Protein 9MDC (pdb70)

GO terms:
  GO:0002221 pattern recognition receptor signaling pathway (P, IDA)
  GO:0002753 cytoplasmic pattern recognition receptor signaling pathway (P, IDA)
  GO:0005737 cytoplasm (C, IDA)
  GO:0005829 cytosol (C, IDA)
  GO:0140896 cGAS/STING signaling pathway (P, IDA)
  GO:0140693 molecular condensate scaffold activity (F, IDA)
  GO:0061501 2',3'-cyclic GMP-AMP synthase activity (F, TAS)
  GO:0005829 cytosol (C, TAS)
  GO:0003690 double-stranded DNA binding (F, TAS)
  GO:0140896 cGAS/STING signaling pathway (P, TAS)
  GO:0002218 activation of innate immune response (P, IDA)
  GO:0002230 positive regulation of defense response to virus by host (P, IDA)
  GO:0061501 2',3'-cyclic GMP-AMP synthase activity (F, IDA)
  GO:0035861 site of double-strand break (C, IDA)
  GO:0005546 phosphatidylinositol-4,5-bisphosphate binding (F, IDA)
  GO:0005634 nucleus (C, IDA)
  GO:0038001 paracrine signaling (P, IDA)
  GO:0005886 plasma membrane (C, IDA)
  GO:0003677 DNA binding (F, IDA)
  GO:0003682 chromatin binding (F, IDA)

Radius of gyration: 20.71 Å; Cα contacts (8 Å, |Δi|>4): 571; chains: 1; bounding box: 46×44×56 Å

Nearest PDB structures (foldseek):
  9mdc-assembly1_A  TM=1.003E+00  e=1.964E-67  Homo sapiens
  9mdd-assembly1_A  TM=1.002E+00  e=2.687E-65  Homo sapiens
  7fui-assembly1_A  TM=9.974E-01  e=4.911E-62  Homo sapiens
  5vdq-assembly1_A  TM=9.707E-01  e=5.400E-56  Homo sapiens
  5vdt-assembly1_A  TM=9.705E-01  e=2.252E-55  Homo sapiens

Solvent-accessible surface area: 18114 Å² total; per-residue (Å²): 114,77,24,66,63,6,8,105,91,5,130,38,51,211,108,65,57,78,80,4,39,48,53,5,135,45,9,4,52,67,1,22,114,81,1,83,68,32,60,2,0,136,56,4,21,65,24,43,7,14,20,34,47,2,120,3,31,4,59,33,6,66,56,1,31,3,8,0,54,12,91,5,86,190,29,115,48,83,58,32,82,114,40,63,2,20,11,30,0,30,81,137,18,83,83,4,54,84,69,108,23,0,2,0,33,78,0,25,56,57,0,24,118,17,0,108,87,18,13,120,90,26,188,132,45,106,13,101,30,78,222,141,179,76,52,44,26,16,0,25,0,35,0,43,145,153,10,13,0,32,0,19,0,0,0,12,2,139,66,103,17,16,88,14,1,112,93,1,1,138,0,78,115,5,18,44,65,144,49,37,146,86,4,56,141,76,32,3,6,0,11,2,52,36,1,118,94,72,172,38,113,24,73,35,0,0,43,12,22,9,23,19,0,8,49,70,2,3,64,90,19,8,86,37,186,60,14,42,132,47,161,151,53,75,19,1,2,36,27,0,5,44,0,7,29,18,1,6,75,41,4,61,100,154,58,128,145,50,127,30,4,94,125,3,46,58,72,17,2,23,1,3,7,2,36,4,0,40,112,33,23,82,32,92,78,4,52,119,186,61,10,40,112,9,1,36,69,5,0,46,58,2,22,100,7,3,189,62,36,129,3,82,13,8,3,5,27,116,26,33,10,0,22,82,120,56,5,87,115,147,15,2,103,35,0,22,140,25,2,79,132,12,97,114,72,131,19,47,6,2,68,134,218

InterPro domains:
  IPR024810 MAB21L/Cyclic GMP-AMP synthase-like receptor [SM01265] (213-513)
  IPR046903 Mab-21-like, nucleotidyltransferase domain [PF03281] (214-389)
  IPR046906 Mab-21-like, HhH/H2TH-like domain [PF20266] (405-509)

Structure (mmCIF, N/CA/C/O backbone):
data_9MDC
#
_entry.id   9MDC
#
_cell.length_a   129.030
_cell.length_b   51.120
_cell.length_c   60.190
_cell.angle_alpha   90.000
_cell.angle_beta   90.000
_cell.angle_gamma   90.000
#
_symmetry.space_group_name_H-M   'P 21 21 2'
#
loop_
_entity.id
_entity.type
_entity.pdbx_description
1 polymer 'Cyclic GMP-AMP synthase'
2 non-polymer 'ZINC ION'
3 non-polymer [(1S)-6,7-dichloro-1-methyl-1,3,4,5-tetrahydro-2H-pyrido[4,3-b]indol-2-yl][5-(2-hydroxyethoxy)pyrimidin-2-yl]methanone
4 non-polymer 'PHOSPHOAMINOPHOSPHONIC ACID-ADENYLATE ESTER'
5 non-polymer 'MANGANESE (II) ION'
6 water water
#
loop_
_atom_site.group_PDB
_atom_site.id
_atom_site.type_symbol
_atom_site.label_atom_id
_atom_site.label_alt_id
_atom_site.label_comp_id
_atom_site.label_asym_id
_atom_site.label_entity_id
_atom_site.label_seq_id
_atom_site.pdbx_PDB_ins_code
_atom_site.Cartn_x
_atom_site.Cartn_y
_atom_site.Cartn_z
_atom_site.occupancy
_atom_site.B_iso_or_equiv
_atom_site.auth_seq_id
_atom_site.auth_comp_id
_atom_site.auth_asym_id
_atom_site.auth_atom_id
_atom_site.pdbx_PDB_model_num
ATOM 1 N N . SER A 1 7 ? -8.96676 1.09658 11.35415 1.000 37.95741 163 SER A N 1
ATOM 2 C CA . SER A 1 7 ? -10.38681 1.42246 11.41993 1.000 33.99295 163 SER A CA 1
ATOM 3 C C . SER A 1 7 ? -11.16635 0.70998 10.31910 1.000 28.52102 163 SER A C 1
ATOM 4 O O . SER A 1 7 ? -10.58717 0.18183 9.36319 1.000 26.41799 163 SER A O 1
ATOM 7 N N . LYS A 1 8 ? -12.49302 0.70072 10.45697 1.000 26.43410 164 LYS A N 1
ATOM 8 C CA . LYS A 1 8 ? -13.33435 0.10397 9.42653 1.000 24.54931 164 LYS A CA 1
ATOM 9 C C . LYS A 1 8 ? -13.16271 0.81850 8.08889 1.000 21.41778 164 LYS A C 1
ATOM 10 O O . LYS A 1 8 ? -13.04266 0.17250 7.04108 1.000 21.76079 164 LYS A O 1
ATOM 16 N N . LEU A 1 9 ? -13.13721 2.15240 8.10021 1.000 20.31590 165 LEU A N 1
ATOM 17 C CA . LEU A 1 9 ? -12.98356 2.87505 6.84079 1.000 18.92640 165 LEU A CA 1
ATOM 18 C C . LEU A 1 9 ? -11.63612 2.59182 6.20010 1.000 18.95705 165 LEU A C 1
ATOM 19 O O . LEU A 1 9 ? -11.54257 2.47635 4.97204 1.000 17.85013 165 LEU A O 1
ATOM 24 N N . ARG A 1 10 ? -10.57434 2.49871 7.00661 1.000 20.55983 166 ARG A N 1
ATOM 25 C CA . ARG A 1 10 ? -9.27171 2.17886 6.43312 1.000 21.96710 166 ARG A CA 1
ATOM 26 C C . ARG A 1 10 ? -9.27092 0.77474 5.84197 1.000 19.60292 166 ARG A C 1
ATOM 27 O O . ARG A 1 10 ? -8.66233 0.53424 4.79243 1.000 19.67442 166 ARG A O 1
ATOM 35 N N . ALA A 1 11 ? -9.97122 -0.16259 6.48544 1.000 20.52586 167 ALA A N 1
ATOM 36 C CA . ALA A 1 11 ? -10.06115 -1.51236 5.93735 1.000 20.40781 167 ALA A CA 1
ATOM 37 C C . ALA A 1 11 ? -10.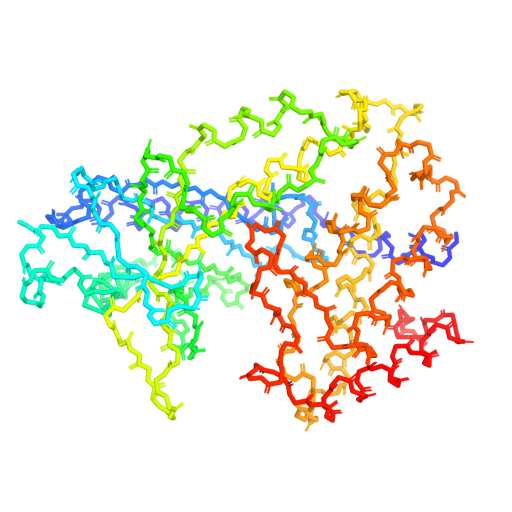82627 -1.52895 4.61585 1.000 19.13583 167 ALA A C 1
ATOM 38 O O . ALA A 1 11 ? -10.46144 -2.26163 3.68608 1.000 20.80085 167 ALA A O 1
ATOM 40 N N . VAL A 1 12 ? -11.89490 -0.73686 4.51407 1.000 18.36658 168 VAL A N 1
ATOM 41 C CA . VAL A 1 12 ? -12.60448 -0.61872 3.24363 1.000 18.05924 168 VAL A CA 1
ATOM 42 C C . VAL A 1 12 ? -11.67752 -0.05803 2.16986 1.000 17.57546 168 VAL A C 1
ATOM 43 O O . VAL A 1 12 ? -11.60714 -0.57611 1.04844 1.000 18.01901 168 VAL A O 1
ATOM 47 N N . LEU A 1 13 ? -10.95410 1.01861 2.49589 1.000 15.63958 169 LEU A N 1
ATOM 48 C CA . LEU A 1 13 ? -10.04558 1.61017 1.52080 1.000 16.14932 169 LEU A CA 1
ATOM 49 C C . LEU A 1 13 ? -9.02111 0.59914 1.04083 1.000 16.67419 169 LEU A C 1
ATOM 50 O O . LEU A 1 13 ? -8.66600 0.57910 -0.14478 1.000 17.64329 169 LEU A O 1
ATOM 55 N N A GLU A 1 14 ? -8.51546 -0.23753 1.94720 0.599 17.23693 170 GLU A N 1
ATOM 56 N N B GLU A 1 14 ? -8.54239 -0.26540 1.93796 0.401 17.52898 170 GLU A N 1
ATOM 57 C CA A GLU A 1 14 ? -7.55438 -1.25444 1.53770 0.599 19.64965 170 GLU A CA 1
ATOM 58 C CA B GLU A 1 14 ? -7.54293 -1.24992 1.53436 0.401 19.60124 170 GLU A CA 1
ATOM 59 C C A GLU A 1 14 ? -8.15248 -2.16921 0.47917 0.599 19.73104 170 GLU A C 1
ATOM 60 C C B GLU A 1 14 ? -8.11797 -2.24724 0.53453 0.401 19.96246 170 GLU A C 1
ATOM 61 O O A GLU A 1 14 ? -7.50761 -2.46851 -0.53381 0.599 21.10025 170 GLU A O 1
ATOM 62 O O B GLU A 1 14 ? -7.41141 -2.69943 -0.37541 0.401 21.40795 170 GLU A O 1
ATOM 73 N N . LYS A 1 15 ? -9.39505 -2.60648 0.68200 1.000 19.90202 171 LYS A N 1
ATOM 74 C CA . LYS A 1 15 ? -10.00293 -3.51275 -0.27855 1.000 21.74150 171 LYS A CA 1
ATOM 75 C C . LYS A 1 15 ? -10.34812 -2.81655 -1.58667 1.000 20.28740 171 LYS A C 1
ATOM 76 O O . LYS A 1 15 ? -10.46285 -3.48830 -2.61429 1.000 23.33247 171 LYS A O 1
ATOM 82 N N . LEU A 1 16 ? -10.46822 -1.48673 -1.58061 1.000 18.59610 172 LEU A N 1
ATOM 83 C CA . LEU A 1 16 ? -10.74820 -0.74261 -2.80456 1.000 18.32268 172 LEU A CA 1
ATOM 84 C C . LEU A 1 16 ? -9.50332 -0.44425 -3.63216 1.000 17.25033 172 LEU A C 1
ATOM 85 O O . LEU A 1 16 ? -9.64039 0.00843 -4.77261 1.000 18.22198 172 LEU A O 1
ATOM 90 N N . LYS A 1 17 ? -8.30536 -0.67009 -3.10306 1.000 17.95538 173 LYS A N 1
ATOM 91 C CA . LYS A 1 17 ? -7.10295 -0.35953 -3.86114 1.000 17.90218 173 LYS A CA 1
ATOM 92 C C . LYS A 1 17 ? -7.02583 -1.21157 -5.12219 1.000 18.18342 173 LYS A C 1
ATOM 93 O O . LYS A 1 17 ? -7.42353 -2.37864 -5.14166 1.000 19.29020 173 LYS A O 1
ATOM 99 N N . LEU A 1 18 ? -6.48216 -0.61978 -6.17772 1.000 17.17697 174 LEU A N 1
ATOM 100 C CA . LEU A 1 18 ? -6.25724 -1.34445 -7.41892 1.000 16.87391 174 LEU A CA 1
ATOM 101 C C . LEU A 1 18 ? -4.95233 -2.12100 -7.35991 1.000 16.41585 174 LEU A C 1
ATOM 102 O O . LEU A 1 18 ? -3.93284 -1.62172 -6.87861 1.000 17.59898 174 LEU A O 1
ATOM 107 N N . SER A 1 19 ? -4.98430 -3.33172 -7.89926 1.000 16.40700 175 SER A N 1
ATOM 108 C CA . SER A 1 19 ? -3.78273 -4.14887 -8.01627 1.000 18.87442 175 SER A CA 1
ATOM 109 C C . SER A 1 19 ? -2.84797 -3.58278 -9.08305 1.000 18.30208 175 SER A C 1
ATOM 110 O O . SER A 1 19 ? -3.28692 -3.20933 -10.16960 1.000 16.80487 175 SER A O 1
ATOM 113 N N . ARG A 1 20 ? -1.54240 -3.53607 -8.77534 1.000 17.11258 176 ARG A N 1
ATOM 114 C CA . ARG A 1 20 ? -0.56560 -3.05042 -9.74981 1.000 16.07476 176 ARG A CA 1
ATOM 115 C C . ARG A 1 20 ? -0.53807 -3.92975 -10.99390 1.000 15.56891 176 ARG A C 1
ATOM 116 O O . ARG A 1 20 ? -0.35505 -3.43277 -12.11372 1.000 16.37777 176 ARG A O 1
ATOM 124 N N . ASP A 1 21 ? -0.68734 -5.24020 -10.81501 1.000 16.84619 177 ASP A N 1
ATOM 125 C CA . ASP A 1 21 ? -0.72899 -6.16129 -11.94480 1.000 17.62603 177 ASP A CA 1
ATOM 126 C C . ASP A 1 21 ? -1.92452 -5.86680 -12.84233 1.000 17.70659 177 ASP A C 1
ATOM 127 O O . ASP A 1 21 ? -1.79358 -5.78473 -14.07056 1.000 17.48569 177 ASP A O 1
ATOM 132 N N . ASP A 1 22 ? -3.10102 -5.67658 -12.24108 1.000 17.22054 178 ASP A N 1
ATOM 133 C CA . ASP A 1 22 ? -4.29187 -5.33688 -13.02112 1.000 17.31719 178 ASP A CA 1
ATOM 134 C C . ASP A 1 22 ? -4.11079 -4.02701 -13.77492 1.000 15.73985 178 ASP A C 1
ATOM 135 O O . ASP A 1 22 ? -4.50769 -3.91692 -14.94253 1.000 16.19212 178 ASP A O 1
ATOM 140 N N . ILE A 1 23 ? -3.55342 -3.00935 -13.10822 1.000 15.73415 179 ILE A N 1
ATOM 141 C CA . ILE A 1 23 ? -3.28996 -1.72638 -13.75859 1.000 15.11467 179 ILE A CA 1
ATOM 142 C C . ILE A 1 23 ? -2.37393 -1.91087 -14.95727 1.000 15.87370 179 ILE A C 1
ATOM 143 O O . ILE A 1 23 ? -2.64397 -1.39926 -16.04447 1.000 15.15183 179 ILE A O 1
ATOM 148 N N . SER A 1 24 ? -1.25872 -2.62429 -14.77153 1.000 14.49085 180 SER A N 1
ATOM 149 C CA . SER A 1 24 ? -0.32045 -2.81176 -15.86871 1.000 15.20417 180 SER A CA 1
ATOM 150 C C . SER A 1 24 ? -1.00443 -3.44948 -17.07117 1.000 15.16953 180 SER A C 1
ATOM 151 O O . SER A 1 24 ? -0.85492 -2.98420 -18.21187 1.000 16.03724 180 SER A O 1
ATOM 154 N N . THR A 1 25 ? -1.74094 -4.53774 -16.83995 1.000 15.08888 181 THR A N 1
ATOM 155 C CA . THR A 1 25 ? -2.38351 -5.24211 -17.93977 1.000 16.58186 181 THR A CA 1
ATOM 156 C C . THR A 1 25 ? -3.45071 -4.37061 -18.59410 1.000 15.70447 181 THR A C 1
ATOM 157 O O . THR A 1 25 ? -3.52391 -4.27976 -19.82362 1.000 16.41830 181 THR A O 1
ATOM 161 N N . ALA A 1 26 ? -4.28065 -3.70800 -17.78840 1.000 14.62804 182 ALA A N 1
ATOM 162 C CA . ALA A 1 26 ? -5.37169 -2.92273 -18.35710 1.000 15.77884 182 ALA A CA 1
ATOM 163 C C . ALA A 1 26 ? -4.84771 -1.71000 -19.11330 1.000 16.73149 182 ALA A C 1
ATOM 164 O O . ALA A 1 26 ? -5.36479 -1.36978 -20.18876 1.000 15.85135 182 ALA A O 1
ATOM 166 N N . ALA A 1 27 ? -3.82286 -1.04444 -18.57134 1.000 16.12707 183 ALA A N 1
ATOM 167 C CA . ALA A 1 27 ? -3.27176 0.12060 -19.24726 1.000 16.77850 183 ALA A CA 1
ATOM 168 C C . ALA A 1 27 ? -2.75610 -0.24617 -20.62806 1.000 16.67667 183 ALA A C 1
ATOM 169 O O . ALA A 1 27 ? -2.99287 0.48054 -21.60190 1.000 17.56085 183 ALA A O 1
ATOM 171 N N . GLY A 1 28 ? -2.05556 -1.37718 -20.73504 1.000 17.62705 184 GLY A N 1
ATOM 172 C CA . GLY A 1 28 ? -1.56631 -1.80545 -22.03499 1.000 19.56679 184 GLY A CA 1
ATOM 173 C C . GLY A 1 28 ? -2.68734 -2.10445 -23.01084 1.000 18.97535 184 GLY A C 1
ATOM 174 O O . GLY A 1 28 ? -2.62274 -1.71922 -24.18018 1.000 21.17692 184 GLY A O 1
ATOM 175 N N A MET A 1 29 ? -3.71833 -2.81678 -22.54760 0.608 18.81681 185 MET A N 1
ATOM 176 N N B MET A 1 29 ? -3.73627 -2.78613 -22.54538 0.392 18.68079 185 MET A N 1
ATOM 177 C CA A MET A 1 29 ? -4.85021 -3.14330 -23.41019 0.608 19.74075 185 MET A CA 1
ATOM 178 C CA B MET A 1 29 ? -4.83415 -3.14072 -23.44122 0.392 19.00799 185 MET A CA 1
ATOM 179 C C A MET A 1 29 ? -5.53244 -1.87858 -23.91695 0.608 18.68144 185 MET A C 1
ATOM 180 C C B MET A 1 29 ? -5.59965 -1.90802 -23.90814 0.392 17.85357 185 MET A C 1
ATOM 181 O O A MET A 1 29 ? -5.77950 -1.72787 -25.11923 0.608 20.04448 185 MET A O 1
ATOM 182 O O B MET A 1 29 ? -5.98156 -1.81661 -25.08040 0.392 18.35578 185 MET A O 1
ATOM 191 N N . VAL A 1 30 ? -5.84665 -0.95611 -23.00871 1.000 17.31678 186 VAL A N 1
ATOM 192 C CA . VAL A 1 30 ? -6.60078 0.22780 -23.39737 1.000 18.58274 186 VAL A CA 1
ATOM 193 C C . VAL A 1 30 ? -5.78868 1.10059 -24.34194 1.000 19.29430 186 VAL A C 1
ATOM 194 O O . VAL A 1 30 ? -6.30398 1.59147 -25.35225 1.000 19.50126 186 VAL A O 1
ATOM 198 N N . LYS A 1 31 ? -4.51226 1.32541 -24.03134 1.000 18.96668 187 LYS A N 1
ATOM 199 C CA . LYS A 1 31 ? -3.71463 2.18569 -24.89622 1.000 22.51008 187 LYS A CA 1
ATOM 200 C C . LYS A 1 31 ? -3.60527 1.60220 -26.29756 1.000 23.42864 187 LYS A C 1
ATOM 201 O O . LYS A 1 31 ? -3.66517 2.33628 -27.28732 1.000 24.22858 187 LYS A O 1
ATOM 207 N N . GLY A 1 32 ? -3.46301 0.28101 -26.40114 1.000 23.62817 188 GLY A N 1
ATOM 208 C CA . GLY A 1 32 ? -3.37163 -0.34066 -27.71355 1.000 24.89131 188 GLY A CA 1
ATOM 209 C C . GLY A 1 32 ? -4.61828 -0.11157 -28.54756 1.000 23.84498 188 GLY A C 1
ATOM 210 O O . GLY A 1 32 ? -4.53877 0.26380 -29.72029 1.000 25.99568 188 GLY A O 1
ATOM 211 N N . VAL A 1 33 ? -5.79289 -0.31509 -27.94483 1.000 22.28358 189 VAL A N 1
ATOM 212 C CA . VAL A 1 33 ? -7.04687 -0.15987 -28.67719 1.000 21.54163 189 VAL A CA 1
ATOM 213 C C . VAL A 1 33 ? -7.29922 1.30467 -29.00700 1.000 20.75507 189 VAL A C 1
ATOM 214 O O . VAL A 1 33 ? -7.65363 1.64962 -30.14204 1.000 22.21558 189 VAL A O 1
ATOM 218 N N . VAL A 1 34 ? -7.11215 2.18657 -28.02642 1.000 20.74846 190 VAL A N 1
ATOM 219 C CA . VAL A 1 34 ? -7.40760 3.59872 -28.23714 1.000 21.81204 190 VAL A CA 1
ATOM 220 C C . VAL A 1 34 ? -6.46814 4.20088 -29.26886 1.000 24.28685 190 VAL A C 1
ATOM 221 O O . VAL A 1 34 ? -6.89517 4.94320 -30.15946 1.000 23.35138 190 VAL A O 1
ATOM 225 N N . ASP A 1 35 ? -5.16997 3.91758 -29.14764 1.000 27.11244 191 ASP A N 1
ATOM 226 C CA . ASP A 1 35 ? -4.22636 4.44563 -30.12499 1.000 29.55830 191 ASP A CA 1
ATOM 227 C C . ASP A 1 35 ? -4.57721 3.97652 -31.53056 1.000 28.27532 191 ASP A C 1
ATOM 228 O O . ASP A 1 35 ? -4.45837 4.74086 -32.49633 1.000 29.50751 191 ASP A O 1
ATOM 233 N N . HIS A 1 36 ? -5.02094 2.72443 -31.67006 1.000 29.11835 192 HIS A N 1
ATOM 234 C CA . HIS A 1 36 ? -5.41643 2.24239 -32.99057 1.000 31.20712 192 HIS A CA 1
ATOM 235 C C . HIS A 1 36 ? -6.60272 3.03609 -33.52042 1.000 29.58839 192 HIS A C 1
ATOM 236 O O . HIS A 1 36 ? -6.58348 3.51898 -34.65805 1.000 30.14859 192 HIS A O 1
ATOM 243 N N . LEU A 1 37 ? -7.64355 3.19160 -32.69870 1.000 24.95821 193 LEU A N 1
ATOM 244 C CA . LEU A 1 37 ? -8.82947 3.91634 -33.13634 1.000 24.10085 193 LEU A CA 1
ATOM 245 C C . LEU A 1 37 ? -8.49882 5.35651 -33.49144 1.000 24.02499 193 LEU A C 1
ATOM 246 O O . LEU A 1 37 ? -9.01540 5.89246 -34.47765 1.000 25.10750 193 LEU A O 1
ATOM 251 N N . LEU A 1 38 ? -7.63931 5.99999 -32.70326 1.000 25.78547 194 LEU A N 1
ATOM 252 C CA . LEU A 1 38 ? -7.18389 7.34172 -33.04521 1.000 28.16734 194 LEU A CA 1
ATOM 253 C C . LEU A 1 38 ? -6.56603 7.36738 -34.43286 1.000 30.26225 194 LEU A C 1
ATOM 254 O O . LEU A 1 38 ? -6.92593 8.20051 -35.27101 1.000 31.44246 194 LEU A O 1
ATOM 259 N N . LEU A 1 39 ? -5.63029 6.45511 -34.69425 1.000 31.47919 195 LEU A N 1
ATOM 260 C CA . LEU A 1 39 ? -4.95472 6.43451 -35.98740 1.000 34.39290 195 LEU A CA 1
ATOM 261 C C . LEU A 1 39 ? -5.95426 6.24836 -37.12342 1.000 33.38650 195 LEU A C 1
ATOM 262 O O . LEU A 1 39 ? -5.86795 6.92027 -38.15886 1.000 33.58595 195 LEU A O 1
ATOM 267 N N . ARG A 1 40 ? -6.93058 5.35968 -36.93473 1.000 31.34699 196 ARG A N 1
ATOM 268 C CA . ARG A 1 40 ? -7.89570 5.07873 -37.99364 1.000 30.99928 196 ARG A CA 1
ATOM 269 C C . ARG A 1 40 ? -8.85819 6.24355 -38.20235 1.000 30.45076 196 ARG A C 1
ATOM 270 O O . ARG A 1 40 ? -9.21375 6.56516 -39.34401 1.000 30.06954 196 ARG A O 1
ATOM 278 N N . LEU A 1 41 ? -9.29180 6.88508 -37.11422 1.000 30.16777 197 LEU A N 1
ATOM 279 C CA . LEU A 1 41 ? -10.17784 8.03885 -37.23703 1.000 30.12952 197 LEU A CA 1
ATOM 280 C C . LEU A 1 41 ? -9.50280 9.17853 -37.98365 1.000 33.25673 197 LEU A C 1
ATOM 281 O O . LEU A 1 41 ? -10.14698 9.88169 -38.77139 1.000 32.14027 197 LEU A O 1
ATOM 286 N N . LYS A 1 42 ? -8.20553 9.38121 -37.74411 1.000 35.40535 198 LYS A N 1
ATOM 287 C CA . LYS A 1 42 ? -7.46749 10.43075 -38.43040 1.000 38.83214 198 LYS A CA 1
ATOM 288 C C . LYS A 1 42 ? -7.39836 10.20796 -39.93513 1.000 39.83802 198 LYS A C 1
ATOM 289 O O . LYS A 1 42 ? -7.09061 11.15392 -40.66712 1.000 41.47387 198 LYS A O 1
ATOM 295 N N . CYS A 1 43 ? -7.68975 8.99526 -40.41484 1.000 37.99903 199 CYS A N 1
ATOM 296 C CA . CYS A 1 43 ? -7.75908 8.75172 -41.85073 1.000 38.01921 199 CYS A CA 1
ATOM 297 C C . CYS A 1 43 ? -9.01874 9.32537 -42.48099 1.000 33.19784 199 CYS A C 1
ATOM 298 O O . CYS A 1 43 ? -9.04737 9.51819 -43.70260 1.000 32.91119 199 CYS A O 1
ATOM 301 N N . ASP A 1 44 ? -10.05805 9.58485 -41.69006 1.000 30.18891 200 ASP A N 1
ATOM 302 C CA . ASP A 1 44 ? -11.27508 10.17660 -42.22197 1.000 27.56886 200 ASP A CA 1
ATOM 303 C C . ASP A 1 44 ? -11.10382 11.68369 -42.35311 1.000 25.54200 200 ASP A C 1
ATOM 304 O O . ASP A 1 44 ? -10.55676 12.34404 -41.46346 1.000 25.87095 200 ASP A O 1
ATOM 309 N N . SER A 1 45 ? -11.58368 12.22470 -43.47308 1.000 24.47570 201 SER A N 1
ATOM 310 C CA . SER A 1 45 ? -11.43838 13.65118 -43.74519 1.000 23.66732 201 SER A CA 1
ATOM 311 C C . SER A 1 45 ? -12.02225 14.51200 -42.63435 1.000 26.60928 201 SER A C 1
ATOM 312 O O . SER A 1 45 ? -11.52196 15.61363 -42.38092 1.000 27.86114 201 SER A O 1
ATOM 315 N N . ALA A 1 46 ? -13.08246 14.04254 -41.97157 1.000 26.49493 202 ALA A N 1
ATOM 316 C CA . ALA A 1 46 ? -13.76342 14.85806 -40.97233 1.000 29.29700 202 ALA A CA 1
ATOM 317 C C . ALA A 1 46 ? -13.05365 14.85915 -39.62944 1.000 28.77804 202 ALA A C 1
ATOM 318 O O . ALA A 1 46 ? -13.22412 15.80420 -38.85508 1.000 28.81564 202 ALA A O 1
ATOM 320 N N . PHE A 1 47 ? -12.25761 13.83370 -39.33631 1.000 27.71121 203 PHE A N 1
ATOM 321 C CA . PHE A 1 47 ? -11.66675 13.68296 -38.01139 1.000 28.42025 203 PHE A CA 1
ATOM 322 C C . PHE A 1 47 ? -10.13981 13.75013 -38.04167 1.000 31.19475 203 PHE A C 1
ATOM 323 O O . PHE A 1 47 ? -9.47995 13.29594 -37.09778 1.000 32.31003 203 PHE A O 1
ATOM 331 N N . ARG A 1 48 ? -9.57827 14.35577 -39.09673 1.000 33.71320 204 ARG A N 1
ATOM 332 C CA . ARG A 1 48 ? -8.12958 14.41841 -39.29181 1.000 35.67865 204 ARG A CA 1
ATOM 333 C C . ARG A 1 48 ? -7.39710 14.94242 -38.06627 1.000 37.14795 204 ARG A C 1
ATOM 334 O O . ARG A 1 48 ? -6.34173 14.41926 -37.68910 1.000 40.01487 204 ARG A O 1
ATOM 342 N N . GLY A 1 49 ? -7.91187 16.00866 -37.46150 1.000 35.39771 205 GLY A N 1
ATOM 343 C CA . GLY A 1 49 ? -7.17771 16.67281 -36.40157 1.000 34.33967 205 GLY A CA 1
ATOM 344 C C . GLY A 1 49 ? -7.47547 16.18256 -34.99886 1.000 32.76398 205 GLY A C 1
ATOM 345 O O . GLY A 1 49 ? -7.20945 16.89392 -34.02717 1.000 34.72936 205 GLY A O 1
ATOM 346 N N . VAL A 1 50 ? -8.01114 14.96837 -34.86910 1.000 29.41577 206 VAL A N 1
ATOM 347 C CA . VAL A 1 50 ? -8.43226 14.48207 -33.56015 1.000 27.24094 206 VAL A CA 1
ATOM 348 C C . VAL A 1 50 ? -7.22345 14.22586 -32.66871 1.000 25.33093 206 VAL A C 1
ATOM 349 O O . VAL A 1 50 ? -6.17239 13.75454 -33.12484 1.000 26.07018 206 VAL A O 1
ATOM 353 N N . GLY A 1 51 ? -7.37708 14.53823 -31.37801 1.000 23.45616 207 GLY A N 1
ATOM 354 C CA . GLY A 1 51 ? -6.36812 14.24002 -30.38798 1.000 23.74156 207 GLY A CA 1
ATOM 355 C C . GLY A 1 51 ? -7.02064 13.61746 -29.16557 1.000 22.71190 207 GLY A C 1
ATOM 356 O O . GLY A 1 51 ? -8.24103 13.56974 -29.05776 1.000 25.07974 207 GLY A O 1
ATOM 357 N N . LEU A 1 52 ? -6.18708 13.15516 -28.24259 1.000 21.65053 208 LEU A N 1
ATOM 358 C CA . LEU A 1 52 ? -6.61753 12.38713 -27.07887 1.000 21.87421 208 LEU A CA 1
ATOM 359 C C . LEU A 1 52 ? -6.52830 13.22323 -25.80761 1.000 19.70594 208 LEU A C 1
ATOM 360 O O . LEU A 1 52 ? -5.55162 13.95374 -25.60200 1.000 20.96283 208 LEU A O 1
ATOM 365 N N . LEU A 1 53 ? -7.53208 13.08420 -24.93613 1.000 17.41880 209 LEU A N 1
ATOM 366 C CA . LEU A 1 53 ? -7.49316 13.67358 -23.60095 1.000 18.47746 209 LEU A CA 1
ATOM 367 C C . LEU A 1 53 ? -8.05915 12.64839 -22.63110 1.000 17.55623 209 LEU A C 1
ATOM 368 O O . LEU A 1 53 ? -9.23049 12.27914 -22.73684 1.000 19.64156 209 LEU A O 1
ATOM 373 N N . ASN A 1 54 ? -7.24089 12.18329 -21.69246 1.000 16.11295 210 ASN A N 1
ATOM 374 C CA . ASN A 1 54 ? -7.67062 11.15038 -20.75822 1.000 16.69449 210 ASN A CA 1
ATOM 375 C C . ASN A 1 54 ? -8.40229 11.80629 -19.59528 1.000 16.60998 210 ASN A C 1
ATOM 376 O O . ASN A 1 54 ? -7.93871 12.81633 -19.05486 1.000 19.77947 210 ASN A O 1
ATOM 381 N N . THR A 1 55 ? -9.54969 11.24163 -19.20957 1.000 15.62695 211 THR A N 1
ATOM 382 C CA . THR A 1 55 ? -10.40534 11.87352 -18.21052 1.000 16.87439 211 THR A CA 1
ATOM 383 C C . THR A 1 55 ? -10.95343 10.81165 -17.27470 1.000 15.00206 211 THR A C 1
ATOM 384 O O . THR A 1 55 ? -10.73080 9.61324 -17.46178 1.000 14.18390 211 THR A O 1
ATOM 388 N N . GLY A 1 56 ? -11.71656 11.26029 -16.26429 1.000 14.70716 212 GLY A N 1
ATOM 389 C CA . GLY A 1 56 ? -12.40919 10.33810 -15.39240 1.000 13.91097 212 GLY A CA 1
ATOM 390 C C . GLY A 1 56 ? -11.51522 9.68619 -14.34984 1.000 13.20235 212 GLY A C 1
ATOM 391 O O . GLY A 1 56 ? -10.31939 9.98871 -14.20097 1.000 14.09557 212 GLY A O 1
ATOM 392 N N . SER A 1 57 ? -12.12069 8.74337 -13.61534 1.000 13.18378 213 SER A N 1
ATOM 393 C CA . SER A 1 57 ? -11.54978 8.35062 -12.33176 1.000 12.79930 213 SER A CA 1
ATOM 394 C C . SER A 1 57 ? -10.20900 7.63682 -12.45421 1.000 13.35029 213 SER A C 1
ATOM 395 O O . SER A 1 57 ? -9.39446 7.73621 -11.53861 1.000 14.36454 213 SER A O 1
ATOM 398 N N . TYR A 1 58 ? -9.97086 6.87586 -13.52869 1.000 13.61823 214 TYR A N 1
ATOM 399 C CA . TYR A 1 58 ? -8.69181 6.18343 -13.63165 1.000 13.78246 214 TYR A CA 1
ATOM 400 C C . TYR A 1 58 ? -7.55661 7.18860 -13.67036 1.000 14.21669 214 TYR A C 1
ATOM 401 O O . TYR A 1 58 ? -6.54207 7.03032 -12.97884 1.000 15.04667 214 TYR A O 1
ATOM 410 N N . TYR A 1 59 ? -7.73684 8.26007 -14.43859 1.000 13.66577 215 TYR A N 1
ATOM 411 C CA . TYR A 1 59 ? -6.69701 9.25849 -14.61581 1.000 13.79530 215 TYR A CA 1
ATOM 412 C C . TYR A 1 59 ? -6.65339 10.26453 -13.48163 1.00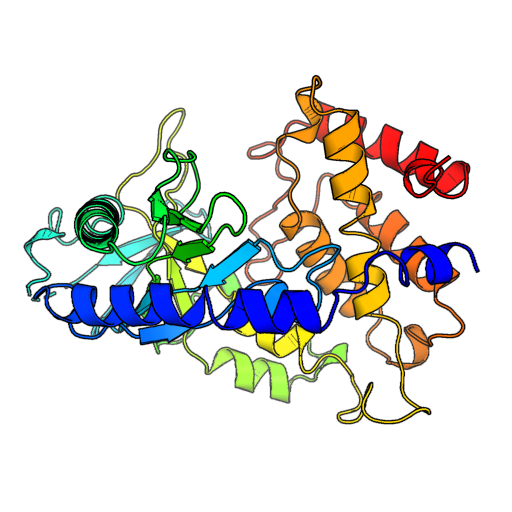0 14.11068 215 TYR A C 1
ATOM 413 O O . TYR A 1 59 ? -5.66258 10.99688 -13.36367 1.000 15.70302 215 TYR A O 1
ATOM 422 N N . GLU A 1 60 ? -7.69009 10.29412 -12.64854 1.000 13.55287 216 GLU A N 1
ATOM 423 C CA . GLU A 1 60 ? -7.73205 11.07252 -11.42278 1.000 15.10576 216 GLU A CA 1
ATOM 424 C C . GLU A 1 60 ? -7.29475 10.25591 -10.21151 1.000 14.03137 216 GLU A C 1
ATOM 425 O O . GLU A 1 60 ? -7.29504 10.78500 -9.09440 1.000 15.34123 216 GLU A O 1
ATOM 431 N N . HIS A 1 61 ? -6.92938 8.98441 -10.40098 1.000 13.80166 217 HIS A N 1
ATOM 432 C CA . HIS A 1 61 ? -6.44170 8.14330 -9.30620 1.000 15.15220 217 HIS A CA 1
ATOM 433 C C . HIS A 1 61 ? -7.50826 7.91785 -8.24190 1.000 14.99569 217 HIS A C 1
ATOM 434 O O . HIS A 1 61 ? -7.20527 7.74441 -7.05760 1.000 16.53427 217 HIS A O 1
ATOM 441 N N . VAL A 1 62 ? -8.77436 7.89783 -8.65395 1.000 13.93716 218 VAL A N 1
ATOM 442 C CA . VAL A 1 62 ? -9.85885 7.58664 -7.72474 1.000 14.33124 218 VAL A CA 1
ATOM 443 C C . VAL A 1 62 ? -10.73097 6.44973 -8.25521 1.000 13.95880 218 VAL A C 1
ATOM 444 O O . VAL A 1 62 ? -11.84936 6.23286 -7.77004 1.000 16.11350 218 VAL A O 1
ATOM 448 N N . LYS A 1 63 ? -10.23303 5.70391 -9.24356 1.000 13.54023 219 LYS A N 1
ATOM 449 C CA . LYS A 1 63 ? -10.90404 4.47061 -9.65477 1.000 13.96921 219 LYS A CA 1
ATOM 450 C C . LYS A 1 63 ? -10.77230 3.43600 -8.54129 1.000 15.37437 219 LYS A C 1
ATOM 451 O O . LYS A 1 63 ? -9.69024 3.26676 -7.96941 1.000 17.03452 219 LYS A O 1
ATOM 457 N N . ILE A 1 64 ? -11.86843 2.75496 -8.21512 1.000 15.31039 220 ILE A N 1
ATOM 458 C CA . ILE A 1 64 ? -11.87186 1.79422 -7.11504 1.000 15.49958 220 ILE A CA 1
ATOM 459 C C . ILE A 1 64 ? -12.09613 0.37257 -7.61694 1.000 15.68454 220 ILE A C 1
ATOM 460 O O . ILE A 1 64 ? -12.64625 0.14889 -8.69973 1.000 16.16478 220 ILE A O 1
ATOM 465 N N . SER A 1 65 ? -11.60558 -0.59182 -6.82532 1.000 15.97560 221 SER A N 1
ATOM 466 C CA . SER A 1 65 ? -11.84639 -2.02467 -6.97876 1.000 17.92859 221 SER A CA 1
ATOM 467 C C . SER A 1 65 ? -11.05712 -2.68910 -8.10313 1.000 19.46489 221 SER A C 1
ATOM 468 O O . SER A 1 65 ? -10.26794 -3.60422 -7.84828 1.000 21.04588 221 SER A O 1
ATOM 471 N N . ALA A 1 66 ? -11.28312 -2.27037 -9.34325 1.000 17.48359 222 ALA A N 1
ATOM 472 C CA . ALA A 1 66 ? -10.60928 -2.85227 -10.49063 1.000 17.33404 222 ALA A CA 1
ATOM 473 C C . ALA A 1 66 ? -10.46720 -1.77587 -11.54600 1.000 16.26533 222 ALA A C 1
ATOM 474 O O . ALA A 1 66 ? -11.33890 -0.90547 -11.66101 1.000 16.27163 222 ALA A O 1
ATOM 476 N N . PRO A 1 67 ? -9.40540 -1.82245 -12.34912 1.000 15.48152 223 PRO A N 1
ATOM 477 C CA . PRO A 1 67 ? -9.22918 -0.84594 -13.43911 1.000 15.79570 223 PRO A CA 1
ATOM 478 C C . PRO A 1 67 ? -9.98294 -1.31272 -14.67807 1.000 16.39527 223 PRO A C 1
ATOM 479 O O . PRO A 1 67 ? -9.39515 -1.68388 -15.70674 1.000 18.04600 223 PRO A O 1
ATOM 483 N N . ASN A 1 68 ? -11.31596 -1.33041 -14.56737 1.000 15.70023 224 ASN A N 1
ATOM 484 C CA . ASN A 1 68 ? -12.16580 -1.92717 -15.59129 1.000 17.44290 224 ASN A CA 1
ATOM 485 C C . ASN A 1 68 ? -13.05814 -0.91090 -16.28654 1.000 15.7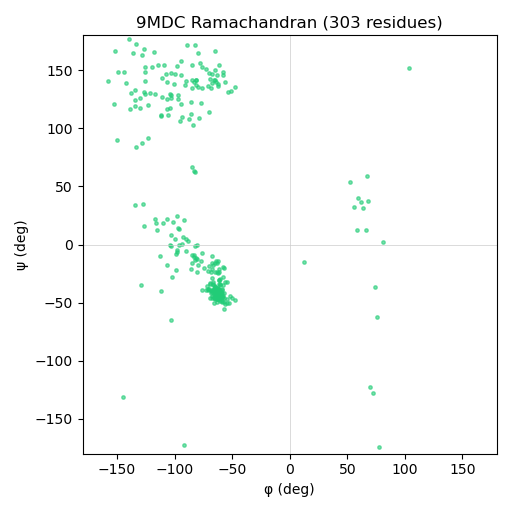6227 224 ASN A C 1
ATOM 486 O O . ASN A 1 68 ? -13.98950 -1.30821 -17.00558 1.000 16.79710 224 ASN A O 1
ATOM 491 N N . GLU A 1 69 ? -12.80652 0.38228 -16.10694 1.000 14.65605 225 GLU A N 1
ATOM 492 C CA . GLU A 1 69 ? -13.61715 1.39831 -16.77410 1.000 14.58422 225 GLU A CA 1
ATOM 493 C C . GLU A 1 69 ? -12.76746 2.64504 -16.95730 1.000 14.07474 225 GLU A C 1
ATOM 494 O O . GLU A 1 69 ? -12.26418 3.21793 -15.97699 1.000 14.10268 225 GLU A O 1
ATOM 500 N N . PHE A 1 70 ? -12.60423 3.04302 -18.22083 1.000 13.47414 226 PHE A N 1
ATOM 501 C CA . PHE A 1 70 ? -11.74178 4.14158 -18.62322 1.000 13.25079 226 PHE A CA 1
ATOM 502 C C . PHE A 1 70 ? -12.55577 5.13235 -19.43460 1.000 13.68726 226 PHE A C 1
ATOM 503 O O . PHE A 1 70 ? -13.45315 4.74544 -20.19114 1.000 15.26131 226 PHE A O 1
ATOM 511 N N . ASP A 1 71 ? -12.18939 6.40683 -19.33144 1.000 12.99378 227 ASP A N 1
ATOM 512 C CA . ASP A 1 71 ? -12.85547 7.47755 -20.05898 1.000 13.53049 227 ASP A CA 1
ATOM 513 C C . ASP A 1 71 ? -11.83739 8.29468 -20.83480 1.000 14.44429 227 ASP A C 1
ATOM 514 O O . ASP A 1 71 ? -10.81950 8.72457 -20.28903 1.000 16.34826 227 ASP A O 1
ATOM 519 N N . VAL A 1 72 ? -12.11941 8.52030 -22.10910 1.000 14.82006 228 VAL A N 1
ATOM 520 C CA . VAL A 1 72 ? -11.23773 9.30818 -22.95344 1.000 16.32652 228 VAL A CA 1
ATOM 521 C C . VAL A 1 72 ? -12.05604 10.21232 -23.86451 1.000 16.71414 228 VAL A C 1
ATOM 522 O O . VAL A 1 72 ? -13.15623 9.86054 -24.30285 1.000 19.60054 228 VAL A O 1
ATOM 526 N N A MET A 1 73 ? -11.52701 11.39722 -24.11672 0.662 15.39162 229 MET A N 1
ATOM 527 N N B MET A 1 73 ? -11.49301 11.37612 -24.16952 0.338 17.73299 229 MET A N 1
ATOM 528 C CA A MET A 1 73 ? -12.09427 12.30843 -25.09293 0.662 16.71835 229 MET A CA 1
ATOM 529 C CA B MET A 1 73 ? -12.09633 12.34498 -25.07283 0.338 19.23193 229 MET A CA 1
ATOM 530 C C A MET A 1 73 ? -11.24071 12.28000 -26.34664 0.662 16.07788 229 MET A C 1
ATOM 531 C C B MET A 1 73 ? -11.25909 12.43104 -26.33995 0.338 18.09570 229 MET A C 1
ATOM 532 O O A MET A 1 73 ? -10.01055 12.23169 -26.26906 0.662 16.98156 229 MET A O 1
ATOM 533 O O B MET A 1 73 ? -10.04588 12.65296 -26.26881 0.338 18.74415 229 MET A O 1
ATOM 542 N N . PHE A 1 74 ? -11.90584 12.25106 -27.49273 1.000 16.92146 230 PHE A N 1
ATOM 543 C CA . PHE A 1 74 ? -11.26910 12.43807 -28.79441 1.000 17.49613 230 PHE A CA 1
ATOM 544 C C . PHE A 1 74 ? -11.67608 13.84455 -29.21133 1.000 19.55384 230 PHE A C 1
ATOM 545 O O . PHE A 1 74 ? -12.81246 14.07026 -29.63384 1.000 20.78294 230 PHE A O 1
ATOM 553 N N . LYS A 1 75 ? -10.76194 14.79531 -29.05329 1.000 20.55292 231 LYS A N 1
ATOM 554 C CA . LYS A 1 75 ? -11.06259 16.20988 -29.20436 1.000 23.39758 231 LYS A CA 1
ATOM 555 C C . LYS A 1 75 ? -10.63221 16.72038 -30.57174 1.000 21.94947 231 LYS A C 1
ATOM 556 O O . LYS A 1 75 ? -9.62488 16.28606 -31.13630 1.000 22.63217 231 LYS A O 1
ATOM 562 N N . LEU A 1 76 ? -11.39874 17.67739 -31.08051 1.000 23.48117 232 LEU A N 1
ATOM 563 C CA . LEU A 1 76 ? -11.20755 18.23215 -32.40825 1.000 25.95750 232 LEU A CA 1
ATOM 564 C C . LEU A 1 76 ? -11.30174 19.74143 -32.27308 1.000 27.50819 232 LEU A C 1
ATOM 565 O O . LEU A 1 76 ? -12.30714 20.25542 -31.77489 1.000 25.60513 232 LEU A O 1
ATOM 570 N N . GL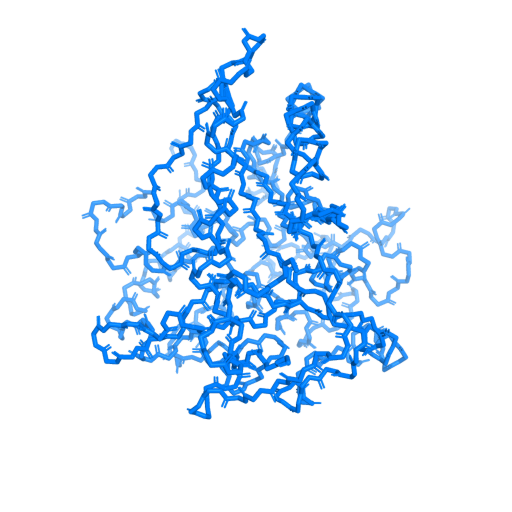U A 1 77 ? -10.27080 20.45413 -32.71198 1.000 33.79267 233 GLU A N 1
ATOM 571 C CA . GLU A 1 77 ? -10.29900 21.90837 -32.66387 1.000 40.30050 233 GLU A CA 1
ATOM 572 C C . GLU A 1 77 ? -10.98114 22.42475 -33.92356 1.000 44.37755 233 GLU A C 1
ATOM 573 O O . GLU A 1 77 ? -10.54807 22.11936 -35.03764 1.000 44.33127 233 GLU A O 1
ATOM 579 N N . VAL A 1 78 ? -12.04604 23.19802 -33.74699 1.000 49.71268 234 VAL A N 1
ATOM 580 C CA . VAL A 1 78 ? -12.78692 23.78997 -34.85315 1.000 55.45280 234 VAL A CA 1
ATOM 581 C C . VAL A 1 78 ? -12.56573 25.30044 -34.79940 1.000 59.89748 234 VAL A C 1
ATOM 582 O O . VAL A 1 78 ? -13.05249 25.96487 -33.87204 1.000 60.45084 234 VAL A O 1
ATOM 586 N N . PRO A 1 79 ? -11.83335 25.87938 -35.74625 1.000 63.08408 235 PRO A N 1
ATOM 587 C CA . PRO A 1 79 ? -11.58762 27.32406 -35.70713 1.000 64.56875 235 PRO A CA 1
ATOM 588 C C . PRO A 1 79 ? -12.83449 28.10906 -36.08212 1.000 64.50163 235 PRO A C 1
ATOM 589 O O . PRO A 1 79 ? -13.68554 27.64718 -36.84565 1.000 63.59751 235 PRO A O 1
ATOM 593 N N . ARG A 1 80 ? -12.93017 29.32038 -35.53320 1.000 65.20359 236 ARG A N 1
ATOM 594 C CA . ARG A 1 80 ? -14.02539 30.23824 -35.84612 1.000 66.29769 236 ARG A CA 1
ATOM 595 C C . ARG A 1 80 ? -15.36083 29.72781 -35.30537 1.000 64.31501 236 ARG A C 1
ATOM 596 O O . ARG A 1 80 ? -16.40430 29.88752 -35.93938 1.000 65.89641 236 ARG A O 1
ATOM 604 N N . ILE A 1 81 ? -15.32815 29.11380 -34.12823 1.000 60.11356 237 ILE A N 1
ATOM 605 C CA . ILE A 1 81 ? -16.52087 28.51276 -33.54259 1.000 55.47974 237 ILE A CA 1
ATOM 606 C C . ILE A 1 81 ? -17.37045 29.60574 -32.90555 1.000 52.54361 237 ILE A C 1
ATOM 607 O O . ILE A 1 81 ? -16.85152 30.48955 -32.21300 1.000 53.32870 237 ILE A O 1
ATOM 612 N N . GLN A 1 82 ? -18.67967 29.55593 -33.14667 1.000 48.75673 238 GLN A N 1
ATOM 613 C CA . GLN A 1 82 ? -19.62833 30.49379 -32.56043 1.000 48.05466 238 GLN A CA 1
ATOM 614 C C . GLN A 1 82 ? -20.71748 29.71005 -31.84192 1.000 43.19732 238 GLN A C 1
ATOM 615 O O . GLN A 1 82 ? -21.31319 28.79681 -32.42223 1.000 43.83593 238 GLN A O 1
ATOM 621 N N . LEU A 1 83 ? -20.97774 30.06714 -30.58680 1.000 37.25015 239 LEU A N 1
ATOM 622 C CA . LEU A 1 83 ? -21.93473 29.35485 -29.75336 1.000 34.26185 239 LEU A CA 1
ATOM 623 C C . LEU A 1 83 ? -23.19898 30.17861 -29.55254 1.000 34.44789 239 LEU A C 1
ATOM 624 O O . LEU A 1 83 ? -23.15647 31.40983 -29.47500 1.000 34.51640 239 LEU A O 1
ATOM 629 N N . GLU A 1 84 ? -24.32605 29.47705 -29.45255 1.000 33.54255 240 GLU A N 1
ATOM 630 C CA . GLU A 1 84 ? -25.61194 30.07983 -29.12351 1.000 35.31325 240 GLU A CA 1
ATOM 631 C C . GLU A 1 84 ? -26.28389 29.20574 -28.07604 1.000 30.81697 240 GLU A C 1
ATOM 632 O O . GLU A 1 84 ? -26.54963 28.02613 -28.32612 1.000 28.77995 240 GLU A O 1
ATOM 638 N N . GLU A 1 85 ? -26.54449 29.77411 -26.90298 1.000 28.72096 241 GLU A N 1
ATOM 639 C CA . GLU A 1 85 ? -27.15530 28.99318 -25.84005 1.000 28.00590 241 GLU A CA 1
ATOM 640 C C . GLU A 1 85 ? -28.53085 28.50532 -26.27323 1.000 27.48018 241 GLU A C 1
ATOM 641 O O . GLU A 1 85 ? -29.30489 29.24183 -26.88720 1.000 28.94458 241 GLU A O 1
ATOM 647 N N . TYR A 1 86 ? -28.82918 27.25053 -25.95304 1.000 26.12121 242 TYR A N 1
ATOM 648 C CA . TYR A 1 86 ? -30.13374 26.66418 -26.23564 1.000 27.18471 242 TYR A CA 1
ATOM 649 C C . TYR A 1 86 ? -31.08668 27.00051 -25.09353 1.000 28.23288 242 TYR A C 1
ATOM 650 O O . TYR A 1 86 ? -30.89716 26.53957 -23.96485 1.000 26.93153 242 TYR A O 1
ATOM 659 N N . SER A 1 87 ? -32.09325 27.82284 -25.38550 1.000 31.08942 243 SER A N 1
ATOM 660 C CA . SER A 1 87 ? -33.27258 28.01656 -24.52780 1.000 33.89701 243 SER A CA 1
ATOM 661 C C . SER A 1 87 ? -32.94239 28.19202 -23.03983 1.000 36.83072 243 SER A C 1
ATOM 662 O O . SER A 1 87 ? -33.50004 27.51917 -22.17017 1.000 41.75124 243 SER A O 1
ATOM 665 N N A ASN A 1 88 ? -32.01486 29.10402 -22.75576 0.498 35.07287 244 ASN A N 1
ATOM 666 N N B ASN A 1 88 ? -32.05608 29.14509 -22.74811 0.502 34.96790 244 ASN A N 1
ATOM 667 C CA A ASN A 1 88 ? -31.61782 29.41998 -21.37743 0.498 33.43143 244 ASN A CA 1
ATOM 668 C CA B ASN A 1 88 ? -31.60105 29.42074 -21.38208 0.502 33.75611 244 ASN A CA 1
ATOM 669 C C A ASN A 1 88 ? -31.30505 28.17561 -20.53692 0.498 30.76524 244 ASN A C 1
ATOM 670 C C B ASN A 1 88 ? -31.29970 28.17737 -20.54360 0.502 30.93509 244 ASN A C 1
ATOM 671 O O A ASN A 1 88 ? -31.46280 28.18165 -19.31332 0.498 30.57738 244 ASN A O 1
ATOM 672 O O B ASN A 1 88 ? -31.46760 28.19788 -19.32000 0.502 30.97443 244 ASN A O 1
ATOM 681 N N . THR A 1 89 ? -30.83161 27.09999 -21.17176 1.000 27.09898 245 THR A N 1
ATOM 682 C CA . THR A 1 89 ? -30.47285 25.89996 -20.41816 1.000 24.74276 245 THR A CA 1
ATOM 683 C C . THR A 1 89 ? -29.09765 25.98242 -19.76425 1.000 23.05512 245 THR A C 1
ATOM 684 O O . THR A 1 89 ? -28.76946 25.09664 -18.97012 1.000 23.17690 245 THR A O 1
ATOM 688 N N . ARG A 1 90 ? -28.29018 26.99059 -20.10109 1.000 23.13182 246 ARG A N 1
ATOM 689 C CA . ARG A 1 90 ? -27.00396 27.26173 -19.45266 1.000 21.99231 246 ARG A CA 1
ATOM 690 C C . ARG A 1 90 ? -25.87505 26.29818 -19.82639 1.000 21.28211 246 ARG A C 1
ATOM 691 O O . ARG A 1 90 ? -24.71019 26.70605 -19.91152 1.000 21.68334 246 ARG A O 1
ATOM 699 N N . ALA A 1 91 ? -26.19695 25.01884 -20.01794 1.000 19.27196 247 ALA A N 1
ATOM 700 C CA . ALA A 1 91 ? -25.20131 24.00070 -20.32919 1.000 18.34542 247 ALA A CA 1
ATOM 701 C C . ALA A 1 91 ? -25.23309 23.52687 -21.77660 1.000 18.99489 247 ALA A C 1
ATOM 702 O O . ALA A 1 91 ? -24.25266 22.92950 -22.22917 1.000 18.77538 247 ALA A O 1
ATOM 704 N N . TYR A 1 92 ? -26.32367 23.76681 -22.50825 1.000 19.95029 248 TYR A N 1
ATOM 705 C CA . TYR A 1 92 ? -26.47774 23.26072 -23.86725 1.000 19.62824 248 TYR A CA 1
ATOM 706 C C . TYR A 1 92 ? -26.42640 24.39448 -24.88189 1.000 20.31176 248 TYR A C 1
ATOM 707 O O . TYR A 1 92 ? -26.96007 25.48453 -24.63970 1.000 21.19652 248 TYR A O 1
ATOM 716 N N . TYR A 1 93 ? -25.81546 24.11428 -26.03496 1.000 20.42226 249 TYR A N 1
ATOM 717 C CA . TYR A 1 93 ? -25.48517 25.13239 -27.02306 1.000 21.73480 249 TYR A CA 1
ATOM 718 C C . TYR A 1 93 ? -25.63888 24.59793 -28.43959 1.000 22.44996 249 TYR A C 1
ATOM 719 O O . TYR A 1 93 ? -25.40929 23.41234 -28.71218 1.000 22.27252 249 TYR A O 1
ATOM 728 N N . PHE A 1 94 ? -26.00117 25.50429 -29.34417 1.000 24.32197 250 PHE A N 1
ATOM 729 C CA . PHE A 1 94 ? -25.80813 25.29727 -30.76624 1.000 25.14190 250 PHE A CA 1
ATOM 730 C C . PHE A 1 94 ? -24.39541 25.72718 -31.12997 1.000 26.60824 250 PHE A C 1
ATOM 731 O O . PHE A 1 94 ? -23.87790 26.71989 -30.60915 1.000 27.15188 250 PHE A O 1
ATOM 739 N N . VAL A 1 95 ? -23.77379 24.97227 -32.02380 1.000 26.36739 251 VAL A N 1
ATOM 740 C CA . VAL A 1 95 ? -22.48774 25.33875 -32.60282 1.000 27.55507 251 VAL A CA 1
ATOM 741 C C . VAL A 1 95 ? -22.75657 25.84790 -34.01190 1.000 31.08268 251 VAL A C 1
ATOM 742 O O . VAL A 1 95 ? -23.28373 25.11024 -34.85133 1.000 30.02979 251 VAL A O 1
ATOM 746 N N . LYS A 1 96 ? -22.43156 27.11387 -34.26174 1.000 37.41891 252 LYS A N 1
ATOM 747 C CA . LYS A 1 96 ? -22.60570 27.72610 -35.57106 1.000 43.63646 252 LYS A CA 1
ATOM 748 C C . LYS A 1 96 ? -21.25976 27.81112 -36.27900 1.000 47.52407 252 LYS A C 1
ATOM 749 O O . LYS A 1 96 ? -20.21643 27.99233 -35.64653 1.000 47.09146 252 LYS A O 1
ATOM 755 N N . PHE A 1 97 ? -21.29133 27.68852 -37.60178 1.000 53.03037 253 PHE A N 1
ATOM 756 C CA . PHE A 1 97 ? -20.05707 27.68274 -38.37862 1.000 57.20203 253 PHE A CA 1
ATOM 757 C C . PHE A 1 97 ? -20.23082 28.36571 -39.73066 1.000 56.23850 253 PHE A C 1
ATOM 758 O O . PHE A 1 97 ? -21.28342 28.26002 -40.35867 1.000 56.78428 253 PHE A O 1
ATOM 766 N N . HIS A 1 105 ? -15.22854 19.71268 -45.52885 1.000 44.77227 261 HIS A N 1
ATOM 767 C CA . HIS A 1 105 ? -15.13784 18.40079 -44.89160 1.000 45.23754 261 HIS A CA 1
ATOM 768 C C . HIS A 1 105 ? -16.00622 18.34071 -43.63899 1.000 44.33928 261 HIS A C 1
ATOM 769 O O . HIS A 1 105 ? -16.27817 17.26347 -43.10648 1.000 40.55763 261 HIS A O 1
ATOM 776 N N . LEU A 1 106 ? -16.42298 19.50934 -43.15776 1.000 45.36848 262 LEU A N 1
ATOM 777 C CA . LEU A 1 106 ? -17.42351 19.59108 -42.10535 1.000 45.59065 262 LEU A CA 1
ATOM 778 C C . LEU A 1 106 ? -18.82372 19.84753 -42.64323 1.000 44.97609 262 LEU A C 1
ATOM 779 O O . LEU A 1 106 ? -19.78474 19.80431 -41.86818 1.000 46.12182 262 LEU A O 1
ATOM 784 N N . SER A 1 107 ? -18.96295 20.09854 -43.94881 1.000 43.81046 263 SER A N 1
ATOM 785 C CA . SER A 1 107 ? -20.27817 20.38511 -44.51245 1.000 43.35414 263 SER A CA 1
ATOM 786 C C . SER A 1 107 ? -21.23011 19.21216 -44.33564 1.000 41.51162 263 SER A C 1
ATOM 787 O O . SER A 1 107 ? -22.44280 19.41038 -44.20896 1.000 42.80285 263 SER A O 1
ATOM 790 N N . GLN A 1 108 ? -20.70020 17.98800 -44.31514 1.000 39.71104 264 GLN A N 1
ATOM 791 C CA . GLN A 1 108 ? -21.52964 16.80565 -44.12097 1.000 38.49167 264 GLN A CA 1
ATOM 792 C C . GLN A 1 108 ? -22.31557 16.84704 -42.81214 1.000 39.30826 264 GLN A C 1
ATOM 793 O O . GLN A 1 108 ? -23.31078 16.12640 -42.67846 1.000 41.86364 264 GLN A O 1
ATOM 799 N N . PHE A 1 109 ? -21.90248 17.66917 -41.84852 1.000 36.19524 265 PHE A N 1
ATOM 800 C CA . PHE A 1 109 ? -22.54748 17.71744 -40.54128 1.000 35.32213 265 PHE A CA 1
ATOM 801 C C . PHE A 1 109 ? -23.43679 18.93545 -40.35695 1.000 38.14138 265 PHE A C 1
ATOM 802 O O . PHE A 1 109 ? -24.05991 19.08033 -39.29865 1.000 38.23841 265 PHE A O 1
ATOM 810 N N . LEU A 1 110 ? -23.52330 19.80450 -41.35677 1.000 39.75689 266 LEU A N 1
ATOM 811 C CA . LEU A 1 110 ? -24.29841 21.02632 -41.22141 1.000 41.48848 266 LEU A CA 1
ATOM 812 C C . LEU A 1 110 ? -25.78250 20.76433 -41.44575 1.000 46.84031 266 LEU A C 1
ATOM 813 O O . LEU A 1 110 ? -26.16959 19.96258 -42.30101 1.000 48.99599 266 LEU A O 1
ATOM 818 N N . GLU A 1 111 ? -26.60725 21.43733 -40.64890 1.000 49.52296 267 GLU A N 1
ATOM 819 C CA . GLU A 1 111 ? -28.04890 21.55470 -40.85428 1.000 53.50807 267 GLU A CA 1
ATOM 820 C C . GLU A 1 111 ? -28.30256 23.05529 -40.91890 1.000 52.16617 267 GLU A C 1
ATOM 821 O O . GLU A 1 111 ? -28.51038 23.70354 -39.89111 1.000 51.57178 267 GLU A O 1
ATOM 827 N N . GLY A 1 112 ? -28.27497 23.60568 -42.12858 1.000 51.82612 268 GLY A N 1
ATOM 828 C CA . GLY A 1 112 ? -28.24568 25.05371 -42.25983 1.000 52.22511 268 GLY A CA 1
ATOM 829 C C . GLY A 1 112 ? -26.87670 25.56687 -41.85633 1.000 52.84536 268 GLY A C 1
ATOM 830 O O . GLY A 1 112 ? -25.84519 25.10144 -42.35415 1.000 52.60149 268 GLY A O 1
ATOM 831 N N . GLU A 1 113 ? -26.85617 26.53497 -40.94311 1.000 53.20222 269 GLU A N 1
ATOM 832 C CA . GLU A 1 113 ? -25.61811 27.02545 -40.35310 1.000 54.79266 269 GLU A CA 1
ATOM 833 C C . GLU A 1 113 ? -25.26626 26.30081 -39.05911 1.000 49.53231 269 GLU A C 1
ATOM 834 O O . GLU A 1 113 ? -24.30232 26.68150 -38.38700 1.000 51.23951 269 GLU A O 1
ATOM 840 N N . ILE A 1 114 ? -26.01687 25.25851 -38.71574 1.000 42.63706 270 ILE A N 1
ATOM 841 C CA . ILE A 1 114 ? -25.90014 24.55662 -37.44308 1.000 38.09374 270 ILE A CA 1
ATOM 842 C C . ILE A 1 114 ? -25.02624 23.32741 -37.64535 1.000 34.51187 270 ILE A C 1
ATOM 843 O O . ILE A 1 114 ? -25.28076 22.52283 -38.54819 1.000 35.33500 270 ILE A O 1
ATOM 848 N N . LEU A 1 115 ? -24.00729 23.16079 -36.79912 1.000 30.10603 271 LEU A N 1
ATOM 849 C CA . LEU A 1 115 ? -23.18479 21.95499 -36.83110 1.000 29.48178 271 LEU A CA 1
ATOM 850 C C . LEU A 1 115 ? -23.85760 20.92915 -35.92807 1.000 29.32304 271 LEU A C 1
ATOM 851 O O . LEU A 1 115 ? -23.85410 21.07735 -34.70237 1.000 29.51479 271 LEU A O 1
ATOM 856 N N . SER A 1 116 ? -24.45344 19.90206 -36.52738 1.000 29.43339 272 SER A N 1
ATOM 857 C CA . SER A 1 116 ? -25.34688 19.01371 -35.78949 1.000 30.13495 272 SER A CA 1
ATOM 858 C C . SER A 1 116 ? -24.54800 18.03736 -34.93848 1.000 28.12798 272 SER A C 1
ATOM 859 O O . SER A 1 116 ? -23.74684 17.25555 -35.46444 1.000 29.33345 272 SER A O 1
ATOM 862 N N . ALA A 1 117 ? -24.78616 18.06460 -33.62421 1.000 25.81597 273 ALA A N 1
ATOM 863 C CA . ALA A 1 117 ? -24.12657 17.11042 -32.74271 1.000 24.65261 273 ALA A CA 1
ATOM 864 C C . ALA A 1 117 ? -24.49235 15.67781 -33.11361 1.000 25.64672 273 ALA A C 1
ATOM 865 O O . ALA A 1 117 ? -23.62912 14.79138 -33.12968 1.000 25.17822 273 ALA A O 1
ATOM 867 N N A SER A 1 118 ? -25.77081 15.43999 -33.42194 0.519 26.05466 274 SER A N 1
ATOM 868 N N B SER A 1 118 ? -25.76377 15.42837 -33.43234 0.481 26.28675 274 SER A N 1
ATOM 869 C CA A SER A 1 118 ? -26.23322 14.09950 -33.76884 0.519 27.17310 274 SER A CA 1
ATOM 870 C CA B SER A 1 118 ? -26.18149 14.06435 -33.74408 0.481 27.60276 274 SER A CA 1
ATOM 871 C C A SER A 1 118 ? -25.53488 13.57589 -35.01735 0.519 28.38755 274 SER A C 1
ATOM 872 C C B SER A 1 118 ? -25.53537 13.55742 -35.02953 0.481 28.56435 274 SER A C 1
ATOM 873 O O A SER A 1 118 ? -25.11949 12.41199 -35.06522 0.519 29.03737 274 SER A O 1
ATOM 874 O O B SER A 1 118 ? -25.15637 12.38344 -35.11580 0.481 29.23987 274 SER A O 1
ATOM 879 N N . LYS A 1 119 ? -25.39519 14.42146 -36.03913 1.000 28.27581 275 LYS A N 1
ATOM 880 C CA . LYS A 1 119 ? -24.76604 13.98452 -37.28319 1.000 28.70511 275 LYS A CA 1
ATOM 881 C C . LYS A 1 119 ? -23.29701 13.63410 -37.07219 1.000 28.16495 275 LYS A C 1
ATOM 882 O O . LYS A 1 119 ? -22.80500 12.63437 -37.61381 1.000 29.76876 275 LYS A O 1
ATOM 888 N N . MET A 1 120 ? -22.57292 14.44915 -36.30381 1.000 24.41220 276 MET A N 1
ATOM 889 C CA . MET A 1 120 ? -21.16075 14.15866 -36.06378 1.000 25.27138 276 MET A CA 1
ATOM 890 C C . MET A 1 120 ? -20.99184 12.89173 -35.23382 1.000 22.62743 276 MET A C 1
ATOM 891 O O . MET A 1 120 ? -20.16405 12.03262 -35.55533 1.000 23.44443 276 MET A O 1
ATOM 896 N N . LEU A 1 121 ? -21.77284 12.75588 -34.16204 1.000 21.99425 277 LEU A N 1
ATOM 897 C CA . LEU A 1 121 ? -21.68540 11.55997 -33.33001 1.000 22.67922 277 LEU A CA 1
ATOM 898 C C . LEU A 1 121 ? -22.02200 10.30594 -34.12182 1.000 24.38493 277 LEU A C 1
ATOM 899 O O . LEU A 1 121 ? -21.39590 9.25865 -33.93325 1.000 24.01275 277 LEU A O 1
ATOM 904 N N A SER A 1 122 ? -23.01477 10.38669 -35.00799 0.513 25.58095 278 SER A N 1
ATOM 905 N N B SER A 1 122 ? -23.00912 10.38983 -35.01474 0.487 25.40550 278 SER A N 1
ATOM 906 C CA A SER A 1 122 ? -23.40091 9.20765 -35.77336 0.513 26.88051 278 SER A CA 1
ATOM 907 C CA B SER A 1 122 ? -23.40407 9.20820 -35.77167 0.487 26.44708 278 SER A CA 1
ATOM 908 C C A SER A 1 122 ? -22.25512 8.70954 -36.64379 0.513 27.71637 278 SER A C 1
ATOM 909 C C B SER A 1 122 ? -22.26940 8.70855 -36.65776 0.487 27.54108 278 SER A C 1
ATOM 910 O O A SER A 1 122 ? -21.99325 7.50202 -36.70466 0.513 28.02535 278 SER A O 1
ATOM 911 O O B SER A 1 122 ? -22.03085 7.49807 -36.74577 0.487 27.96700 278 SER A O 1
ATOM 916 N N . LYS A 1 123 ? -21.55115 9.62084 -37.31928 1.000 26.53261 279 LYS A N 1
ATOM 917 C CA . LYS A 1 123 ? -20.43410 9.18796 -38.15677 1.000 25.72121 279 LYS A CA 1
ATOM 918 C C . LYS A 1 123 ? -19.26789 8.69505 -37.30853 1.000 23.41010 279 LYS A C 1
ATOM 919 O O . LYS A 1 123 ? -18.63861 7.68373 -37.63782 1.000 23.43237 279 LYS A O 1
ATOM 925 N N . PHE A 1 124 ? -18.96628 9.40336 -36.21733 1.000 21.47610 280 PHE A N 1
ATOM 926 C CA . PHE A 1 124 ? -17.94754 8.96650 -35.26931 1.000 20.02722 280 PHE A CA 1
ATOM 927 C C . PHE A 1 124 ? -18.21660 7.53411 -34.81913 1.000 20.82607 280 PHE A C 1
ATOM 928 O O . PHE A 1 124 ? -17.33111 6.67171 -34.86834 1.000 22.19988 280 PHE A O 1
ATOM 936 N N . ARG A 1 125 ? -19.45009 7.25501 -34.39643 1.000 21.65559 281 ARG A N 1
ATOM 937 C CA . ARG A 1 125 ? -19.79278 5.91290 -33.93504 1.000 20.65102 281 ARG A CA 1
ATOM 938 C C . ARG A 1 125 ? -19.66513 4.89357 -35.05823 1.000 23.06618 281 ARG A C 1
ATOM 939 O O . ARG A 1 125 ? -19.16056 3.78703 -34.84376 1.000 22.40933 281 ARG A O 1
ATOM 947 N N . LYS A 1 126 ? -20.11722 5.24726 -36.26579 1.000 23.08842 282 LYS A N 1
ATOM 948 C CA . LYS A 1 126 ? -20.03219 4.32341 -37.39399 1.000 25.47571 282 LYS A CA 1
ATOM 949 C C . LYS A 1 126 ? -18.58479 3.97540 -37.72939 1.000 24.93448 282 LYS A C 1
ATOM 950 O O . LYS A 1 126 ? -18.26757 2.81079 -37.98884 1.000 25.65897 282 LYS A O 1
ATOM 956 N N . ILE A 1 127 ? -17.69494 4.97045 -37.73933 1.000 24.56209 283 ILE A N 1
ATOM 957 C CA . ILE A 1 127 ? -16.28350 4.70272 -38.01601 1.000 25.41895 283 ILE A CA 1
ATOM 958 C C . ILE A 1 127 ? -15.69826 3.75785 -36.97052 1.000 26.03113 283 ILE A C 1
ATOM 959 O O . ILE A 1 127 ? -15.03371 2.76899 -37.30337 1.000 26.56529 283 ILE A O 1
ATOM 964 N N . ILE A 1 128 ? -15.92625 4.05247 -35.68833 1.000 24.15798 284 ILE A N 1
ATOM 965 C CA . ILE A 1 128 ? -15.38283 3.20138 -34.63090 1.000 23.95836 284 ILE A CA 1
ATOM 966 C C . ILE A 1 128 ? -15.91254 1.77786 -34.75843 1.000 25.48058 284 ILE A C 1
ATOM 967 O O . ILE A 1 128 ? -15.16859 0.80512 -34.58853 1.000 24.71482 284 ILE A O 1
ATOM 972 N N . LYS A 1 129 ? -17.20646 1.63021 -35.05336 1.000 26.63528 285 LYS A N 1
ATOM 973 C CA . LYS A 1 129 ? -17.78092 0.29405 -35.16017 1.000 29.33051 285 LYS A CA 1
ATOM 974 C C . LYS A 1 129 ? -17.12955 -0.49427 -36.28829 1.000 30.62177 285 LYS A C 1
ATOM 975 O O . LYS A 1 129 ? -16.85606 -1.69242 -36.14610 1.000 30.99668 285 LYS A O 1
ATOM 981 N N . GLU A 1 130 ? -16.86621 0.16028 -37.41756 1.000 31.81053 286 GLU A N 1
ATOM 982 C CA . GLU A 1 130 ? -16.20787 -0.53753 -38.51327 1.000 35.22803 286 GLU A CA 1
ATOM 983 C C . GLU A 1 130 ? -14.76318 -0.87059 -38.17193 1.000 34.44862 286 GLU A C 1
ATOM 984 O O . GLU A 1 130 ? -14.25698 -1.91946 -38.58578 1.000 34.83567 286 GLU A O 1
ATOM 990 N N . GLU A 1 131 ? -14.09325 -0.00676 -37.40568 1.000 34.04207 287 GLU A N 1
ATOM 991 C CA . GLU A 1 131 ? -12.67584 -0.21157 -37.12933 1.000 36.51790 287 GLU A CA 1
ATOM 992 C C . GLU A 1 131 ? -12.44411 -1.30948 -36.09689 1.000 36.74300 287 GLU A C 1
ATOM 993 O O . GLU A 1 131 ? -11.49569 -2.09046 -36.22831 1.000 36.37468 287 GLU A O 1
ATOM 999 N N . ILE A 1 132 ? -13.28572 -1.38988 -35.06237 1.000 37.44520 288 ILE A N 1
ATOM 1000 C CA . ILE A 1 132 ? -13.13363 -2.47119 -34.09422 1.000 39.01001 288 ILE A CA 1
ATOM 1001 C C . ILE A 1 132 ? -13.40416 -3.82090 -34.73739 1.000 43.61079 288 ILE A C 1
ATOM 1002 O O . ILE A 1 132 ? -12.93070 -4.84975 -34.24465 1.000 44.95787 288 ILE A O 1
ATOM 1007 N N . ASN A 1 133 ? -14.16414 -3.84224 -35.83394 1.000 47.19861 289 ASN A N 1
ATOM 1008 C CA . ASN A 1 133 ? -14.40164 -5.08383 -36.55458 1.000 54.56085 289 ASN A CA 1
ATOM 1009 C C . ASN A 1 133 ? -13.15334 -5.57231 -37.27854 1.000 56.38531 289 ASN A C 1
ATOM 1010 O O . ASN A 1 133 ? -13.04784 -6.76893 -37.56800 1.000 56.36648 289 ASN A O 1
ATOM 1015 N N . ASP A 1 134 ? -12.20782 -4.67596 -37.57248 1.000 57.46540 290 ASP A N 1
ATOM 1016 C CA . ASP A 1 134 ? -10.95150 -5.06604 -38.20039 1.000 57.66764 290 ASP A CA 1
ATOM 1017 C C . ASP A 1 134 ? -9.90675 -5.52154 -37.19106 1.000 55.50316 290 ASP A C 1
ATOM 1018 O O . ASP A 1 134 ? -8.96031 -6.21767 -37.57285 1.000 55.19020 290 ASP A O 1
ATOM 1023 N N . ILE A 1 135 ? -10.04718 -5.14010 -35.92331 1.000 54.17995 291 ILE A N 1
ATOM 1024 C CA . ILE A 1 135 ? -9.10715 -5.56511 -34.88991 1.000 53.66393 291 ILE A CA 1
ATOM 1025 C C . ILE A 1 135 ? -9.31153 -7.05814 -34.65639 1.000 57.08761 291 ILE A C 1
ATOM 1026 O O . ILE A 1 135 ? -10.36532 -7.48206 -34.17367 1.000 58.02905 291 ILE A O 1
ATOM 1031 N N . LYS A 1 136 ? -8.30604 -7.86055 -34.99829 1.000 58.67574 292 LYS A N 1
ATOM 1032 C CA . LYS A 1 136 ? -8.41561 -9.30635 -34.89127 1.000 60.05682 292 LYS A CA 1
ATOM 1033 C C . LYS A 1 136 ? -7.50327 -9.91571 -33.83644 1.000 56.97771 292 LYS A C 1
ATOM 1034 O O . LYS A 1 136 ? -7.65929 -11.10047 -33.52117 1.000 55.56749 292 LYS A O 1
ATOM 1040 N N . ASP A 1 137 ? -6.57245 -9.14549 -33.27667 1.000 56.09031 293 ASP A N 1
ATOM 1041 C CA . ASP A 1 137 ? -5.69432 -9.62141 -32.21667 1.000 55.97077 293 ASP A CA 1
ATOM 1042 C C . ASP A 1 137 ? -6.26621 -9.38445 -30.82479 1.000 53.00825 293 ASP A C 1
ATOM 1043 O O . ASP A 1 137 ? -5.58037 -9.65282 -29.83289 1.000 53.18612 293 ASP A O 1
ATOM 1048 N N . THR A 1 138 ? -7.49868 -8.88938 -30.72960 1.000 49.48682 294 THR A N 1
ATOM 1049 C CA . THR A 1 138 ? -8.10139 -8.56133 -29.44667 1.000 46.46430 294 THR A CA 1
ATOM 1050 C C . THR A 1 138 ? -9.61237 -8.56804 -29.61251 1.000 43.78367 294 THR A C 1
ATOM 1051 O O . THR A 1 138 ? -10.12901 -8.11241 -30.63550 1.000 42.58524 294 THR A O 1
ATOM 1055 N N . ASP A 1 139 ? -10.31195 -9.08967 -28.60732 1.000 42.66597 295 ASP A N 1
ATOM 1056 C CA . ASP A 1 139 ? -11.77121 -9.07030 -28.59932 1.000 43.53820 295 ASP A CA 1
ATOM 1057 C C . ASP A 1 139 ? -12.22628 -7.67754 -28.18429 1.000 37.25973 295 ASP A C 1
ATOM 1058 O O . ASP A 1 139 ? -12.06859 -7.28744 -27.02420 1.000 38.50714 295 ASP A O 1
ATOM 1063 N N . VAL A 1 140 ? -12.76681 -6.91524 -29.13124 1.000 33.94976 296 VAL A N 1
ATOM 1064 C CA . VAL A 1 140 ? -13.31879 -5.59323 -28.86041 1.000 31.56731 296 VAL A CA 1
ATOM 1065 C C . VAL A 1 140 ? -14.70756 -5.52763 -29.47426 1.000 30.47792 296 VAL A C 1
ATOM 1066 O O . VAL A 1 140 ? -14.87513 -5.79780 -30.66769 1.000 32.04577 296 VAL A O 1
ATOM 1070 N N . ILE A 1 141 ? -15.70179 -5.17560 -28.66192 1.000 28.08535 297 ILE A N 1
ATOM 1071 C CA . ILE A 1 141 ? -17.06117 -4.98252 -29.14656 1.000 27.26780 297 ILE A CA 1
ATOM 1072 C C . ILE A 1 141 ? -17.57247 -3.62782 -28.67588 1.000 26.01221 297 ILE A C 1
ATOM 1073 O O . ILE A 1 141 ? -17.03054 -3.01614 -27.74993 1.000 25.78392 297 ILE A O 1
ATOM 1078 N N . MET A 1 142 ? -18.63899 -3.16651 -29.32802 1.000 25.71949 298 MET A N 1
ATOM 1079 C CA . MET A 1 142 ? -19.28903 -1.90756 -28.99312 1.000 24.34888 298 MET A CA 1
ATOM 1080 C C . MET A 1 142 ? -20.56981 -2.20656 -28.22898 1.000 25.33661 298 MET A C 1
ATOM 1081 O O . MET A 1 142 ? -21.39014 -3.0195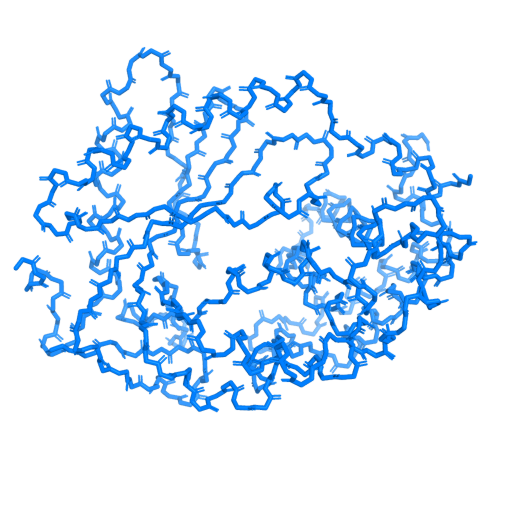7 -28.67063 1.000 27.46645 298 MET A O 1
ATOM 1086 N N . LYS A 1 143 ? -20.73324 -1.56304 -27.08263 1.000 26.61833 299 LYS A N 1
ATOM 1087 C CA . LYS A 1 143 ? -21.94162 -1.72559 -26.29358 1.000 27.28220 299 LYS A CA 1
ATOM 1088 C C . LYS A 1 143 ? -23.08665 -0.94452 -26.92571 1.000 28.52699 299 LYS A C 1
ATOM 1089 O O . LYS A 1 143 ? -22.88075 0.06514 -27.60566 1.000 27.70000 299 LYS A O 1
ATOM 1095 N N . ARG A 1 144 ? -24.30643 -1.42032 -26.69080 1.000 29.43100 300 ARG A N 1
ATOM 1096 C CA . ARG A 1 144 ? -25.47754 -0.74335 -27.22534 1.000 31.25218 300 ARG A CA 1
ATOM 1097 C C . ARG A 1 144 ? -25.54020 0.70002 -26.74605 1.000 34.68251 300 ARG A C 1
ATOM 1098 O O . ARG A 1 144 ? -25.14984 1.02487 -25.62162 1.000 33.17856 300 ARG A O 1
ATOM 1106 N N . LYS A 1 145 ? -26.04992 1.56755 -27.61864 1.000 38.68646 301 LYS A N 1
ATOM 1107 C CA . LYS A 1 145 ? -26.22914 2.97390 -27.28232 1.000 43.67375 301 LYS A CA 1
ATOM 1108 C C . LYS A 1 145 ? -26.98089 3.12019 -25.96760 1.000 47.95189 301 LYS A C 1
ATOM 1109 O O . LYS A 1 145 ? -28.02569 2.49679 -25.75885 1.000 47.06099 301 LYS A O 1
ATOM 1115 N N . ARG A 1 146 ? -26.44847 3.96037 -25.08831 1.000 52.97867 302 ARG A N 1
ATOM 1116 C CA . ARG A 1 146 ? -27.08736 4.30845 -23.82488 1.000 58.09806 302 ARG A CA 1
ATOM 1117 C C . ARG A 1 146 ? -27.64591 5.71775 -23.97092 1.000 55.69427 302 ARG A C 1
ATOM 1118 O O . ARG A 1 146 ? -26.88237 6.68426 -24.07035 1.000 56.11346 302 ARG A O 1
ATOM 1126 N N . GLY A 1 147 ? -28.97301 5.83354 -23.99475 1.000 52.08735 303 GLY A N 1
ATOM 1127 C CA . GLY A 1 147 ? -29.60521 7.13239 -24.11080 1.000 48.84037 303 GLY A CA 1
ATOM 1128 C C . GLY A 1 147 ? -29.02113 8.15259 -23.15737 1.000 46.32047 303 GLY A C 1
ATOM 1129 O O . GLY A 1 147 ? -28.78101 7.84908 -21.98538 1.000 47.40772 303 GLY A O 1
ATOM 1130 N N . GLY A 1 148 ? -28.77509 9.36387 -23.64733 1.000 43.75416 304 GLY A N 1
ATOM 1131 C CA . GLY A 1 148 ? -28.20209 10.40650 -22.82540 1.000 41.31790 304 GLY A CA 1
ATOM 1132 C C . GLY A 1 148 ? -26.69917 10.34305 -22.64286 1.000 38.78473 304 GLY A C 1
ATOM 1133 O O . GLY A 1 148 ? -26.15034 11.16638 -21.89887 1.000 41.61451 304 GLY A O 1
ATOM 1134 N N . SER A 1 149 ? -26.01545 9.38446 -23.26696 1.000 31.86328 305 SER A N 1
ATOM 1135 C CA . SER A 1 149 ? -24.56477 9.44828 -23.15084 1.000 26.34513 305 SER A CA 1
ATOM 1136 C C . SER A 1 149 ? -23.96825 10.04497 -24.41594 1.000 24.09027 305 SER A C 1
ATOM 1137 O O . SER A 1 149 ? -24.40593 9.71481 -25.52458 1.000 27.11126 305 SER A O 1
ATOM 1140 N N . PRO A 1 150 ? -22.97542 10.92755 -24.28381 1.000 20.44440 306 PRO A N 1
ATOM 1141 C CA . PRO A 1 150 ? -22.27061 11.42666 -25.46605 1.000 19.84975 306 PRO A CA 1
ATOM 1142 C C . PRO A 1 150 ? -21.18572 10.48116 -25.95243 1.000 19.21477 306 PRO A C 1
ATOM 1143 O O . PRO A 1 150 ? -20.54327 10.77643 -26.96229 1.000 21.83943 306 PRO A O 1
ATOM 1147 N N . ALA A 1 151 ? -20.97354 9.35921 -25.27152 1.000 18.24761 307 ALA A N 1
ATOM 1148 C CA . ALA A 1 151 ? -19.85285 8.47837 -25.55110 1.000 19.14051 307 ALA A CA 1
ATOM 1149 C C . ALA A 1 151 ? -20.24068 7.29816 -26.43232 1.000 20.14811 307 ALA A C 1
ATOM 1150 O O . ALA A 1 151 ? -21.39255 6.84970 -26.46209 1.000 22.55805 307 ALA A O 1
ATOM 1152 N N . VAL A 1 152 ? -19.24779 6.79947 -27.15448 1.000 19.21372 308 VAL A N 1
ATOM 1153 C CA . VAL A 1 152 ? -19.27690 5.47312 -27.75029 1.000 19.00448 308 VAL A CA 1
ATOM 1154 C C . VAL A 1 152 ? -18.51662 4.55369 -26.80180 1.000 17.42011 308 VAL A C 1
ATOM 1155 O O . VAL A 1 152 ? -17.36943 4.84035 -26.44242 1.000 19.94127 308 VAL A O 1
ATOM 1159 N N . THR A 1 153 ? -19.14644 3.46139 -26.37358 1.000 17.67412 309 THR A N 1
ATOM 1160 C CA . THR A 1 153 ? -18.58573 2.61793 -25.32209 1.000 18.25553 309 THR A CA 1
ATOM 1161 C C . THR A 1 153 ? -18.15040 1.27918 -25.89837 1.000 18.73575 309 THR A C 1
ATOM 1162 O O . THR A 1 153 ? -18.93903 0.59306 -26.56384 1.000 20.22042 309 THR A O 1
ATOM 1166 N N . LEU A 1 154 ? -16.90119 0.91504 -25.63775 1.000 18.96803 310 LEU A N 1
ATOM 1167 C CA . LEU A 1 154 ? -16.33274 -0.35435 -26.05888 1.000 18.52592 310 LEU A CA 1
ATOM 1168 C C . LEU A 1 154 ? -16.12289 -1.26449 -24.85902 1.000 18.95820 310 LEU A C 1
ATOM 1169 O O . LEU A 1 154 ? -15.94056 -0.80172 -23.72974 1.000 18.94644 310 LEU A O 1
ATOM 1174 N N . LEU A 1 155 ? -16.12153 -2.56688 -25.12290 1.000 19.34925 311 LEU A N 1
ATOM 1175 C CA . LEU A 1 155 ? -15.77434 -3.57684 -24.13014 1.000 20.63775 311 LEU A CA 1
ATOM 1176 C C . LEU A 1 155 ? -14.61497 -4.39268 -24.68052 1.000 20.80203 311 LEU A C 1
ATOM 1177 O O . LEU A 1 155 ? -14.73982 -5.01229 -25.74132 1.000 22.05435 311 LEU A O 1
ATOM 1182 N N . ILE A 1 156 ? -13.49096 -4.38497 -23.96428 1.000 21.14529 312 ILE A N 1
ATOM 1183 C CA . ILE A 1 156 ? -12.27304 -5.07019 -24.38041 1.000 22.28253 312 ILE A CA 1
ATOM 1184 C C . ILE A 1 156 ? -12.13971 -6.35321 -23.57082 1.000 24.30241 312 ILE A C 1
ATOM 1185 O O . ILE A 1 156 ? -12.17207 -6.32206 -22.33220 1.000 24.76430 312 ILE A O 1
ATOM 1190 N N . SER A 1 157 ? -11.99138 -7.48203 -24.26869 1.000 26.43345 313 SER A N 1
ATOM 1191 C CA . SER A 1 157 ? -11.76021 -8.78069 -23.63370 1.000 30.42312 313 SER A CA 1
ATOM 1192 C C . SER A 1 157 ? -12.84513 -9.13698 -22.61977 1.000 31.82049 313 SER A C 1
ATOM 1193 O O . SER A 1 157 ? -12.57362 -9.80035 -21.61621 1.000 33.33509 313 SER A O 1
ATOM 1196 N N . GLU A 1 158 ? -14.07808 -8.69555 -22.86744 1.000 32.62904 314 GLU A N 1
ATOM 1197 C CA . GLU A 1 158 ? -15.22467 -8.90236 -21.98433 1.000 34.19847 314 GLU A CA 1
ATOM 1198 C C . GLU A 1 158 ? -15.02667 -8.33619 -20.57946 1.000 33.38007 314 GLU A C 1
ATOM 1199 O O . GLU A 1 158 ? -15.82547 -8.63753 -19.68231 1.000 36.18552 314 GLU A O 1
ATOM 1205 N N . LYS A 1 159 ? -13.99722 -7.51612 -20.35811 1.000 28.87419 315 LYS A N 1
ATOM 1206 C CA . LYS A 1 159 ? -13.65146 -7.11937 -18.99612 1.000 27.43418 315 LYS A CA 1
ATOM 1207 C C . LYS A 1 159 ? -13.50719 -5.61586 -18.80683 1.000 24.42643 315 LYS A C 1
ATOM 1208 O O . LYS A 1 159 ? -13.82348 -5.10394 -17.72742 1.000 26.58860 315 LYS A O 1
ATOM 1214 N N . ILE A 1 160 ? -13.00642 -4.89347 -19.80108 1.000 21.28882 316 ILE A N 1
ATOM 1215 C CA . ILE A 1 160 ? -12.64234 -3.49038 -19.62632 1.000 18.89971 316 ILE A CA 1
ATOM 1216 C C . ILE A 1 160 ? -13.53653 -2.62759 -20.50060 1.000 17.80303 316 ILE A C 1
ATOM 1217 O O . ILE A 1 160 ? -13.54592 -2.77780 -21.72517 1.000 19.10213 316 ILE A O 1
ATOM 1222 N N A SER A 1 161 ? -14.27882 -1.72359 -19.87534 0.638 16.56809 317 SER A N 1
ATOM 1223 N N B SER A 1 161 ? -14.25645 -1.70239 -19.87914 0.362 17.85316 317 SER A N 1
ATOM 1224 C CA A SER A 1 161 ? -15.11009 -0.78628 -20.61172 0.638 16.48575 317 SER A CA 1
ATOM 1225 C CA B SER A 1 161 ? -15.12626 -0.77967 -20.59234 0.362 18.39816 317 SER A CA 1
ATOM 1226 C C A SER A 1 161 ? -14.35093 0.50924 -20.85118 0.638 15.56050 317 SER A C 1
ATOM 1227 C C B SER A 1 161 ? -14.39927 0.53847 -20.82943 0.362 16.75309 317 SER A C 1
ATOM 1228 O O A SER A 1 161 ? -13.65011 1.00688 -19.96160 0.638 17.35356 317 SER A O 1
ATOM 1229 O O B SER A 1 161 ? -13.75262 1.07267 -19.92172 0.362 17.10259 317 SER A O 1
ATOM 1234 N N . VAL A 1 162 ? -14.51589 1.06678 -22.04847 1.000 17.02443 318 VAL A N 1
ATOM 1235 C CA . VAL A 1 162 ? -13.88771 2.32927 -22.41825 1.000 16.46547 318 VAL A CA 1
ATOM 1236 C C . VAL A 1 162 ? -14.93926 3.23528 -23.04524 1.000 15.27902 318 VAL A C 1
ATOM 1237 O O . VAL A 1 162 ? -15.52909 2.88261 -24.07424 1.000 16.98506 318 VAL A O 1
ATOM 1241 N N . ASP A 1 163 ? -15.14382 4.41215 -22.45880 1.000 15.62425 319 ASP A N 1
ATOM 1242 C CA . ASP A 1 163 ? -16.02418 5.43549 -23.01680 1.000 15.39549 319 ASP A CA 1
ATOM 1243 C C . ASP A 1 163 ? -15.19384 6.40831 -23.84580 1.000 15.85348 319 ASP A C 1
ATOM 1244 O O . ASP A 1 163 ? -14.29019 7.05272 -23.31914 1.000 17.72532 319 ASP A O 1
ATOM 1249 N N . ILE A 1 164 ? -15.51444 6.53534 -25.13093 1.000 15.94719 320 ILE A N 1
ATOM 1250 C CA . ILE A 1 164 ? -14.81823 7.44269 -26.03961 1.000 15.70020 320 ILE A CA 1
ATOM 1251 C C . ILE A 1 164 ? -15.80436 8.55172 -26.39666 1.000 16.41784 320 ILE A C 1
ATOM 1252 O O . ILE A 1 164 ? -16.80141 8.30876 -27.09242 1.000 17.36741 320 ILE A O 1
ATOM 1257 N N . THR A 1 165 ? -15.53816 9.77383 -25.93299 1.000 15.97384 321 THR A N 1
ATOM 1258 C CA . THR A 1 165 ? -16.42366 10.91513 -26.15637 1.000 16.41103 321 THR A CA 1
ATOM 1259 C C . THR A 1 165 ? -15.81253 11.86353 -27.17837 1.000 15.98955 321 THR A C 1
ATOM 1260 O O . THR A 1 165 ? -14.74321 12.43859 -26.94533 1.000 17.65601 321 THR A O 1
ATOM 1264 N N . LEU A 1 166 ? -16.49031 12.01651 -28.31162 1.000 17.20062 322 LEU A N 1
ATOM 1265 C CA . LEU A 1 166 ? -16.14847 13.07449 -29.25258 1.000 16.87935 322 LEU A CA 1
ATOM 1266 C C . LEU A 1 166 ? -16.33922 14.43451 -28.59177 1.000 18.49525 322 LEU A C 1
ATOM 1267 O O . LEU A 1 166 ? -17.33390 14.67734 -27.90065 1.000 19.42946 322 LEU A O 1
ATOM 1272 N N . ALA A 1 167 ? -15.37844 15.33204 -28.80049 1.000 19.02017 323 ALA A N 1
ATOM 1273 C CA . ALA A 1 167 ? -15.48502 16.66178 -28.22507 1.000 20.68353 323 ALA A CA 1
ATOM 1274 C C . ALA A 1 167 ? -14.94899 17.69793 -29.20012 1.000 21.57987 323 ALA A C 1
ATOM 1275 O O . ALA A 1 167 ? -13.92962 17.47985 -29.86097 1.000 25.77033 323 ALA A O 1
ATOM 1277 N N . LEU A 1 168 ? -15.64193 18.82256 -29.28868 1.000 19.17377 324 LEU A N 1
ATOM 1278 C CA . LEU A 1 168 ? -15.11249 19.99097 -29.97515 1.000 19.28060 324 LEU A CA 1
ATOM 1279 C C . LEU A 1 168 ? -14.36849 20.83832 -28.95604 1.000 18.50479 324 LEU A C 1
ATOM 1280 O O . LEU A 1 168 ? -14.83920 21.03752 -27.83010 1.000 19.77597 324 LEU A O 1
ATOM 1285 N N . GLU A 1 169 ? -13.20216 21.33357 -29.34919 1.000 19.86868 325 GLU A N 1
ATOM 1286 C CA . GLU A 1 169 ? -12.37253 22.13828 -28.47028 1.000 22.02676 325 GLU A CA 1
ATOM 1287 C C . GLU A 1 169 ? -12.48794 23.60009 -28.86923 1.000 22.06369 325 GLU A C 1
ATOM 1288 O O . GLU A 1 169 ? -12.32778 23.93690 -30.04614 1.000 23.96956 325 GLU A O 1
ATOM 1294 N N . SER A 1 170 ? -12.76550 24.46582 -27.89438 1.000 21.71091 326 SER A N 1
ATOM 1295 C CA . SER A 1 170 ? -12.76152 25.90762 -28.11077 1.000 23.06478 326 SER A CA 1
ATOM 1296 C C . SER A 1 170 ? -11.68811 26.54688 -27.24171 1.000 22.60791 326 SER A C 1
ATOM 1297 O O . SER A 1 170 ? -11.62662 26.29246 -26.03307 1.000 22.39921 326 SER A O 1
ATOM 1300 N N . LYS A 1 171 ? -10.84070 27.36751 -27.85486 1.000 24.57205 327 LYS A N 1
ATOM 1301 C CA . LYS A 1 171 ? -9.85457 28.14454 -27.11872 1.000 26.54080 327 LYS A CA 1
ATOM 1302 C C . LYS A 1 171 ? -10.32841 29.56189 -26.81515 1.000 28.65272 327 LYS A C 1
ATOM 1303 O O . LYS A 1 171 ? -9.52339 30.40029 -26.39781 1.000 31.69062 327 LYS A O 1
ATOM 1309 N N . SER A 1 172 ? -11.61904 29.83879 -26.99203 1.000 28.56644 328 SER A N 1
ATOM 1310 C CA . SER A 1 172 ? -12.18637 31.12902 -26.63840 1.000 28.57065 328 SER A CA 1
ATOM 1311 C C . SER A 1 172 ? -12.51333 31.17637 -25.14583 1.000 24.99040 328 SER A C 1
ATOM 1312 O O . SER A 1 172 ? -12.45735 30.16962 -24.43340 1.000 24.95462 328 SER A O 1
ATOM 1315 N N . SER A 1 173 ? -12.87375 32.36683 -24.67341 1.000 24.94443 329 SER A N 1
ATOM 1316 C CA . SER A 1 173 ? -13.28907 32.51679 -23.28583 1.000 24.20787 329 SER A CA 1
ATOM 1317 C C . SER A 1 173 ? -14.47905 31.60969 -22.98610 1.000 23.41831 329 SER A C 1
ATOM 1318 O O . SER A 1 173 ? -15.31808 31.33560 -23.85119 1.000 23.73518 329 SER A O 1
ATOM 1321 N N . TRP A 1 174 ? -14.54653 31.14188 -21.74107 1.000 22.30569 330 TRP A N 1
ATOM 1322 C CA . TRP A 1 174 ? -15.61838 30.24818 -21.34789 1.000 21.49564 330 TRP A CA 1
ATOM 1323 C C . TRP A 1 174 ? -16.96010 30.97604 -21.42558 1.000 21.79920 330 TRP A C 1
ATOM 1324 O O . TRP A 1 174 ? -17.03592 32.19131 -21.21910 1.000 23.06201 330 TRP A O 1
ATOM 1335 N N . PRO A 1 175 ? -18.04109 30.24808 -21.69223 1.000 21.17145 331 PRO A N 1
ATOM 1336 C CA . PRO A 1 175 ? -19.35274 30.89628 -21.80952 1.000 21.53251 331 PRO A CA 1
ATOM 1337 C C . PRO A 1 175 ? -19.78036 31.59779 -20.52708 1.000 22.00961 331 PRO A C 1
ATOM 1338 O O . PRO A 1 175 ? -19.38239 31.22877 -19.41865 1.000 21.90311 331 PRO A O 1
ATOM 1342 N N . ALA A 1 176 ? -20.63311 32.61415 -20.69862 1.000 22.45901 332 ALA A N 1
ATOM 1343 C CA . ALA A 1 176 ? -21.07185 33.44469 -19.57798 1.000 24.27551 332 ALA A CA 1
ATOM 1344 C C . ALA A 1 176 ? -21.74333 32.63963 -18.46900 1.000 23.03092 332 ALA A C 1
ATOM 1345 O O . ALA A 1 176 ? -21.72057 33.06078 -17.30468 1.000 22.23998 332 ALA A O 1
ATOM 1347 N N . SER A 1 177 ? -22.36012 31.50035 -18.79793 1.000 20.49799 333 SER A N 1
ATOM 1348 C CA . SER A 1 177 ? -23.00104 30.68360 -17.76821 1.000 20.65034 333 SER A CA 1
ATOM 1349 C C . SER A 1 177 ? -22.02021 30.15092 -16.72342 1.000 20.11249 333 SER A C 1
ATOM 1350 O O . SER A 1 177 ? -22.46293 29.67493 -15.66935 1.000 19.72337 333 SER A O 1
ATOM 1353 N N . THR A 1 178 ? -20.71339 30.21844 -16.98490 1.000 18.76353 334 THR A N 1
ATOM 1354 C CA . THR A 1 178 ? -19.69399 29.76611 -16.04449 1.000 18.96063 334 THR A CA 1
ATOM 1355 C C . THR A 1 178 ? -19.11668 30.89185 -15.19861 1.000 19.91724 334 THR A C 1
ATOM 1356 O O . THR A 1 178 ? -18.25279 30.62394 -14.35758 1.000 20.78494 334 THR A O 1
ATOM 1360 N N . GLN A 1 179 ? -19.56995 32.13476 -15.39334 1.000 22.23407 335 GLN A N 1
ATOM 1361 C CA . GLN A 1 179 ? -18.90017 33.28299 -14.78531 1.000 25.82919 335 GLN A CA 1
ATOM 1362 C C . GLN A 1 179 ? -18.82856 33.17002 -13.26650 1.000 24.86098 335 GLN A C 1
ATOM 1363 O O . GLN A 1 179 ? -17.84375 33.60584 -12.65016 1.000 25.18020 335 GLN A O 1
ATOM 1369 N N . GLU A 1 180 ? -19.85902 32.59354 -12.64430 1.000 24.01026 336 GLU A N 1
ATOM 1370 C CA . GLU A 1 180 ? -19.94368 32.47333 -11.19530 1.000 26.83628 336 GLU A CA 1
ATOM 1371 C C . GLU A 1 180 ? -19.61933 31.07217 -10.69213 1.000 24.32127 336 GLU A C 1
ATOM 1372 O O . GLU A 1 180 ? -19.82223 30.78861 -9.50656 1.000 25.93067 336 GLU A O 1
ATOM 1378 N N . GLY A 1 181 ? -19.13843 30.18685 -11.56089 1.000 20.90807 337 GLY A N 1
ATOM 1379 C CA . GLY A 1 181 ? -18.77325 28.84334 -11.17027 1.000 19.59562 337 GLY A CA 1
ATOM 1380 C C . GLY A 1 181 ? -17.31023 28.74102 -10.78444 1.000 17.85260 337 GLY A C 1
ATOM 1381 O O . GLY A 1 181 ? -16.58753 29.73434 -10.68317 1.000 18.97907 337 GLY A O 1
ATOM 1382 N N . LEU A 1 182 ? -16.87059 27.50556 -10.55944 1.000 18.07771 338 LEU A N 1
ATOM 1383 C CA . LEU A 1 182 ? -15.46808 27.23702 -10.23267 1.000 17.39080 338 LEU A CA 1
ATOM 1384 C C . LEU A 1 182 ? -15.00648 28.10740 -9.05998 1.000 18.42030 338 LEU A C 1
ATOM 1385 O O . LEU A 1 182 ? -13.99251 28.80717 -9.12167 1.000 18.22528 338 LEU A O 1
ATOM 1390 N N . ARG A 1 183 ? -15.76043 28.03486 -7.96166 1.000 17.45834 339 ARG A N 1
ATOM 1391 C CA . ARG A 1 183 ? -15.55589 28.91928 -6.81192 1.000 20.25264 339 ARG A CA 1
ATOM 1392 C C . ARG A 1 183 ? -14.44916 28.38171 -5.89801 1.000 20.24617 339 ARG A C 1
ATOM 1393 O O . ARG A 1 183 ? -14.65831 28.04187 -4.73065 1.000 23.84743 339 ARG A O 1
ATOM 1401 N N . ILE A 1 184 ? -13.24039 28.32109 -6.46649 1.000 18.20862 340 ILE A N 1
ATOM 1402 C CA . ILE A 1 184 ? -12.09562 27.68199 -5.82832 1.000 17.29471 340 ILE A CA 1
ATOM 1403 C C . ILE A 1 184 ? -11.15054 28.67169 -5.15984 1.000 17.75966 340 ILE A C 1
ATOM 1404 O O . ILE A 1 184 ? -10.10230 28.25810 -4.64151 1.000 18.31665 340 ILE A O 1
ATOM 1409 N N . GLN A 1 185 ? -11.49236 29.95960 -5.12402 1.000 18.28488 341 GLN A N 1
ATOM 1410 C CA . GLN A 1 185 ? -10.50235 30.96751 -4.74413 1.000 19.20029 341 GLN A CA 1
ATOM 1411 C C . GLN A 1 185 ? -9.97029 30.76360 -3.32824 1.000 19.13391 341 GLN A C 1
ATOM 1412 O O . GLN A 1 185 ? -8.77298 30.96075 -3.07980 1.000 22.08678 341 GLN A O 1
ATOM 1418 N N . ASN A 1 186 ? -10.83466 30.39728 -2.37693 1.000 19.57028 342 ASN A N 1
ATOM 1419 C CA . ASN A 1 186 ? -10.37646 30.24659 -0.99526 1.000 21.33448 342 ASN A CA 1
ATOM 1420 C C . ASN A 1 186 ? -9.60630 28.95956 -0.76807 1.000 18.02140 342 ASN A C 1
ATOM 1421 O O . ASN A 1 186 ? -8.94975 28.81969 0.26945 1.000 19.83517 342 ASN A O 1
ATOM 1426 N N . TRP A 1 187 ? -9.68926 28.02308 -1.70686 1.000 18.75731 343 TRP A N 1
ATOM 1427 C CA . TRP A 1 187 ? -9.07187 26.71140 -1.59449 1.000 17.12462 343 TRP A CA 1
ATOM 1428 C C . TRP A 1 187 ? -7.80747 26.64522 -2.44606 1.000 17.42885 343 TRP A C 1
ATOM 1429 O O . TRP A 1 187 ? -6.70041 26.56599 -1.90877 1.000 18.08825 343 TRP A O 1
ATOM 1440 N N . LEU A 1 188 ? -7.95226 26.74707 -3.76678 1.000 16.89957 344 LEU A N 1
ATOM 1441 C CA . LEU A 1 188 ? -6.83574 26.60303 -4.69482 1.000 15.36117 344 LEU A CA 1
ATOM 1442 C C . LEU A 1 188 ? -6.25445 27.92379 -5.18485 1.000 16.04106 344 LEU A C 1
ATOM 1443 O O . LEU A 1 188 ? -5.21564 27.90209 -5.85450 1.000 17.69316 344 LEU A O 1
ATOM 1448 N N . SER A 1 189 ? -6.89462 29.05296 -4.86780 1.000 17.33440 345 SER A N 1
ATOM 1449 C CA . SER A 1 189 ? -6.44838 30.42468 -5.12747 1.000 18.33234 345 SER A CA 1
ATOM 1450 C C . SER A 1 189 ? -7.15584 31.09479 -6.30018 1.000 18.04488 345 SER A C 1
ATOM 1451 O O . SER A 1 189 ? -7.62688 30.43509 -7.24367 1.000 18.15961 345 SER A O 1
ATOM 1454 N N . ALA A 1 190 ? -7.24245 32.42260 -6.22964 1.000 19.64790 346 ALA A N 1
ATOM 1455 C CA . ALA A 1 190 ? -7.77377 33.18973 -7.34555 1.000 20.55713 346 ALA A CA 1
ATOM 1456 C C . ALA A 1 190 ? -6.85105 33.11089 -8.55169 1.000 21.17363 346 ALA A C 1
ATOM 1457 O O . ALA A 1 190 ? -7.32491 33.09316 -9.69256 1.000 21.83107 346 ALA A O 1
ATOM 1459 N N . LYS A 1 191 ? -5.54030 33.03667 -8.31846 1.000 21.71718 347 LYS A N 1
ATOM 1460 C CA . LYS A 1 191 ? -4.59829 32.91318 -9.42273 1.000 22.45749 347 LYS A CA 1
ATOM 1461 C C . LYS A 1 191 ? -4.83239 31.62336 -10.19498 1.000 21.36363 347 LYS A C 1
ATOM 1462 O O . LYS A 1 191 ? -4.78480 31.61117 -11.43144 1.000 22.11379 347 LYS A O 1
ATOM 1468 N N . VAL A 1 192 ? -5.08184 30.52422 -9.48147 1.000 19.43728 348 VAL A N 1
ATOM 1469 C CA . VAL A 1 192 ? -5.34566 29.25008 -10.14244 1.000 19.21216 348 VAL A CA 1
ATOM 1470 C C . VAL A 1 192 ? -6.67191 29.29115 -10.89556 1.000 19.28386 348 VAL A C 1
ATOM 1471 O O . VAL A 1 192 ? -6.77760 28.79038 -12.02157 1.000 18.86431 348 VAL A O 1
ATOM 1475 N N . ARG A 1 193 ? -7.70012 29.89743 -10.30359 1.000 18.67706 349 ARG A N 1
ATOM 1476 C CA . ARG A 1 193 ? -8.96953 30.01708 -11.01819 1.000 18.37068 349 ARG A CA 1
ATOM 1477 C C . ARG A 1 193 ? -8.77604 30.73403 -12.35011 1.000 19.13834 349 ARG A C 1
ATOM 1478 O O . ARG A 1 193 ? -9.30318 30.30585 -13.38482 1.000 19.51453 349 ARG A O 1
ATOM 1486 N N . LYS A 1 194 ? -8.03916 31.84674 -12.33768 1.000 20.06021 350 LYS A N 1
ATOM 1487 C CA . LYS A 1 194 ? -7.80499 32.58452 -13.57244 1.000 21.87175 350 LYS A CA 1
ATOM 1488 C C . LYS A 1 194 ? -7.03341 31.73800 -14.57555 1.000 21.21134 350 LYS A C 1
ATOM 1489 O O . LYS A 1 194 ? -7.35758 31.72099 -15.76863 1.000 20.81434 350 LYS A O 1
ATOM 1495 N N . GLN A 1 195 ? -6.01488 31.01600 -14.10588 1.000 20.51422 351 GLN A N 1
ATOM 1496 C CA . GLN A 1 195 ? -5.22887 30.17046 -14.99757 1.000 22.86466 351 GLN A CA 1
ATOM 1497 C C . GLN A 1 195 ? -6.07276 29.05328 -15.60243 1.000 21.87614 351 GLN A C 1
ATOM 1498 O O . GLN A 1 195 ? -5.95170 28.75228 -16.79719 1.000 22.25044 351 GLN A O 1
ATOM 1504 N N . LEU A 1 196 ? -6.94048 28.42892 -14.79992 1.000 19.08777 352 LEU A N 1
ATOM 1505 C CA . LEU A 1 196 ? -7.78323 27.35783 -15.32382 1.000 18.45902 352 LEU A CA 1
ATOM 1506 C C . LEU A 1 196 ? -8.76197 27.88706 -16.36503 1.000 18.44944 352 LEU A C 1
ATOM 1507 O O . LEU A 1 196 ? -9.03582 27.21737 -17.37026 1.000 18.78398 352 LEU A O 1
ATOM 1512 N N . ARG A 1 197 ? -9.27765 29.09784 -16.15875 1.000 18.65849 353 ARG A N 1
ATOM 1513 C CA . ARG A 1 197 ? -10.24346 29.67250 -17.08757 1.000 19.62934 353 ARG A CA 1
ATOM 1514 C C . ARG A 1 197 ? -9.61200 30.19119 -18.37009 1.000 19.10149 353 ARG A C 1
ATOM 1515 O O . ARG A 1 197 ? -10.34660 30.56318 -19.29294 1.000 21.58088 353 ARG A O 1
ATOM 1523 N N . LEU A 1 198 ? -8.28179 30.21527 -18.45378 1.000 19.63399 354 LEU A N 1
ATOM 1524 C CA . LEU A 1 198 ? -7.58290 30.47363 -19.70415 1.000 21.35560 354 LEU A CA 1
ATOM 1525 C C . LEU A 1 198 ? -7.40291 29.21705 -20.54491 1.000 22.62722 354 LEU A C 1
ATOM 1526 O O . LEU A 1 198 ? -6.97533 29.31569 -21.70097 1.000 25.19562 354 LEU A O 1
ATOM 1531 N N . LYS A 1 199 ? -7.71132 28.04496 -19.99845 1.000 20.83816 355 LYS A N 1
ATOM 1532 C CA . LYS A 1 199 ? -7.60488 26.81796 -20.76572 1.000 19.72479 355 LYS A CA 1
ATOM 1533 C C . LYS A 1 199 ? -8.80984 26.64521 -21.68306 1.000 19.45667 355 LYS A C 1
ATOM 1534 O O . LYS A 1 199 ? -9.83871 27.31122 -21.52168 1.000 19.20461 355 LYS A O 1
ATOM 1540 N N . PRO A 1 200 ? -8.70950 25.74907 -22.65871 1.000 19.82211 356 PRO A N 1
ATOM 1541 C CA . PRO A 1 200 ? -9.84407 25.52094 -23.55988 1.000 20.86508 356 PRO A CA 1
ATOM 1542 C C . PRO A 1 200 ? -11.02304 24.93871 -22.79988 1.000 20.00036 356 PRO A C 1
ATOM 1543 O O . PRO A 1 200 ? -10.91241 24.48128 -21.66123 1.000 20.84913 356 PRO A O 1
ATOM 1547 N N . PHE A 1 201 ? -12.17591 24.94675 -23.45222 1.000 20.17092 357 PHE A N 1
ATOM 1548 C CA . PHE A 1 20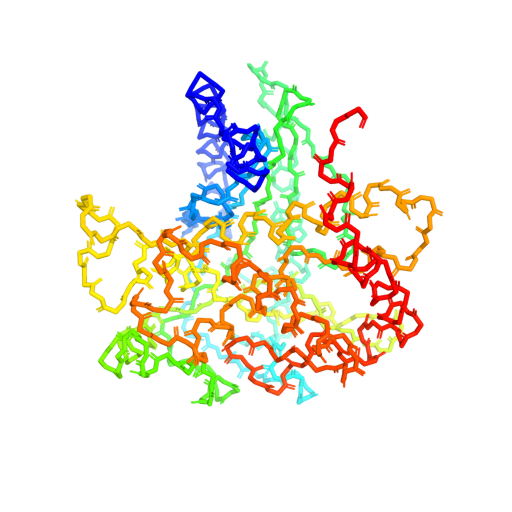1 ? -13.31047 24.17888 -22.96705 1.000 20.16287 357 PHE A CA 1
ATOM 1549 C C . PHE A 1 201 ? -13.81790 23.29577 -24.09910 1.000 17.69508 357 PHE A C 1
ATOM 1550 O O . PHE A 1 201 ? -13.40250 23.43197 -25.25659 1.000 18.52343 357 PHE A O 1
ATOM 1558 N N . TYR A 1 202 ? -14.69996 22.36168 -23.75890 1.000 16.71957 358 TYR A N 1
ATOM 1559 C CA . TYR A 1 202 ? -15.12924 21.34541 -24.70453 1.000 16.11156 358 TYR A CA 1
ATOM 1560 C C . TYR A 1 202 ? -16.64104 21.31475 -24.82411 1.000 17.28827 358 TYR A C 1
ATOM 1561 O O . TYR A 1 202 ? -17.37321 21.70916 -23.91030 1.000 17.22704 358 TYR A O 1
ATOM 1570 N N . LEU A 1 203 ? -17.09301 20.87421 -25.99094 1.000 17.67200 359 LEU A N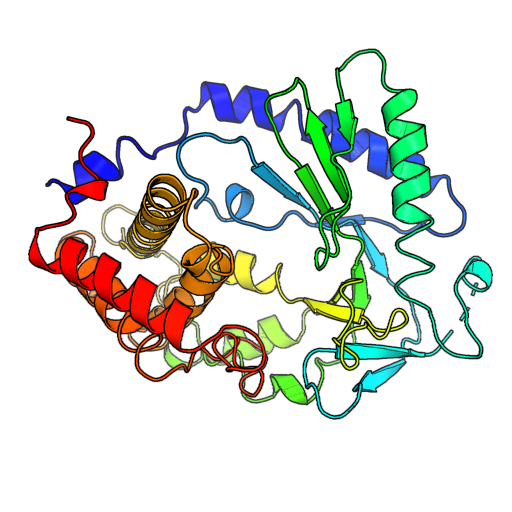 1
ATOM 1571 C CA . LEU A 1 203 ? -18.50046 20.60192 -26.25095 1.000 18.24149 359 LEU A CA 1
ATOM 1572 C C . LEU A 1 203 ? -18.62607 19.14592 -26.66456 1.000 17.45158 359 LEU A C 1
ATOM 1573 O O . LEU A 1 203 ? -17.89087 18.68639 -27.54854 1.000 19.08957 359 LEU A O 1
ATOM 1578 N N . VAL A 1 204 ? -19.55308 18.42840 -26.03544 1.000 17.32461 360 VAL A N 1
ATOM 1579 C CA . VAL A 1 204 ? -19.74177 17.00502 -26.30649 1.000 17.15187 360 VAL A CA 1
ATOM 1580 C C . VAL A 1 204 ? -21.15628 16.77752 -26.82608 1.000 18.24048 360 VAL A C 1
ATOM 1581 O O . VAL A 1 204 ? -22.06539 17.56828 -26.52308 1.000 17.84177 360 VAL A O 1
ATOM 1585 N N . PRO A 1 205 ? -21.37980 15.73841 -27.62146 1.000 18.49805 361 PRO A N 1
ATOM 1586 C CA . PRO A 1 205 ? -22.69648 15.51947 -28.24741 1.000 18.98882 361 PRO A CA 1
ATOM 1587 C C . PRO A 1 205 ? -23.68278 14.83812 -27.30599 1.000 20.41906 361 PRO A C 1
ATOM 1588 O O . PRO A 1 205 ? -24.14400 13.71541 -27.54126 1.000 21.74231 361 PRO A O 1
ATOM 1592 N N . LYS A 1 206 ? -23.98680 15.51409 -26.20559 1.000 20.59622 362 LYS A N 1
ATOM 1593 C CA . LYS A 1 206 ? -25.11183 15.16801 -25.34868 1.000 21.35600 362 LYS A CA 1
ATOM 1594 C C . LYS A 1 206 ? -26.18432 16.22474 -25.57383 1.000 22.98174 362 LYS A C 1
ATOM 1595 O O . LYS A 1 206 ? -25.91255 17.42363 -25.42997 1.000 24.05489 362 LYS A O 1
ATOM 1601 N N . HIS A 1 207 ? -27.38858 15.78089 -25.93088 1.000 23.70733 363 HIS A N 1
ATOM 1602 C CA . HIS A 1 207 ? -28.43272 16.67453 -26.41337 1.000 24.06480 363 HIS A CA 1
ATOM 1603 C C . HIS A 1 207 ? -29.35928 17.11997 -25.28964 1.000 26.27541 363 HIS A C 1
ATOM 1604 O O . HIS A 1 207 ? -29.66516 16.36215 -24.36390 1.000 26.60007 363 HIS A O 1
ATOM 1611 N N . ALA A 1 208 ? -29.83599 18.35504 -25.40513 1.000 25.80201 364 ALA A N 1
ATOM 1612 C CA . ALA A 1 208 ? -30.80157 18.87734 -24.44994 1.000 27.61158 364 ALA A CA 1
ATOM 1613 C C . ALA A 1 208 ? -32.14995 18.18986 -24.62528 1.000 32.46805 364 ALA A C 1
ATOM 1614 O O . ALA A 1 208 ? -32.53104 17.79266 -25.72778 1.000 32.17879 364 ALA A O 1
ATOM 1616 N N . LYS A 1 209 ? -32.86949 18.04212 -23.51658 1.000 37.56293 365 LYS A N 1
ATOM 1617 C CA . LYS A 1 209 ? -34.23546 17.54429 -23.58432 1.000 43.11551 365 LYS A CA 1
ATOM 1618 C C . LYS A 1 209 ? -35.11417 18.55535 -24.30695 1.000 42.87704 365 LYS A C 1
ATOM 1619 O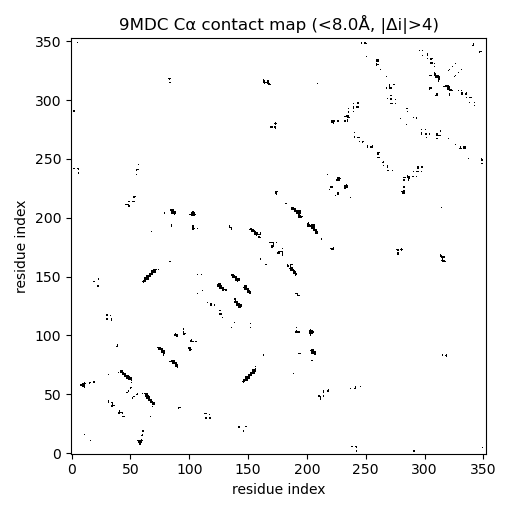 O . LYS A 1 209 ? -34.95536 19.76770 -24.14401 1.000 40.95066 365 LYS A O 1
ATOM 1625 N N . GLU A 1 210 ? -36.04119 18.04703 -25.12550 1.000 45.16618 366 GLU A N 1
ATOM 1626 C CA . GLU A 1 210 ? -37.00619 18.87020 -25.85884 1.000 48.70120 366 GLU A CA 1
ATOM 1627 C C . GLU A 1 210 ? -38.36354 18.19967 -25.66893 1.000 55.55099 366 GLU A C 1
ATOM 1628 O O . GLU A 1 210 ? -38.80507 17.41634 -26.51229 1.000 56.08372 366 GLU A O 1
ATOM 1634 N N . GLY A 1 211 ? -39.01639 18.50651 -24.55029 1.000 60.88112 367 GLY A N 1
ATOM 1635 C CA . GLY A 1 211 ? -40.24294 17.82688 -24.18344 1.000 64.73406 367 GLY A CA 1
ATOM 1636 C C . GLY A 1 211 ? -39.97752 16.38705 -23.79885 1.000 67.66829 367 GLY A C 1
ATOM 1637 O O . GLY A 1 211 ? -39.18689 16.11748 -22.88893 1.000 67.66727 367 GLY A O 1
ATOM 1638 N N . ASN A 1 212 ? -40.63076 15.45019 -24.48232 1.000 70.20571 368 ASN A N 1
ATOM 1639 C CA . ASN A 1 212 ? -40.30811 14.03905 -24.32767 1.000 72.32812 368 ASN A CA 1
ATOM 1640 C C . ASN A 1 212 ? -39.24692 13.56609 -25.31116 1.000 67.16297 368 ASN A C 1
ATOM 1641 O O . ASN A 1 212 ? -38.80673 12.41504 -25.21925 1.000 68.18181 368 ASN A O 1
ATOM 1646 N N . GLY A 1 213 ? -38.83241 14.41893 -26.23752 1.000 60.19159 369 GLY A N 1
ATOM 1647 C CA . GLY A 1 213 ? -37.74803 14.14851 -27.15463 1.000 52.64995 369 GLY A CA 1
ATOM 1648 C C . GLY A 1 213 ? -36.47953 14.87477 -26.76243 1.000 45.78951 369 GLY A C 1
ATOM 1649 O O . GLY A 1 213 ? -36.24816 15.18438 -25.58749 1.000 45.32789 369 GLY A O 1
ATOM 1650 N N A PHE A 1 214 ? -35.64189 15.15431 -27.75680 0.619 42.21658 370 PHE A N 1
ATOM 1651 N N B PHE A 1 214 ? -35.64608 15.15559 -27.76165 0.381 42.61472 370 PHE A N 1
ATOM 1652 C CA A PHE A 1 214 ? -34.38842 15.84959 -27.50539 0.619 39.26152 370 PHE A CA 1
ATOM 1653 C CA B PHE A 1 214 ? -34.36743 15.81355 -27.53936 0.381 39.85140 370 PHE A CA 1
ATOM 1654 C C A PHE A 1 214 ? -34.02319 16.68739 -28.72092 0.619 36.41216 370 PHE A C 1
ATOM 1655 C C B PHE A 1 214 ? -34.06004 16.71471 -28.72554 0.381 36.63232 370 PHE A C 1
ATOM 1656 O O A PHE A 1 214 ? -34.44464 16.39924 -29.84480 0.619 36.58451 370 PHE A O 1
ATOM 1657 O O B PHE A 1 214 ? -34.54987 16.49186 -29.83616 0.381 36.37582 370 PHE A O 1
ATOM 1672 N N . GLN A 1 215 ? -33.25110 17.74433 -28.47821 1.000 34.24379 371 GLN A N 1
ATOM 1673 C CA . GLN A 1 215 ? -32.80921 18.64584 -29.53843 1.000 31.69730 371 GLN A CA 1
ATOM 1674 C C . GLN A 1 215 ? -31.50314 18.05739 -30.06313 1.000 31.57798 371 GLN A C 1
ATOM 1675 O O . GLN A 1 215 ? -30.41297 18.31700 -29.54480 1.000 30.80573 371 GLN A O 1
ATOM 1681 N N . GLU A 1 216 ? -31.62808 17.23809 -31.10881 1.000 31.62571 372 GLU A N 1
ATOM 1682 C CA . GLU A 1 216 ? -30.53298 16.41966 -31.61193 1.000 31.44476 372 GLU A CA 1
ATOM 1683 C C . GLU A 1 216 ? -29.37587 17.24103 -32.16069 1.000 30.46505 372 GLU A C 1
ATOM 1684 O O . GLU A 1 216 ? -28.28430 16.69094 -32.35817 1.000 29.76739 372 GLU A O 1
ATOM 1690 N N . GLU A 1 217 ? -29.57177 18.53457 -32.40222 1.000 30.20689 373 GLU A N 1
ATOM 1691 C CA . GLU A 1 217 ? -28.48806 19.36666 -32.90180 1.000 29.79062 373 GLU A CA 1
ATOM 1692 C C . GLU A 1 217 ? -27.58900 19.90359 -31.80039 1.000 27.28367 373 GLU A C 1
ATOM 1693 O O . GLU A 1 217 ? -26.47403 20.35462 -32.10055 1.000 26.55571 373 GLU A O 1
ATOM 1699 N N . THR A 1 218 ? -28.03190 19.85442 -30.54390 1.000 25.11854 374 THR A N 1
ATOM 1700 C CA . THR A 1 218 ? -27.34945 20.57322 -29.47211 1.000 22.56291 374 THR A CA 1
ATOM 1701 C C . THR A 1 218 ? -26.17983 19.79138 -28.88477 1.000 22.07674 374 THR A C 1
ATOM 1702 O O . THR A 1 218 ? -26.14301 18.55681 -28.90631 1.000 22.84194 374 THR A O 1
ATOM 1706 N N . TRP A 1 219 ? -25.23060 20.54467 -28.33646 1.000 21.42048 375 TRP A N 1
ATOM 1707 C CA . TRP A 1 219 ? -24.05029 20.03683 -27.65918 1.000 19.99414 375 TRP A CA 1
ATOM 1708 C C . TRP A 1 219 ? -24.08923 20.49348 -26.20609 1.000 19.76841 375 TRP A C 1
ATOM 1709 O O . TRP A 1 219 ? -24.82743 21.41324 -25.84416 1.000 20.96163 375 TRP A O 1
ATOM 1720 N N . ARG A 1 220 ? -23.25124 19.87826 -25.36872 1.000 18.00189 376 ARG A N 1
ATOM 1721 C CA . ARG A 1 220 ? -23.18543 20.22069 -23.95711 1.000 18.46797 376 ARG A CA 1
ATOM 1722 C C . ARG A 1 220 ? -21.75577 20.57141 -23.55107 1.000 17.70797 376 ARG A C 1
ATOM 1723 O O . ARG A 1 220 ? -20.79455 19.92994 -23.98956 1.000 18.06913 376 ARG A O 1
ATOM 1731 N N . LEU A 1 221 ? -21.61482 21.58756 -22.69809 1.000 16.83448 377 LEU A N 1
ATOM 1732 C CA . LEU A 1 221 ? -20.29566 21.96135 -22.19719 1.000 17.00114 377 LEU A CA 1
ATOM 1733 C C . LEU A 1 221 ? -19.70159 20.84628 -21.34616 1.000 16.86615 377 LEU A C 1
ATOM 1734 O O . LEU A 1 221 ? -20.40247 20.20226 -20.55909 1.000 18.26221 377 LEU A O 1
ATOM 1739 N N . SER A 1 222 ? -18.39270 20.64135 -21.47751 1.000 16.05538 378 SER A N 1
ATOM 1740 C CA . SER A 1 222 ? -17.68319 19.72066 -20.60938 1.000 16.12515 378 SER A CA 1
ATOM 1741 C C . SER A 1 222 ? -16.39641 20.36253 -20.11845 1.000 15.62199 378 SER A C 1
ATOM 1742 O O . SER A 1 222 ? -15.63225 20.93461 -20.90730 1.000 17.12725 378 SER A O 1
ATOM 1745 N N . PHE A 1 223 ? -16.15951 20.25207 -18.81712 1.000 16.16821 379 PHE A N 1
ATOM 1746 C CA . PHE A 1 223 ? -14.92293 20.69181 -18.18295 1.000 16.12227 379 PHE A CA 1
ATOM 1747 C C . PHE A 1 223 ? -14.20341 19.53306 -17.50247 1.000 15.49778 379 PHE A C 1
ATOM 1748 O O . PHE A 1 223 ? -13.52589 19.72218 -16.48930 1.000 16.00107 379 PHE A O 1
ATOM 1756 N N A SER A 1 224 ? -14.31886 18.33022 -18.07287 0.612 14.96295 380 SER A N 1
ATOM 1757 N N B SER A 1 224 ? -14.35384 18.32179 -18.04834 0.388 16.18340 380 SER A N 1
ATOM 1758 C CA A SER A 1 224 ? -13.75942 17.14003 -17.43911 0.612 15.15628 380 SER A CA 1
ATOM 1759 C CA B SER A 1 224 ? -13.74498 17.14370 -17.43775 0.388 16.52119 380 SER A CA 1
ATOM 1760 C C A SER A 1 224 ? -12.24696 17.24208 -17.27147 0.612 15.55839 380 SER A C 1
ATOM 1761 C C B SER A 1 224 ? -12.25690 17.34827 -17.20420 0.388 16.24095 380 SER A C 1
ATOM 1762 O O A SER A 1 224 ? -11.68420 16.66298 -16.33294 0.612 15.70497 380 SER A O 1
ATOM 1763 O O B SER A 1 224 ? -11.71735 16.93898 -16.16865 0.388 15.94917 380 SER A O 1
ATOM 1768 N N . HIS A 1 225 ? -11.57300 17.97161 -18.16498 1.000 16.10266 381 HIS A N 1
ATOM 1769 C CA . HIS A 1 225 ? -10.13332 18.18258 -18.02213 1.000 16.57104 381 HIS A CA 1
ATOM 1770 C C . HIS A 1 225 ? -9.79801 19.05496 -16.81465 1.000 16.60421 381 HIS A C 1
ATOM 1771 O O . HIS A 1 225 ? -8.75626 18.85591 -16.17079 1.000 16.41762 381 HIS A O 1
ATOM 1778 N N . ILE A 1 226 ? -10.66041 20.01938 -16.48537 1.000 15.10333 382 ILE A N 1
ATOM 1779 C CA . ILE A 1 226 ? -10.42116 20.86011 -15.32016 1.000 15.34428 382 ILE A CA 1
ATOM 1780 C C . ILE A 1 226 ? -10.65606 20.06608 -14.04504 1.000 14.06070 382 ILE A C 1
ATOM 1781 O O . ILE A 1 226 ? -9.92917 20.22596 -13.05630 1.000 15.52361 382 ILE A O 1
ATOM 1786 N N . GLU A 1 227 ? -11.68895 19.20886 -14.03894 1.000 14.75799 383 GLU A N 1
ATOM 1787 C CA . GLU A 1 227 ? -11.91359 18.33085 -12.89671 1.000 14.76580 383 GLU A CA 1
ATOM 1788 C C . GLU A 1 227 ? -10.68847 17.47611 -12.62213 1.000 13.71526 383 GLU A C 1
ATOM 1789 O O . GLU A 1 227 ? -10.29832 17.29579 -11.45439 1.000 14.16903 383 GLU A O 1
ATOM 1795 N N . LYS A 1 228 ? -10.05362 16.95746 -13.68386 1.000 14.07591 384 LYS A N 1
ATOM 1796 C CA . LYS A 1 228 ? -8.86477 16.13125 -13.49185 1.000 14.97155 384 LYS A CA 1
ATOM 1797 C C . LYS A 1 228 ? -7.72295 16.95665 -12.92332 1.000 15.14637 384 LYS A C 1
ATOM 1798 O O . LYS A 1 228 ? -7.01598 16.50991 -12.01245 1.000 15.31465 384 LYS A O 1
ATOM 1804 N N . GLU A 1 229 ? -7.53528 18.17427 -13.43228 1.000 15.60533 385 GLU A N 1
ATOM 1805 C CA . GLU A 1 229 ? -6.44481 18.99609 -12.92329 1.000 16.92161 385 GLU A CA 1
ATOM 1806 C C . GLU A 1 229 ? -6.65408 19.32104 -11.45539 1.000 16.19594 385 GLU A C 1
ATOM 1807 O O . GLU A 1 229 ? -5.69714 19.33640 -10.67640 1.000 17.25472 385 GLU A O 1
ATOM 1813 N N . ILE A 1 230 ? -7.90141 19.56263 -11.04913 1.000 15.80321 386 ILE A N 1
ATOM 1814 C CA . ILE A 1 230 ? -8.17182 19.85070 -9.64418 1.000 16.05469 386 ILE A CA 1
ATOM 1815 C C . ILE A 1 230 ? -7.88362 18.62994 -8.77975 1.000 15.29370 386 ILE A C 1
ATOM 1816 O O . ILE A 1 230 ? -7.16996 18.71936 -7.77713 1.000 15.68602 386 ILE A O 1
ATOM 1821 N N . LEU A 1 231 ? -8.42792 17.46932 -9.15699 1.000 14.79059 387 LEU A N 1
ATOM 1822 C CA . LEU A 1 231 ? -8.23578 16.27604 -8.34281 1.000 14.55629 387 LEU A CA 1
ATOM 1823 C C . LEU A 1 231 ? -6.76674 15.89460 -8.23364 1.000 14.46852 387 LEU A C 1
ATOM 1824 O O . LEU A 1 231 ? -6.34080 15.39031 -7.18657 1.000 14.86848 387 LEU A O 1
ATOM 1829 N N . ASN A 1 232 ? -5.97835 16.12955 -9.28714 1.000 14.05065 388 ASN A N 1
ATOM 1830 C CA . ASN A 1 232 ? -4.56351 15.77233 -9.27855 1.000 14.71095 388 ASN A CA 1
ATOM 1831 C C . ASN A 1 232 ? -3.65460 16.87636 -8.75091 1.000 15.55455 388 ASN A C 1
ATOM 1832 O O . ASN A 1 232 ? -2.43257 16.68625 -8.68685 1.000 18.14432 388 ASN A O 1
ATOM 1837 N N A ASN A 1 233 ? -4.20772 18.01346 -8.34392 0.421 14.78854 389 ASN A N 1
ATOM 1838 N N B ASN A 1 233 ? -4.21801 18.01505 -8.35572 0.579 14.15816 389 ASN A N 1
ATOM 1839 C CA A ASN A 1 233 ? -3.42099 19.06397 -7.71245 0.421 15.62023 389 ASN A CA 1
ATOM 1840 C CA B ASN A 1 233 ? -3.46677 19.12000 -7.76935 0.579 14.52083 389 ASN A CA 1
ATOM 1841 C C A ASN A 1 233 ? -4.37808 19.73203 -6.72646 0.421 15.10254 389 ASN A C 1
ATOM 1842 C C B ASN A 1 233 ? -4.38184 19.75400 -6.71824 0.579 14.63979 389 ASN A C 1
ATOM 1843 O O A ASN A 1 233 ? -4.79013 20.88186 -6.87452 0.421 16.24557 389 ASN A O 1
ATOM 1844 O O B ASN A 1 233 ? -4.78434 20.90861 -6.81708 0.579 16.48935 389 ASN A O 1
ATOM 1853 N N . HIS A 1 234 ? -4.73558 18.97797 -5.68815 1.000 14.94585 390 HIS A N 1
ATOM 1854 C CA . HIS A 1 234 ? -5.95137 19.22365 -4.91909 1.000 13.94760 390 HIS A CA 1
ATOM 1855 C C . HIS A 1 234 ? -5.74960 19.95111 -3.60104 1.000 14.82826 390 HIS A C 1
ATOM 1856 O O . HIS A 1 234 ? -6.74119 20.21666 -2.91354 1.000 16.07532 390 HIS A O 1
ATOM 1863 N N . GLY A 1 235 ? -4.50500 20.24252 -3.19974 1.000 14.75298 391 GLY A N 1
ATOM 1864 C CA . GLY A 1 235 ? -4.28125 20.84121 -1.90103 1.000 14.66363 391 GLY A CA 1
ATOM 1865 C C . GLY A 1 235 ? -4.18995 22.35316 -1.95452 1.000 13.41769 391 GLY A C 1
ATOM 1866 O O . GLY A 1 235 ? -3.90252 22.94161 -2.99329 1.000 15.39136 391 GLY A O 1
ATOM 1867 N N . LYS A 1 236 ? -4.44707 23.00018 -0.81663 1.000 14.27280 392 LYS A N 1
ATOM 1868 C CA . LYS A 1 236 ? -4.00536 24.37970 -0.69952 1.000 14.65621 392 LYS A CA 1
ATOM 1869 C C . LYS A 1 236 ? -2.48603 24.44323 -0.74857 1.000 14.08840 392 LYS A C 1
ATOM 1870 O O . LYS A 1 236 ? -1.90573 25.30341 -1.43048 1.000 16.13541 392 LYS A O 1
ATOM 1876 N N . SER A 1 237 ? -1.82531 23.52624 -0.05055 1.000 13.90016 393 SER A N 1
ATOM 1877 C CA . SER A 1 237 ? -0.38367 23.38857 -0.16663 1.000 14.41940 393 SER A CA 1
ATOM 1878 C C . SER A 1 237 ? -0.03650 22.69515 -1.46961 1.000 14.44053 393 SER A C 1
ATOM 1879 O O . SER A 1 237 ? -0.62907 21.65724 -1.80364 1.000 14.79198 393 SER A O 1
ATOM 1882 N N . LYS A 1 238 ? 0.95348 23.24002 -2.17966 1.000 14.84341 394 LYS A N 1
ATOM 1883 C CA . LYS A 1 238 ? 1.41825 22.58978 -3.39256 1.000 15.20220 394 LYS A CA 1
ATOM 1884 C C . LYS A 1 238 ? 2.01826 21.22625 -3.11791 1.000 15.29076 394 LYS A C 1
ATOM 1885 O O . LYS A 1 238 ? 2.06554 20.39719 -4.02850 1.000 16.16706 394 LYS A O 1
ATOM 1891 N N . THR A 1 239 ? 2.49594 20.98286 -1.89899 1.000 15.34100 395 THR A N 1
ATOM 1892 C CA . THR A 1 239 ? 3.07566 19.69619 -1.54775 1.000 16.87357 395 THR A CA 1
ATOM 1893 C C . THR A 1 239 ? 2.08754 18.77428 -0.83384 1.000 17.73406 395 THR A C 1
ATOM 1894 O O . THR A 1 239 ? 2.50873 17.74636 -0.29065 1.000 19.23488 395 THR A O 1
ATOM 1898 N N . CYS A 1 240 ? 0.78589 19.08919 -0.85890 1.000 17.39865 396 CYS A N 1
ATOM 1899 C CA . CYS A 1 240 ? -0.19226 18.16371 -0.30267 1.000 17.98140 396 CYS A CA 1
ATOM 1900 C C . CYS A 1 240 ? -0.00314 16.78781 -0.93103 1.000 18.06850 396 CYS A C 1
ATOM 1901 O O . CYS A 1 240 ? 0.10988 16.65709 -2.15391 1.000 19.94110 396 CYS A O 1
ATOM 1904 N N . CYS A 1 241 ? 0.04809 15.76188 -0.08435 1.000 18.73148 397 CYS A N 1
ATOM 1905 C CA . CYS A 1 241 ? 0.20041 14.36340 -0.47647 1.000 19.88220 397 CYS A CA 1
ATOM 1906 C C . CYS A 1 241 ? 1.54379 14.02981 -1.12149 1.000 21.86468 397 CYS A C 1
ATOM 1907 O O . CYS A 1 241 ? 1.70760 12.92364 -1.66465 1.000 24.94673 397 CYS A O 1
ATOM 1910 N N . GLU A 1 242 ? 2.52873 14.92878 -1.04531 1.000 21.63662 398 GLU A N 1
ATOM 1911 C CA . GLU A 1 242 ? 3.88073 14.63863 -1.51824 1.000 23.39825 398 GLU A CA 1
ATOM 1912 C C . GLU A 1 242 ? 4.83874 14.22019 -0.41036 1.000 25.64815 398 GLU A C 1
ATOM 1913 O O . GLU A 1 242 ? 5.98823 13.88664 -0.70944 1.000 28.51088 398 GLU A O 1
ATOM 1919 N N . ASN A 1 243 ? 4.41254 14.24512 0.84798 1.000 26.68827 399 ASN A N 1
ATOM 1920 C CA . ASN A 1 243 ? 5.26235 13.82124 1.95193 1.000 29.67773 399 ASN A CA 1
ATOM 1921 C C . ASN A 1 243 ? 4.37754 13.30045 3.07572 1.000 32.89429 399 ASN A C 1
ATOM 1922 O O . ASN A 1 243 ? 3.16181 13.51029 3.08288 1.000 32.28754 399 ASN A O 1
ATOM 1927 N N . LYS A 1 244 ? 5.00476 12.61307 4.03548 1.000 36.00122 400 LYS A N 1
ATOM 1928 C CA . LYS A 1 244 ? 4.24527 11.95448 5.09319 1.000 40.99404 400 LYS A CA 1
ATOM 1929 C C . LYS A 1 244 ? 3.56448 12.94478 6.02907 1.000 41.01160 400 LYS A C 1
ATOM 1930 O O . LYS A 1 244 ? 2.60186 12.57248 6.70951 1.000 42.08021 400 LYS A O 1
ATOM 1936 N N . GLU A 1 245 ? 4.03875 14.18984 6.08225 1.000 40.94545 401 GLU A N 1
ATOM 1937 C CA . GLU A 1 245 ? 3.42638 15.20287 6.93065 1.000 42.62247 401 GLU A CA 1
ATOM 1938 C C . GLU A 1 245 ? 2.22409 15.87846 6.28318 1.000 39.08332 401 GLU A C 1
ATOM 1939 O O . GLU A 1 245 ? 1.51407 16.62028 6.96963 1.000 40.60898 401 GLU A O 1
ATOM 1945 N N . GLU A 1 246 ? 1.97306 15.63965 4.99286 1.000 33.01801 402 GLU A N 1
ATOM 1946 C CA . GLU A 1 246 ? 0.89379 16.30867 4.27068 1.000 29.47668 402 GLU A CA 1
ATOM 1947 C C . GLU A 1 246 ? -0.02895 15.31771 3.56546 1.000 29.22861 402 GLU A C 1
ATOM 1948 O O . GLU A 1 246 ? -0.56769 15.61155 2.49154 1.000 27.67452 402 GLU A O 1
ATOM 1954 N N . LYS A 1 247 ? -0.24949 14.15325 4.15750 1.000 30.84152 403 LYS A N 1
ATOM 1955 C CA . LYS A 1 247 ? -1.14974 13.16401 3.56657 1.000 32.29305 403 LYS A CA 1
ATOM 1956 C C . LYS A 1 247 ? -2.57814 13.49439 3.98032 1.000 30.36177 403 LYS A C 1
ATOM 1957 O O . LYS A 1 247 ? -2.99995 13.20613 5.10249 1.000 36.19587 403 LYS A O 1
ATOM 1963 N N . CYS A 1 248 ? -3.34035 14.08050 3.06982 1.000 21.56368 404 CYS A N 1
ATOM 1964 C CA . CYS A 1 248 ? -4.72468 14.40673 3.36941 1.000 17.97926 404 CYS A CA 1
ATOM 1965 C C . CYS A 1 248 ? -5.62232 13.23300 2.99778 1.000 16.72129 404 CYS A C 1
ATOM 1966 O O . CYS A 1 248 ? -5.19756 12.26660 2.35537 1.000 18.55697 404 CYS A O 1
ATOM 1969 N N . CYS A 1 249 ? -6.89184 13.33561 3.38398 1.000 15.99725 405 CYS A N 1
ATOM 1970 C CA . CYS A 1 249 ? -7.85537 12.26590 3.13044 1.000 15.41033 405 CYS A CA 1
ATOM 1971 C C . CYS A 1 249 ? -8.90633 12.64715 2.08577 1.000 15.35030 405 CYS A C 1
ATOM 1972 O O . CYS A 1 249 ? -9.94303 11.98670 1.99415 1.000 15.81639 405 CYS A O 1
ATOM 1975 N N . ARG A 1 250 ? -8.65153 13.67697 1.27364 1.000 14.71407 406 ARG A N 1
ATOM 1976 C CA . ARG A 1 250 ? -9.64592 14.09627 0.28254 1.000 14.13334 406 ARG A CA 1
ATOM 1977 C C . ARG A 1 250 ? -10.01283 12.95228 -0.65826 1.000 14.81982 406 ARG A C 1
ATOM 1978 O O . ARG A 1 250 ? -11.18539 12.61059 -0.81836 1.000 15.01401 406 ARG A O 1
ATOM 1986 N N . LYS A 1 251 ? -9.02268 12.36252 -1.32046 1.000 14.82091 407 LYS A N 1
ATOM 1987 C CA . LYS A 1 251 ? -9.35249 11.33819 -2.29929 1.000 16.04950 407 LYS A CA 1
ATOM 1988 C C . LYS A 1 251 ? -9.93670 10.10329 -1.63950 1.000 14.99337 407 LYS A C 1
ATOM 1989 O O . LYS A 1 251 ? -10.80055 9.44349 -2.22074 1.000 16.35557 407 LYS A O 1
ATOM 1995 N N . ASP A 1 252 ? -9.47023 9.76672 -0.44010 1.000 15.45879 408 ASP A N 1
ATOM 1996 C CA . ASP A 1 252 ? -10.05770 8.65043 0.28325 1.000 16.24600 408 ASP A CA 1
ATOM 1997 C C . ASP A 1 252 ? -11.54030 8.88721 0.53669 1.000 15.17093 408 ASP A C 1
ATOM 1998 O O . ASP A 1 252 ? -12.35244 7.96558 0.39308 1.000 15.74598 408 ASP A O 1
ATOM 2003 N N . CYS A 1 253 ? -11.91404 10.11580 0.91417 1.000 14.41656 409 CYS A N 1
ATOM 2004 C CA . CYS A 1 253 ? -13.33086 10.40978 1.12767 1.000 14.95815 409 CYS A CA 1
ATOM 2005 C C . CYS A 1 253 ? -14.12564 10.26917 -0.15896 1.000 15.02935 409 CYS A C 1
ATOM 2006 O O . CYS A 1 253 ? -15.23996 9.73643 -0.14409 1.000 15.14663 409 CYS A O 1
ATOM 2009 N N . LEU A 1 254 ? -13.57387 10.73282 -1.28080 1.000 14.59687 410 LEU A N 1
ATOM 2010 C CA . LEU A 1 254 ? -14.27847 10.58685 -2.54928 1.000 14.75962 410 LEU A CA 1
ATOM 2011 C C . LEU A 1 254 ? -14.45109 9.11583 -2.90765 1.000 14.67311 410 LEU A C 1
ATOM 2012 O O . LEU A 1 254 ? -15.52050 8.70418 -3.37149 1.000 14.90231 410 LEU A O 1
ATOM 2017 N N . LYS A 1 255 ? -13.41174 8.30331 -2.68938 1.000 14.77862 411 LYS A N 1
ATOM 2018 C CA . LYS A 1 255 ? -13.51577 6.87222 -2.95833 1.000 14.70501 411 LYS A CA 1
ATOM 2019 C C . LYS A 1 255 ? -14.61125 6.23514 -2.11298 1.000 14.75701 411 LYS A C 1
ATOM 2020 O O . LYS A 1 255 ? -15.38523 5.40941 -2.60621 1.000 15.77036 411 LYS A O 1
ATOM 2026 N N . LEU A 1 256 ? -14.67230 6.58988 -0.82765 1.000 14.67767 412 LEU A N 1
ATOM 2027 C CA . LEU A 1 256 ? -15.68415 6.02274 0.05806 1.000 15.33733 412 LEU A CA 1
ATOM 2028 C C . LEU A 1 256 ? -17.08418 6.46336 -0.33823 1.000 15.51694 412 LEU A C 1
ATOM 2029 O O . LEU A 1 256 ? -18.01614 5.65982 -0.30412 1.000 15.94900 412 LEU A O 1
ATOM 2034 N N A MET A 1 257 ? -17.25029 7.71862 -0.74881 0.614 14.21695 413 MET A N 1
ATOM 2035 N N B MET A 1 257 ? -17.24727 7.74237 -0.68982 0.386 15.26233 413 MET A N 1
ATOM 2036 C CA A MET A 1 257 ? -18.56680 8.16892 -1.19414 0.614 14.29331 413 MET A CA 1
ATOM 2037 C CA B MET A 1 257 ? -18.53481 8.23243 -1.17519 0.386 15.66868 413 MET A CA 1
ATOM 2038 C C A MET A 1 257 ? -18.99765 7.44398 -2.46084 0.614 14.56789 413 MET A C 1
ATOM 2039 C C B MET A 1 257 ? -19.02034 7.39773 -2.35015 0.386 16.22116 413 MET A C 1
ATOM 2040 O O A MET A 1 257 ? -20.17230 7.07727 -2.61377 0.614 14.49178 413 MET A O 1
ATOM 2041 O O B MET A 1 257 ? -20.15461 6.90338 -2.35515 0.386 17.26755 413 MET A O 1
ATOM 2050 N N A LYS A 1 258 ? -18.06838 7.25991 -3.40360 0.614 14.20548 414 LYS A N 1
ATOM 2051 N N B LYS A 1 258 ? -18.16934 7.23693 -3.36751 0.386 15.98171 414 LYS A N 1
ATOM 2052 C CA A LYS A 1 258 ? -18.41052 6.53058 -4.61871 0.614 15.02744 414 LYS A CA 1
ATOM 2053 C CA B LYS A 1 258 ? -18.59659 6.53684 -4.57197 0.386 15.47438 414 LYS A CA 1
ATOM 2054 C C A LYS A 1 258 ? -18.80616 5.09183 -4.30899 0.614 15.07369 414 LYS A C 1
ATOM 2055 C C B LYS A 1 258 ? -18.83572 5.05499 -4.31399 0.386 15.07848 414 LYS A C 1
ATOM 2056 O O A LYS A 1 258 ? -19.75204 4.55787 -4.90060 0.614 16.35909 414 LYS A O 1
ATOM 2057 O O B LYS A 1 258 ? -19.70797 4.45460 -4.95212 0.386 15.88844 414 LYS A O 1
ATOM 2068 N N . TYR A 1 259 ? -18.07223 4.44323 -3.40281 1.000 14.41344 415 TYR A N 1
ATOM 2069 C CA . TYR A 1 259 ? -18.34729 3.05515 -3.05699 1.000 14.29281 415 TYR A CA 1
ATOM 2070 C C . TYR A 1 259 ? -19.68958 2.93955 -2.34359 1.000 15.41570 415 TYR A C 1
ATOM 2071 O O . TYR A 1 259 ? -20.46292 2.00737 -2.60355 1.000 16.43574 415 TYR A O 1
ATOM 2080 N N . LEU A 1 260 ? -19.98696 3.88131 -1.44511 1.000 15.48018 416 LEU A N 1
ATOM 2081 C CA . LEU A 1 260 ? -21.29683 3.91102 -0.80639 1.000 15.77540 416 LEU A CA 1
ATOM 2082 C C . LEU A 1 260 ? -22.40901 3.94291 -1.84819 1.000 15.62621 416 LEU A C 1
ATOM 2083 O O . LEU A 1 260 ? -23.36339 3.15308 -1.78533 1.000 17.16983 416 LEU A O 1
ATOM 2088 N N . LEU A 1 261 ? -22.31812 4.86289 -2.80894 1.000 15.95554 417 LEU A N 1
ATOM 2089 C CA . LEU A 1 261 ? -23.37041 4.96971 -3.81731 1.000 15.89964 417 LEU A CA 1
ATOM 2090 C C . LEU A 1 261 ? -23.43428 3.71902 -4.68796 1.000 17.70257 417 LEU A C 1
ATOM 2091 O O . LEU A 1 261 ? -24.52107 3.19337 -4.96982 1.000 17.60780 417 LEU A O 1
ATOM 2096 N N . GLU A 1 262 ? -22.27320 3.24672 -5.14887 1.000 17.59762 418 GLU A N 1
ATOM 2097 C CA . GLU A 1 262 ? -22.22482 2.05773 -5.99156 1.000 18.91076 418 GLU A CA 1
ATOM 2098 C C . GLU A 1 262 ? -22.84067 0.85766 -5.28702 1.000 17.82358 418 GLU A C 1
ATOM 2099 O O . GLU A 1 262 ? -23.61859 0.10785 -5.88807 1.000 20.02623 418 GLU A O 1
ATOM 2105 N N . GLN A 1 263 ? -22.51463 0.66153 -4.00715 1.000 17.53368 419 GLN A N 1
ATOM 2106 C CA . GLN A 1 263 ? -23.03506 -0.50166 -3.30146 1.000 18.52319 419 GLN A CA 1
ATOM 2107 C C . GLN A 1 263 ? -24.53971 -0.39853 -3.10631 1.000 18.15137 419 GLN A C 1
ATOM 2108 O O . GLN A 1 263 ? -25.24734 -1.39967 -3.23619 1.000 19.58016 419 GLN A O 1
ATOM 2114 N N . LEU A 1 264 ? -25.04581 0.80177 -2.80135 1.000 19.06441 420 LEU A N 1
ATOM 2115 C CA . LEU A 1 264 ? -26.49034 0.97796 -2.66231 1.000 17.65515 420 LEU A CA 1
ATOM 2116 C C . LEU A 1 264 ? -27.20298 0.74864 -3.99142 1.000 19.74239 420 LEU A C 1
ATOM 2117 O O . LEU A 1 264 ? -28.26494 0.11153 -4.03091 1.000 20.93028 420 LEU A O 1
ATOM 2122 N N . LYS A 1 265 ? -26.63246 1.25203 -5.09236 1.000 19.25335 421 LYS A N 1
ATOM 2123 C CA . LYS A 1 265 ? -27.24022 1.03191 -6.40319 1.000 20.21041 421 LYS A CA 1
ATOM 2124 C C . LYS A 1 265 ? -27.26436 -0.44878 -6.75042 1.000 22.17997 421 LYS A C 1
ATOM 2125 O O . LYS A 1 265 ? -28.23998 -0.94501 -7.32542 1.000 24.33055 421 LYS A O 1
ATOM 2131 N N . GLU A 1 266 ? -26.20205 -1.17542 -6.39747 1.000 23.06123 422 GLU A N 1
ATOM 2132 C CA . GLU A 1 266 ? -26.16704 -2.61444 -6.64262 1.000 26.00411 422 GLU A CA 1
ATOM 2133 C C . GLU A 1 266 ? -27.24285 -3.33873 -5.83642 1.000 26.65696 422 GLU A C 1
ATOM 2134 O O . GLU A 1 266 ? -27.92912 -4.22451 -6.35764 1.000 28.06637 422 GLU A O 1
ATOM 2140 N N . ARG A 1 267 ? -27.40130 -2.97514 -4.55973 1.000 26.33600 423 ARG A N 1
ATOM 2141 C CA . ARG A 1 267 ? -28.40047 -3.61857 -3.71121 1.000 26.75770 423 ARG A CA 1
ATOM 2142 C C . ARG A 1 267 ? -29.80686 -3.36282 -4.22037 1.000 26.48769 423 ARG A C 1
ATOM 2143 O O . ARG A 1 267 ? -30.64706 -4.27200 -4.24092 1.000 27.66144 423 ARG A O 1
ATOM 2151 N N . PHE A 1 268 ? -30.09349 -2.12001 -4.59433 1.000 25.53752 424 PHE A N 1
ATOM 2152 C CA . PHE A 1 268 ? -31.43233 -1.69928 -4.97544 1.000 26.65856 424 PHE A CA 1
ATOM 2153 C C . PHE A 1 268 ? -31.63371 -1.69624 -6.48694 1.000 31.59299 424 PHE A C 1
ATOM 2154 O O . PHE A 1 268 ? -32.51270 -0.98956 -6.98613 1.000 36.05224 424 PHE A O 1
ATOM 2162 N N . LYS A 1 269 ? -30.85671 -2.49144 -7.22289 1.000 34.83243 425 LYS A N 1
ATOM 2163 C CA . LYS A 1 269 ? -30.92415 -2.43839 -8.68232 1.000 40.85347 425 LYS A CA 1
ATOM 2164 C C . LYS A 1 269 ? -32.29225 -2.86924 -9.20061 1.000 47.73142 425 LYS A C 1
ATOM 2165 O O . LYS A 1 269 ? -32.83109 -2.25668 -10.13044 1.000 47.57452 425 LYS A O 1
ATOM 2171 N N . ASP A 1 270 ? -32.86807 -3.92665 -8.62415 1.000 53.62515 426 ASP A N 1
ATOM 2172 C CA . ASP A 1 270 ? -34.23454 -4.29134 -8.98327 1.000 59.85911 426 ASP A CA 1
ATOM 2173 C C . ASP A 1 270 ? -35.20059 -3.14296 -8.73338 1.000 61.24882 426 ASP A C 1
ATOM 2174 O O . ASP A 1 270 ? -36.29866 -3.12812 -9.30040 1.000 60.57051 426 ASP A O 1
ATOM 2179 N N . GLU A 1 271 ? -34.81457 -2.19272 -7.88906 1.000 63.91523 427 GLU A N 1
ATOM 2180 C CA . GLU A 1 271 ? -35.52971 -0.94311 -7.71492 1.000 66.15432 427 GLU A CA 1
ATOM 2181 C C . GLU A 1 271 ? -35.21677 -0.00121 -8.87413 1.000 62.49269 427 GLU A C 1
ATOM 2182 O O . GLU A 1 271 ? -34.18734 -0.11529 -9.54460 1.000 62.60816 427 GLU A O 1
ATOM 2188 N N . GLU A 1 272 ? -36.12936 0.93856 -9.10923 1.000 58.54004 428 GLU A N 1
ATOM 2189 C CA . GLU A 1 272 ? -35.92127 1.97345 -10.11063 1.000 55.51564 428 GLU A CA 1
ATOM 2190 C C . GLU A 1 272 ? -35.44398 3.28923 -9.51473 1.000 49.03052 428 GLU A C 1
ATOM 2191 O O . GLU A 1 272 ? -34.83548 4.09192 -10.23069 1.000 46.58440 428 GLU A O 1
ATOM 2197 N N . HIS A 1 273 ? -35.69114 3.51879 -8.22472 1.000 45.05814 429 HIS A N 1
ATOM 2198 C CA . HIS A 1 273 ? -35.51068 4.84675 -7.65677 1.000 44.37792 429 HIS A CA 1
ATOM 2199 C C . HIS A 1 273 ? -34.05946 5.29356 -7.63972 1.000 37.56665 429 HIS A C 1
ATOM 2200 O O . HIS A 1 273 ? -33.80652 6.49187 -7.49358 1.000 37.15972 429 HIS A O 1
ATOM 2207 N N . LEU A 1 274 ? -33.10384 4.37733 -7.77930 1.000 32.16975 430 LEU A N 1
ATOM 2208 C CA . LEU A 1 274 ? -31.69595 4.75871 -7.72715 1.000 28.19246 430 LEU A CA 1
ATOM 2209 C C . LEU A 1 274 ? -31.03156 4.80477 -9.09710 1.000 28.38451 430 LEU A C 1
ATOM 2210 O O . LEU A 1 274 ? -29.85536 5.16594 -9.18452 1.000 26.86249 430 LEU A O 1
ATOM 2215 N N . ASP A 1 275 ? -31.76036 4.48202 -10.16856 1.000 30.98812 431 ASP A N 1
ATOM 2216 C CA . ASP A 1 275 ? -31.13537 4.37402 -11.48431 1.000 34.26339 431 ASP A CA 1
ATOM 2217 C C . ASP A 1 275 ? -30.49629 5.68325 -11.92991 1.000 29.65013 431 ASP A C 1
ATOM 2218 O O . ASP A 1 275 ? -29.45342 5.66750 -12.59423 1.000 29.18748 431 ASP A O 1
ATOM 2223 N N . LYS A 1 276 ? -31.08961 6.82223 -11.57575 1.000 26.37877 432 LYS A N 1
ATOM 2224 C CA . LYS A 1 276 ? -30.60814 8.10059 -12.08664 1.000 26.64339 432 LYS A CA 1
ATOM 2225 C C . LYS A 1 276 ? -29.39937 8.65561 -11.34241 1.000 22.75789 432 LYS A C 1
ATOM 2226 O O . LYS A 1 276 ? -28.78533 9.61143 -11.83098 1.000 25.74882 432 LYS A O 1
ATOM 2232 N N . PHE A 1 277 ? -29.03188 8.09790 -10.19127 1.000 19.19620 433 PHE A N 1
ATOM 2233 C CA . PHE A 1 277 ? -27.87334 8.61336 -9.47009 1.000 19.20861 433 PHE A CA 1
ATOM 2234 C C . PHE A 1 277 ? -26.57205 8.07278 -10.04788 1.000 20.23101 433 PHE A C 1
ATOM 2235 O O . PHE A 1 277 ? -26.48402 6.91367 -10.45722 1.000 22.73265 433 PHE A O 1
ATOM 2243 N N . SER A 1 278 ? -25.55869 8.92815 -10.09157 1.000 19.03035 434 SER A N 1
ATOM 2244 C CA . SER A 1 278 ? -24.30889 8.57340 -10.74178 1.000 18.42616 434 SER A CA 1
ATOM 2245 C C . SER A 1 278 ? -23.13886 9.00728 -9.87811 1.000 17.84445 434 SER A C 1
ATOM 2246 O O . SER A 1 278 ? -23.27416 9.82857 -8.96898 1.000 16.87718 434 SER A O 1
ATOM 2249 N N . SER A 1 279 ? -21.96557 8.46599 -10.19361 1.000 19.06588 435 SER A N 1
ATOM 2250 C CA . SER A 1 279 ? -20.78457 8.92142 -9.47654 1.000 21.05547 435 SER A CA 1
ATOM 2251 C C . SER A 1 279 ? -20.52683 10.40964 -9.69818 1.000 19.08752 435 SER A C 1
ATOM 2252 O O . SER A 1 279 ? -19.89330 11.03659 -8.85192 1.000 19.40631 435 SER A O 1
ATOM 2255 N N . TYR A 1 280 ? -21.05549 11.00991 -10.77714 1.000 17.39451 436 TYR A N 1
ATOM 2256 C CA . TYR A 1 280 ? -20.86305 12.44585 -10.96991 1.000 15.48022 436 TYR A CA 1
ATOM 2257 C C . TYR A 1 280 ? -21.59462 13.26022 -9.91635 1.000 15.03676 436 TYR A C 1
ATOM 2258 O O . TYR A 1 280 ? -21.15562 14.36556 -9.56698 1.000 14.85254 436 TYR A O 1
ATOM 2267 N N . HIS A 1 281 ? -22.70450 12.73595 -9.38966 1.000 15.80667 437 HIS A N 1
ATOM 2268 C CA . HIS A 1 281 ? -23.36417 13.42665 -8.29093 1.000 16.21388 437 HIS A CA 1
ATOM 2269 C C . HIS A 1 281 ? -22.46364 13.47771 -7.06662 1.000 15.51649 437 HIS A C 1
ATOM 2270 O O . HIS A 1 281 ? -22.35176 14.52709 -6.41754 1.000 15.78385 437 HIS A O 1
ATOM 2277 N N . VAL A 1 282 ? -21.79123 12.36132 -6.74589 1.000 16.30979 438 VAL A N 1
ATOM 2278 C CA . VAL A 1 282 ? -20.89770 12.39977 -5.58884 1.000 18.29551 438 VAL A CA 1
ATOM 2279 C C . VAL A 1 282 ? -19.65788 13.22443 -5.88548 1.000 15.94905 438 VAL A C 1
ATOM 2280 O O . VAL A 1 282 ? -19.14806 13.91214 -4.99477 1.000 16.03671 438 VAL A O 1
ATOM 2284 N N . LYS A 1 283 ? -19.15581 13.17644 -7.12815 1.000 15.74068 439 LYS A N 1
ATOM 2285 C CA . LYS A 1 283 ? -17.99915 13.98576 -7.50198 1.000 15.59918 439 LYS A CA 1
ATOM 2286 C C . LYS A 1 283 ? -18.30494 15.47120 -7.34538 1.000 14.63260 439 LYS A C 1
ATOM 2287 O O . LYS A 1 283 ? -17.50007 16.23797 -6.79672 1.000 14.50333 439 LYS A O 1
ATOM 2293 N N . THR A 1 284 ? -19.47307 15.89369 -7.82743 1.000 15.33319 440 THR A N 1
ATOM 2294 C CA . THR A 1 284 ? -19.86984 17.29176 -7.72844 1.000 14.45776 440 THR A CA 1
ATOM 2295 C C . THR A 1 284 ? -20.01753 17.71190 -6.27447 1.000 14.97762 440 THR A C 1
ATOM 2296 O O . THR A 1 284 ? -19.52430 18.76845 -5.86923 1.000 15.38040 440 THR A O 1
ATOM 2300 N N . ALA A 1 285 ? -20.70825 16.89660 -5.47336 1.000 15.22898 441 ALA A N 1
ATOM 2301 C CA . ALA A 1 285 ? -20.86795 17.23684 -4.06457 1.000 15.64245 441 ALA A CA 1
ATOM 2302 C C . ALA A 1 285 ? -19.51616 17.32123 -3.38179 1.000 15.41508 441 ALA A C 1
ATOM 2303 O O . ALA A 1 285 ? -19.28651 18.20581 -2.54519 1.000 15.82032 441 ALA A O 1
ATOM 2305 N N . PHE A 1 286 ? -18.60906 16.40720 -3.73225 1.000 15.63046 442 PHE A N 1
ATOM 2306 C CA . PHE A 1 286 ? -17.26779 16.42700 -3.16930 1.000 15.21092 442 PHE A CA 1
ATOM 2307 C C . PHE A 1 286 ? -16.53699 17.73305 -3.47565 1.000 15.36554 442 PHE A C 1
ATOM 2308 O O . PHE A 1 286 ? -15.89362 18.31648 -2.58829 1.000 16.05501 442 PHE A O 1
ATOM 2316 N N . PHE A 1 287 ? -16.60928 18.21145 -4.72304 1.000 15.44654 443 PHE A N 1
ATOM 2317 C CA . PHE A 1 287 ? -15.98429 19.49938 -5.03165 1.000 15.48847 443 PHE A CA 1
ATOM 2318 C C . PHE A 1 287 ? -16.56375 20.61553 -4.17310 1.000 15.13078 443 PHE A C 1
ATOM 2319 O O . PHE A 1 287 ? -15.83712 21.50654 -3.72579 1.000 15.56075 443 PHE A O 1
ATOM 2327 N N . HIS A 1 288 ? -17.87818 20.59861 -3.93914 1.000 15.06216 444 HIS A N 1
ATOM 2328 C CA . HIS A 1 288 ? -18.45707 21.62455 -3.07817 1.000 15.61593 444 HIS A CA 1
ATOM 2329 C C . HIS A 1 288 ? -17.95100 21.50665 -1.64676 1.000 15.78340 444 HIS A C 1
ATOM 2330 O O . HIS A 1 288 ? -17.72439 22.52546 -0.97897 1.000 17.09651 444 HIS A O 1
ATOM 2337 N N . VAL A 1 289 ? -17.80850 20.27919 -1.14066 1.000 15.13546 445 VAL A N 1
ATOM 2338 C CA . VAL A 1 289 ? -17.27017 20.11318 0.20691 1.000 15.08370 445 VAL A CA 1
ATOM 2339 C C . VAL A 1 289 ? -15.84727 20.65785 0.28680 1.000 15.62339 445 VAL A C 1
ATOM 2340 O O . VAL A 1 289 ? -15.45278 21.25329 1.29338 1.000 17.33898 445 VAL A O 1
ATOM 2344 N N . CYS A 1 290 ? -15.04796 20.45307 -0.76739 1.000 15.23962 446 CYS A N 1
ATOM 2345 C CA . CYS A 1 290 ? -13.69705 21.01418 -0.77909 1.000 16.01881 446 CYS A CA 1
ATOM 2346 C C . CYS A 1 290 ? -13.72144 22.53864 -0.75437 1.000 17.10165 446 CYS A C 1
ATOM 2347 O O . CYS A 1 290 ? -12.86743 23.17167 -0.11416 1.000 18.77430 446 CYS A O 1
ATOM 2350 N N . THR A 1 291 ? -14.65996 23.15022 -1.48388 1.000 17.82538 447 THR A N 1
ATOM 2351 C CA . THR A 1 291 ? -14.80677 24.60268 -1.43915 1.000 19.77300 447 THR A CA 1
ATOM 2352 C C . THR A 1 291 ? -15.16203 25.07101 -0.03847 1.000 19.65707 447 THR A C 1
ATOM 2353 O O . THR A 1 291 ? -14.64422 26.09116 0.43654 1.000 21.56801 447 THR A O 1
ATOM 2357 N N A GLN A 1 292 ? -16.04714 24.32780 0.63703 0.451 19.09109 448 GLN A N 1
ATOM 2358 N N B GLN A 1 292 ? -16.03443 24.34315 0.64869 0.549 18.76004 448 GLN A N 1
ATOM 2359 C CA A GLN A 1 292 ? -16.49884 24.67674 1.98072 0.451 19.57571 448 GLN A CA 1
ATOM 2360 C CA B GLN A 1 292 ? -16.44969 24.78787 1.96971 0.549 19.50258 448 GLN A CA 1
ATOM 2361 C C A GLN A 1 292 ? -15.37951 24.53638 3.00339 0.451 19.11458 448 GLN A C 1
ATOM 2362 C C B GLN A 1 292 ? -15.43815 24.45633 3.05564 0.549 19.24949 448 GLN A C 1
ATOM 2363 O O A GLN A 1 292 ? -15.36712 25.25396 4.01118 0.451 19.29584 448 GLN A O 1
ATOM 2364 O O B GLN A 1 292 ? -15.57488 24.96341 4.17446 0.549 19.47079 448 GLN A O 1
ATOM 2375 N N . ASN A 1 293 ? -14.43528 23.62812 2.75706 1.000 18.06131 449 ASN A N 1
ATOM 2376 C CA . ASN A 1 293 ? -13.40204 23.24217 3.71836 1.000 17.27758 449 ASN A CA 1
ATOM 2377 C C . ASN A 1 293 ? -12.07703 23.37084 2.99028 1.000 16.43018 449 ASN A C 1
ATOM 2378 O O . ASN A 1 293 ? -11.47819 22.36663 2.57899 1.000 17.08978 449 ASN A O 1
ATOM 2383 N N . PRO A 1 294 ? -11.59624 24.60459 2.79923 1.000 16.31074 450 PRO A N 1
ATOM 2384 C CA . PRO A 1 294 ? -10.47723 24.84293 1.87283 1.000 17.12065 450 PRO A CA 1
ATOM 2385 C C . PRO A 1 294 ? -9.09553 24.54248 2.43525 1.000 18.20646 450 PRO A C 1
ATOM 2386 O O . PRO A 1 294 ? -8.13706 24.52035 1.65332 1.000 20.51096 450 PRO A O 1
ATOM 2390 N N . GLN A 1 295 ? -8.94356 24.34291 3.74528 1.000 16.76817 451 GLN A N 1
ATOM 2391 C CA . GLN A 1 295 ? -7.62907 24.14005 4.34421 1.000 18.24765 451 GLN A CA 1
ATOM 2392 C C . GLN A 1 295 ? -7.25619 22.66288 4.36575 1.000 16.90626 451 GLN A C 1
ATOM 2393 O O . GLN A 1 295 ? -8.08776 21.80068 4.66271 1.000 17.09879 451 GLN A O 1
ATOM 2399 N N . ASP A 1 296 ? -5.98105 22.37485 4.09386 1.000 16.87087 452 ASP A N 1
ATOM 2400 C CA . ASP A 1 296 ? -5.53148 20.98862 4.15630 1.000 16.70404 452 ASP A CA 1
ATOM 2401 C C . ASP A 1 296 ? -5.68960 20.40836 5.55422 1.000 17.28754 452 ASP A C 1
ATOM 2402 O O . ASP A 1 296 ? -5.94320 19.20471 5.70204 1.000 17.55103 452 ASP A O 1
ATOM 2407 N N . SER A 1 297 ? -5.57482 21.24640 6.58683 1.000 19.03262 453 SER A N 1
ATOM 2408 C CA . SER A 1 297 ? -5.74989 20.78925 7.95814 1.000 19.66469 453 SER A CA 1
ATOM 2409 C C . SER A 1 297 ? -7.18013 20.37332 8.26906 1.000 19.99779 453 SER A C 1
ATOM 2410 O O . SER A 1 297 ? -7.41417 19.80810 9.34033 1.000 22.83998 453 SER A O 1
ATOM 2413 N N . GLN A 1 298 ? -8.13425 20.63840 7.37744 1.000 17.66385 454 GLN A N 1
ATOM 2414 C CA . GLN A 1 298 ? -9.50485 20.15429 7.52562 1.000 16.97656 454 GLN A CA 1
ATOM 2415 C C . GLN A 1 298 ? -9.68864 18.78156 6.90605 1.000 17.88540 454 GLN A C 1
ATOM 2416 O O . GLN A 1 298 ? -10.80823 18.25453 6.90595 1.000 19.18368 454 GLN A O 1
ATOM 2422 N N . TRP A 1 299 ? -8.60965 18.20203 6.38316 1.000 16.71484 455 TRP A N 1
ATOM 2423 C CA . TRP A 1 299 ? -8.61254 16.90971 5.71123 1.000 16.12169 455 TRP A CA 1
ATOM 2424 C C . TRP A 1 299 ? -7.45063 16.05167 6.20235 1.000 16.40853 455 TRP A C 1
ATOM 2425 O O . TRP A 1 299 ? -6.86789 15.27560 5.43886 1.000 18.53198 455 TRP A O 1
ATOM 2436 N N . ASP A 1 300 ? -7.08963 16.18824 7.47276 1.000 18.03860 456 ASP A N 1
ATOM 2437 C CA . ASP A 1 300 ? -6.01149 15.38037 8.01466 1.000 18.43831 456 ASP A CA 1
ATOM 2438 C C . ASP A 1 300 ? -6.39541 13.90700 7.98856 1.000 18.90656 456 ASP A C 1
ATOM 2439 O O . ASP A 1 300 ? -7.53960 13.53919 8.27476 1.000 18.41779 456 ASP A O 1
ATOM 2444 N N . ARG A 1 301 ? -5.42734 13.05879 7.63378 1.000 20.18958 457 ARG A N 1
ATOM 2445 C CA . ARG A 1 301 ? -5.65872 11.61671 7.61933 1.000 21.10252 457 ARG A CA 1
ATOM 2446 C C . ARG A 1 301 ? -6.17983 11.11042 8.96135 1.000 21.03827 457 ARG A C 1
ATOM 2447 O O . ARG A 1 301 ? -6.96342 10.15348 8.99893 1.000 21.18609 457 ARG A O 1
ATOM 2455 N N . LYS A 1 302 ? -5.76269 11.73135 10.06961 1.000 20.14339 458 LYS A N 1
ATOM 2456 C CA . LYS A 1 302 ? -6.21337 11.29088 11.38516 1.000 20.92534 458 LYS A CA 1
ATOM 2457 C C . LYS A 1 302 ? -7.69351 11.54218 11.59868 1.000 19.92825 458 LYS A C 1
ATOM 2458 O O . LYS A 1 302 ? -8.27344 10.98816 12.53820 1.000 23.10077 458 LYS A O 1
ATOM 2464 N N . ASP A 1 303 ? -8.30369 12.37786 10.76035 1.000 18.41129 459 ASP A N 1
ATOM 2465 C CA . ASP A 1 303 ? -9.71066 12.73050 10.87906 1.000 16.75023 459 ASP A CA 1
ATOM 2466 C C . ASP A 1 303 ? -10.56824 12.07620 9.80511 1.000 16.72427 459 ASP A C 1
ATOM 2467 O O . ASP A 1 303 ? -11.67892 12.54058 9.54866 1.000 17.74042 459 ASP A O 1
ATOM 2472 N N . LEU A 1 304 ? -10.08880 10.98161 9.20897 1.000 16.28427 460 LEU A N 1
ATOM 2473 C CA . LEU A 1 304 ? -10.81564 10.31692 8.12707 1.000 16.05667 460 LEU A CA 1
ATOM 2474 C C . LEU A 1 304 ? -12.29136 10.10298 8.45690 1.000 16.44098 460 LEU A C 1
ATOM 2475 O O . LEU A 1 304 ? -13.16231 10.38270 7.62890 1.000 17.08752 460 LEU A O 1
ATOM 2480 N N . GLY A 1 305 ? -12.59774 9.57543 9.64487 1.000 16.24806 461 GLY A N 1
ATOM 2481 C CA . GLY A 1 305 ? -13.98977 9.27938 9.95831 1.000 17.66225 461 GLY A CA 1
ATOM 2482 C C . GLY A 1 305 ? -14.86796 10.51776 10.00058 1.000 16.48346 461 GLY A C 1
ATOM 2483 O O . GLY A 1 305 ? -15.99934 10.50507 9.50974 1.000 17.36925 461 GLY A O 1
ATOM 2484 N N . LEU A 1 306 ? -14.37082 11.59752 10.60529 1.000 16.63923 462 LEU A N 1
ATOM 2485 C CA . LEU A 1 306 ? -15.12302 12.84765 10.64098 1.000 16.70944 462 LEU A CA 1
ATOM 2486 C C . LEU A 1 306 ? -15.25342 13.45310 9.24845 1.000 15.82410 462 LEU A C 1
ATOM 2487 O O . LEU A 1 306 ? -16.32874 13.93975 8.87156 1.000 17.07286 462 LEU A O 1
ATOM 2492 N N . CYS A 1 307 ? -14.15718 13.46746 8.48216 1.000 16.24851 463 CYS A N 1
ATOM 2493 C CA . CYS A 1 307 ? -14.21317 13.99619 7.12080 1.000 16.95264 463 CYS A CA 1
ATOM 2494 C C . CYS A 1 307 ? -15.21970 13.23179 6.27492 1.000 16.59393 463 CYS A C 1
ATOM 2495 O O . CYS A 1 307 ? -16.02034 13.83399 5.55055 1.000 16.71808 463 CYS A O 1
ATOM 2498 N N . PHE A 1 308 ? -15.19601 11.90094 6.35179 1.000 15.33101 464 PHE A N 1
ATOM 2499 C CA . PHE A 1 308 ? -16.14637 11.13007 5.56739 1.000 15.03497 464 PHE A CA 1
ATOM 2500 C C . PHE A 1 308 ? -17.56839 11.39466 6.03738 1.000 15.81021 464 PHE A C 1
ATOM 2501 O O . PHE A 1 308 ? -18.48336 11.56501 5.21352 1.000 17.23983 464 PHE A O 1
ATOM 2509 N N . ASP A 1 309 ? -17.77439 11.46222 7.36119 1.000 16.14495 465 ASP A N 1
ATOM 2510 C CA . ASP A 1 309 ? -19.11709 11.72980 7.86629 1.000 18.52559 465 ASP A CA 1
ATOM 2511 C C . ASP A 1 309 ? -19.63635 13.06838 7.36295 1.000 18.63654 465 ASP A C 1
ATOM 2512 O O . ASP A 1 309 ? -20.82051 13.19753 7.02042 1.000 20.55998 465 ASP A O 1
ATOM 2517 N N . ASN A 1 310 ? -18.77241 14.08636 7.33713 1.000 18.07283 466 ASN A N 1
ATOM 2518 C CA . ASN A 1 310 ? -19.18762 15.38353 6.81713 1.000 19.39897 466 ASN A CA 1
ATOM 2519 C C . ASN A 1 310 ? -19.51857 15.32884 5.32622 1.000 18.48144 466 ASN A C 1
ATOM 2520 O O . ASN A 1 310 ? -20.42636 16.02871 4.87156 1.000 19.86869 466 ASN A O 1
ATOM 2525 N N . CYS A 1 311 ? -18.79360 14.51776 4.54703 1.000 16.39074 467 CYS A N 1
ATOM 2526 C CA . CYS A 1 311 ? -19.15103 14.34056 3.13903 1.000 16.40012 467 CYS A CA 1
ATOM 2527 C C . CYS A 1 311 ? -20.52665 13.69713 3.01095 1.000 16.07777 467 CYS A C 1
ATOM 2528 O O . CYS A 1 311 ? -21.33757 14.09037 2.15845 1.000 15.74158 467 CYS A O 1
ATOM 2531 N N . VAL A 1 312 ? -20.80417 12.69852 3.85335 1.000 15.97584 468 VAL A N 1
ATOM 2532 C CA . VAL A 1 312 ? -22.08976 12.01182 3.80876 1.000 15.61009 468 VAL A CA 1
ATOM 2533 C C . VAL A 1 312 ? -23.21813 12.96817 4.17396 1.000 16.94802 468 VAL A C 1
ATOM 2534 O O . VAL A 1 312 ? -24.25733 13.02146 3.50377 1.000 16.06095 468 VAL A O 1
ATOM 2538 N N . THR A 1 313 ? -23.04287 13.73517 5.24823 1.000 16.57163 469 THR A N 1
ATOM 2539 C CA . THR A 1 313 ? -24.13461 14.62110 5.64273 1.000 18.24368 469 THR A CA 1
ATOM 2540 C C . THR A 1 313 ? -24.32452 15.75857 4.64862 1.000 18.01812 469 THR A C 1
ATOM 2541 O O . THR A 1 313 ? -25.45262 16.20221 4.42505 1.000 18.60708 469 THR A O 1
ATOM 2545 N N . TYR A 1 314 ? -23.25156 16.24149 4.02840 1.000 17.96181 470 TYR A N 1
ATOM 2546 C CA . TYR A 1 314 ? -23.43793 17.23871 2.98104 1.000 17.89938 470 TYR A CA 1
ATOM 2547 C C . TYR A 1 314 ? -24.25811 16.67036 1.82958 1.000 16.60106 470 TYR A C 1
ATOM 2548 O O . TYR A 1 314 ? -25.18406 17.32293 1.33021 1.000 16.63203 470 TYR A O 1
ATOM 2557 N N . PHE A 1 315 ? -23.94997 15.43929 1.41143 1.000 15.34309 471 PHE A N 1
ATOM 2558 C CA . PHE A 1 315 ? -24.71091 14.80385 0.34177 1.000 15.57100 471 PHE A CA 1
ATOM 2559 C C . PHE A 1 315 ? -26.17078 14.61545 0.74247 1.000 15.47446 471 PHE A C 1
ATOM 2560 O O . PHE A 1 315 ? -27.07501 14.86424 -0.06363 1.000 16.48032 471 PHE A O 1
ATOM 2568 N N . LEU A 1 316 ? -26.42043 14.20016 1.99421 1.000 15.96198 472 LEU A N 1
ATOM 2569 C CA . LEU A 1 316 ? -27.79236 14.11600 2.50430 1.000 16.47440 472 LEU A CA 1
ATOM 2570 C C . LEU A 1 316 ? -28.51595 15.46044 2.40943 1.000 17.82413 472 LEU A C 1
ATOM 2571 O O . LEU A 1 316 ? -29.69468 15.51954 2.02574 1.000 18.67484 472 LEU A O 1
ATOM 2576 N N A GLN A 1 317 ? -27.83455 16.55392 2.76410 0.554 17.21308 473 GLN A N 1
ATOM 2577 N N B GLN A 1 317 ? -27.82662 16.55066 2.75612 0.446 17.06023 473 GLN A N 1
ATOM 2578 C CA A GLN A 1 317 ? -28.46206 17.86883 2.65791 0.554 18.46343 473 GLN A CA 1
ATOM 2579 C CA B GLN A 1 317 ? -28.43349 17.87528 2.66117 0.446 17.91747 473 GLN A CA 1
ATOM 2580 C C A GLN A 1 317 ? -28.78357 18.21610 1.20771 0.554 17.62430 473 GLN A C 1
ATOM 2581 C C B GLN A 1 317 ? -28.76544 18.23382 1.21608 0.446 17.45976 473 GLN A C 1
ATOM 2582 O O A GLN A 1 317 ? -29.84231 18.79277 0.91780 0.554 18.62756 473 GLN A O 1
ATOM 2583 O O B GLN A 1 317 ? -29.81582 18.83033 0.93871 0.446 18.31943 473 GLN A O 1
ATOM 2594 N N . CYS A 1 318 ? -27.87871 17.88512 0.28131 1.000 16.86583 474 CYS A N 1
ATOM 2595 C CA . CYS A 1 318 ? -28.16990 18.09506 -1.13361 1.000 16.74329 474 CYS A CA 1
ATOM 2596 C C . CYS A 1 318 ? -29.42003 17.33394 -1.56279 1.000 17.00523 474 CYS A C 1
ATOM 2597 O O . CYS A 1 318 ? -30.26354 17.87050 -2.29198 1.000 17.45131 474 CYS A O 1
ATOM 2600 N N . LEU A 1 319 ? -29.55150 16.07462 -1.13288 1.000 16.77222 475 LEU A N 1
ATOM 2601 C CA . LEU A 1 319 ? -30.72618 15.28523 -1.48428 1.000 17.31871 475 LEU A CA 1
ATOM 2602 C C . LEU A 1 319 ? -31.99305 15.89980 -0.90899 1.000 17.92194 475 LEU A C 1
ATOM 2603 O O . LEU A 1 319 ? -33.00350 16.03169 -1.61198 1.000 19.01278 475 LEU A O 1
ATOM 2608 N N A ARG A 1 320 ? -31.95918 16.27572 0.37238 0.461 18.25409 476 ARG A N 1
ATOM 2609 N N B ARG A 1 320 ? -31.95484 16.29670 0.36950 0.539 17.82088 476 ARG A N 1
ATOM 2610 C CA A ARG A 1 320 ? -33.15487 16.80372 1.02277 0.461 19.66044 476 ARG A CA 1
ATOM 2611 C CA B ARG A 1 320 ? -33.15575 16.80564 1.03215 0.539 18.76093 476 ARG A CA 1
ATOM 2612 C C A ARG A 1 320 ? -33.61842 18.09456 0.36125 0.461 21.43075 476 ARG A C 1
ATOM 2613 C C B ARG A 1 320 ? -33.62341 18.11705 0.41644 0.539 20.89642 476 ARG A C 1
ATOM 2614 O O A ARG A 1 320 ? -34.81260 18.27567 0.09494 0.461 23.19207 476 ARG A O 1
ATOM 2615 O O B ARG A 1 320 ? -34.83024 18.33928 0.25416 0.539 21.84945 476 ARG A O 1
ATOM 2630 N N . THR A 1 321 ? -32.68707 19.01582 0.10975 1.000 19.90923 477 THR A N 1
ATOM 2631 C CA . THR A 1 321 ? -33.01790 20.30381 -0.48160 1.000 19.83413 477 THR A CA 1
ATOM 2632 C C . THR A 1 321 ? -33.20659 20.21781 -1.98419 1.000 19.33463 477 THR A C 1
ATOM 2633 O O . THR A 1 321 ? -33.71260 21.17601 -2.58551 1.000 20.94484 477 THR A O 1
ATOM 2637 N N . GLU A 1 322 ? -32.83358 19.09226 -2.59444 1.000 18.48658 478 GLU A N 1
ATOM 2638 C CA . GLU A 1 322 ? -32.90834 18.93377 -4.04589 1.000 18.59661 478 GLU A CA 1
ATOM 2639 C C . GLU A 1 322 ? -32.05704 19.99253 -4.73089 1.000 18.10565 478 GLU A C 1
ATOM 2640 O O . GLU A 1 322 ? -32.44198 20.56466 -5.74972 1.000 19.85680 478 GLU A O 1
ATOM 2646 N N . LYS A 1 323 ? -30.88474 20.25961 -4.15595 1.000 18.11903 479 LYS A N 1
ATOM 2647 C CA . LYS A 1 323 ? -29.96052 21.26314 -4.67428 1.000 18.24285 479 LYS A CA 1
ATOM 2648 C C . LYS A 1 323 ? -28.57332 20.65522 -4.78686 1.000 17.28904 479 LYS A C 1
ATOM 2649 O O . LYS A 1 323 ? -27.97463 20.26966 -3.77746 1.000 17.76458 479 LYS A O 1
ATOM 2655 N N . LEU A 1 324 ? -28.05729 20.58697 -6.00936 1.000 17.00321 480 LEU A N 1
ATOM 2656 C CA . LEU A 1 324 ? -26.67340 20.17169 -6.24058 1.000 16.00184 480 LEU A CA 1
ATOM 2657 C C . LEU A 1 324 ? -26.23261 20.90193 -7.51008 1.000 15.43203 480 LEU A C 1
ATOM 2658 O O . LEU A 1 324 ? -26.40671 20.40680 -8.62353 1.000 17.01238 480 LEU A O 1
ATOM 2663 N N . GLU A 1 325 ? -25.68594 22.09926 -7.32691 1.000 16.46524 481 GLU A N 1
ATOM 2664 C CA . GLU A 1 325 ? -25.27767 22.90936 -8.46259 1.000 17.30516 481 GLU A CA 1
ATOM 2665 C C . GLU A 1 325 ? -24.09848 22.26654 -9.17640 1.000 15.80281 481 GLU A C 1
ATOM 2666 O O . GLU A 1 325 ? -23.15832 21.77162 -8.54806 1.000 16.04519 481 GLU A O 1
ATOM 2672 N N . ASN A 1 326 ? -24.13879 22.30160 -10.50143 1.000 16.52637 482 ASN A N 1
ATOM 2673 C CA . ASN A 1 326 ? -22.95197 21.96004 -11.26384 1.000 15.45897 482 ASN A CA 1
ATOM 2674 C C . ASN A 1 326 ? -21.79998 22.86236 -10.82766 1.000 15.72636 482 ASN A C 1
ATOM 2675 O O . ASN A 1 326 ? -21.97808 24.05487 -10.56848 1.000 16.39400 482 ASN A O 1
ATOM 2680 N N . TYR A 1 327 ? -20.60933 22.27834 -10.71096 1.000 15.38071 483 TYR A N 1
ATOM 2681 C CA . TYR A 1 327 ? -19.49461 23.02054 -10.13351 1.000 16.10887 483 TYR A CA 1
ATOM 2682 C C . TYR A 1 327 ? -19.03332 24.15143 -11.03441 1.000 15.97847 483 TYR A C 1
ATOM 2683 O O . TYR A 1 327 ? -18.44163 25.12045 -10.53933 1.000 17.35697 483 TYR A O 1
ATOM 2692 N N . PHE A 1 328 ? -19.29933 24.05284 -12.33861 1.000 16.01007 484 PHE A N 1
ATOM 2693 C CA . PHE A 1 328 ? -18.87343 25.04276 -13.32211 1.000 15.77308 484 PHE A CA 1
ATOM 2694 C C . PHE A 1 328 ? -19.98854 25.97083 -13.75978 1.000 17.07601 484 PHE A C 1
ATOM 2695 O O . PHE A 1 328 ? -19.71915 27.11301 -14.14659 1.000 17.73078 484 PHE A O 1
ATOM 2703 N N . ILE A 1 329 ? -21.22850 25.49975 -13.70285 1.000 16.91584 485 ILE A N 1
ATOM 2704 C CA . ILE A 1 329 ? -22.39835 26.20311 -14.22289 1.000 17.45191 485 ILE A CA 1
ATOM 2705 C C . ILE A 1 329 ? -23.42049 26.23981 -13.09234 1.000 18.80954 485 ILE A C 1
ATOM 2706 O O . ILE A 1 329 ? -24.27901 25.34732 -12.99322 1.000 18.22199 485 ILE A O 1
ATOM 2711 N N . PRO A 1 330 ? -23.35297 27.24718 -12.22170 1.000 19.35465 486 PRO A N 1
ATOM 2712 C CA . PRO A 1 330 ? -24.14694 27.21361 -10.98497 1.000 19.65702 486 PRO A CA 1
ATOM 2713 C C . PRO A 1 330 ? -25.64739 27.15024 -11.19791 1.000 19.59817 486 PRO A C 1
ATOM 2714 O O . PRO A 1 330 ? -26.36061 26.61909 -10.33662 1.000 21.51027 486 PRO A O 1
ATOM 2718 N N . GLU A 1 331 ? -26.16208 27.69707 -12.29268 1.000 17.87349 487 GLU A N 1
ATOM 2719 C CA . GLU A 1 331 ? -27.60414 27.65191 -12.51336 1.000 19.13535 487 GLU A CA 1
ATOM 2720 C C . GLU A 1 331 ? -28.08597 26.32449 -13.07543 1.000 19.31158 487 GLU A C 1
ATOM 2721 O O . GLU A 1 331 ? -29.29275 26.16504 -13.29168 1.000 24.23099 487 GLU A O 1
ATOM 2727 N N . PHE A 1 332 ? -27.19340 25.37252 -13.31451 1.000 17.62618 488 PHE A N 1
ATOM 2728 C CA . PHE A 1 332 ? -27.58189 24.02888 -13.71944 1.000 17.24555 488 PHE A CA 1
ATOM 2729 C C . PHE A 1 332 ? -27.63749 23.16351 -12.46192 1.000 17.37438 488 PHE A C 1
ATOM 2730 O O . PHE A 1 332 ? -26.60439 22.82697 -11.88461 1.000 18.89209 488 PHE A O 1
ATOM 2738 N N . ASN A 1 333 ? -28.84688 22.83571 -12.01698 1.000 17.56933 489 ASN A N 1
ATOM 2739 C CA . ASN A 1 333 ? -29.04461 22.06524 -10.78963 1.000 16.59107 489 ASN A CA 1
ATOM 2740 C C . ASN A 1 333 ? -29.16177 20.57240 -11.11493 1.000 17.95932 489 ASN A C 1
ATOM 2741 O O . ASN A 1 333 ? -30.17776 20.12525 -11.66265 1.000 18.22401 489 ASN A O 1
ATOM 2746 N N . LEU A 1 334 ? -28.13705 19.79312 -10.74297 1.000 17.19469 490 LEU A N 1
ATOM 2747 C CA . LEU A 1 334 ? -28.14671 18.36043 -11.03416 1.000 16.32916 490 LEU A CA 1
ATOM 2748 C C . LEU A 1 334 ? -29.29939 17.65057 -10.34411 1.000 16.66022 490 LEU A C 1
ATOM 2749 O O . LEU A 1 334 ? -29.72341 16.57994 -10.79036 1.000 17.68021 490 LEU A O 1
ATOM 2754 N N . PHE A 1 335 ? -29.79984 18.20691 -9.24161 1.000 16.49010 491 PHE A N 1
ATOM 2755 C CA . PHE A 1 335 ? -30.90652 17.60148 -8.51486 1.000 18.45985 491 PHE A CA 1
ATOM 2756 C C . PHE A 1 335 ? -32.24506 18.28868 -8.80918 1.000 19.33280 491 PHE A C 1
ATOM 2757 O O . PHE A 1 335 ? -33.19742 18.14440 -8.03271 1.000 20.43674 491 PHE A O 1
ATOM 2765 N N . SER A 1 336 ? -32.33535 19.03162 -9.91117 1.000 19.66474 492 SER A N 1
ATOM 2766 C CA . SER A 1 336 ? -33.60975 19.60629 -10.32462 1.000 21.31130 492 SER A CA 1
ATOM 2767 C C . SER A 1 336 ? -34.64924 18.50883 -10.51749 1.000 23.88112 492 SER A C 1
ATOM 2768 O O . SER A 1 336 ? -34.33630 17.38755 -10.92978 1.000 23.28144 492 SER A O 1
ATOM 2771 N N A SER A 1 337 ? -35.90669 18.84702 -10.21944 0.567 25.41030 493 SER A N 1
ATOM 2772 N N B SER A 1 337 ? -35.90565 18.83628 -10.21637 0.433 25.98532 493 SER A N 1
ATOM 2773 C CA A SER A 1 337 ? -37.00024 17.91554 -10.47380 0.567 27.43945 493 SER A CA 1
ATOM 2774 C CA B SER A 1 337 ? -36.97014 17.87544 -10.47862 0.433 28.69043 493 SER A CA 1
ATOM 2775 C C A SER A 1 337 ? -37.18257 17.63380 -11.96054 0.567 28.97550 493 SER A C 1
ATOM 2776 C C B SER A 1 337 ? -37.19620 17.63899 -11.96612 0.433 29.35864 493 SER A C 1
ATOM 2777 O O A SER A 1 337 ? -37.86159 16.66370 -12.31987 0.567 30.41964 493 SER A O 1
ATOM 2778 O O B SER A 1 337 ? -37.91566 16.69925 -12.32648 0.433 30.47452 493 SER A O 1
ATOM 2783 N N . ASN A 1 338 ? -36.61344 18.47144 -12.83111 1.000 27.78750 494 ASN A N 1
ATOM 2784 C CA . ASN A 1 338 ? -36.62686 18.19944 -14.26196 1.000 28.88843 494 ASN A CA 1
ATOM 2785 C C . ASN A 1 338 ? -35.72979 17.02700 -14.62262 1.000 27.49855 494 ASN A C 1
ATOM 2786 O O . ASN A 1 338 ? -35.87212 16.45823 -15.71099 1.000 30.50975 494 ASN A O 1
ATOM 2791 N N . LEU A 1 339 ? -34.81308 16.65935 -13.73436 1.000 23.07367 495 LEU A N 1
ATOM 2792 C CA . LEU A 1 339 ? -33.85543 15.58489 -13.96133 1.000 22.22484 495 LEU A CA 1
ATOM 2793 C C . LEU A 1 339 ? -34.08387 14.36967 -13.07525 1.000 22.46123 495 LEU A C 1
ATOM 2794 O O . LEU A 1 339 ? -33.94339 13.23660 -13.54667 1.000 24.57085 495 LEU A O 1
ATOM 2799 N N . ILE A 1 340 ? -34.43307 14.56305 -11.80312 1.000 21.35392 496 ILE A N 1
ATOM 2800 C CA . ILE A 1 340 ? -34.60448 13.45780 -10.86259 1.000 21.59900 496 ILE A CA 1
ATOM 2801 C C . ILE A 1 340 ? -35.84280 13.71080 -10.01420 1.000 22.36290 496 ILE A C 1
ATOM 2802 O O . ILE A 1 340 ? -35.99529 14.79264 -9.43850 1.000 23.26956 496 ILE A O 1
ATOM 2807 N N . ASP A 1 341 ? -36.71311 12.70748 -9.91466 1.000 24.66748 497 ASP A N 1
ATOM 2808 C CA . ASP A 1 341 ? -37.95550 12.86358 -9.16699 1.000 26.44329 497 ASP A CA 1
ATOM 2809 C C . ASP A 1 341 ? -37.68826 13.02763 -7.67619 1.000 24.41116 497 ASP A C 1
ATOM 2810 O O . ASP A 1 341 ? -36.77064 12.42299 -7.11689 1.000 22.86555 497 ASP A O 1
ATOM 2815 N N . LYS A 1 342 ? -38.54429 13.81869 -7.02082 1.000 24.73953 498 LYS A N 1
ATOM 2816 C CA . LYS A 1 342 ? -38.48132 13.96234 -5.56833 1.000 26.57046 498 LYS A CA 1
ATOM 2817 C C . LYS A 1 342 ? -38.44516 12.60489 -4.87097 1.000 25.19700 498 LYS A C 1
ATOM 2818 O O . LYS A 1 342 ? -37.63317 12.38052 -3.96467 1.000 25.74958 498 LYS A O 1
ATOM 2824 N N . ARG A 1 343 ? -39.31899 11.68022 -5.28151 1.000 25.93914 499 ARG A N 1
ATOM 2825 C CA . ARG A 1 343 ? -39.38488 10.39202 -4.59611 1.000 27.62027 499 ARG A CA 1
ATOM 2826 C C . ARG A 1 343 ? -38.06373 9.63639 -4.67480 1.000 24.18600 499 ARG A C 1
ATOM 2827 O O . ARG A 1 343 ? -37.71231 8.90727 -3.74032 1.000 23.32859 499 ARG A O 1
ATOM 2835 N N . SER A 1 344 ? -37.33083 9.78446 -5.78027 1.000 21.60915 500 SER A N 1
ATOM 2836 C CA . SER A 1 344 ? -36.04349 9.11071 -5.90395 1.000 22.61392 500 SER A CA 1
ATOM 2837 C C . SER A 1 344 ? -35.02291 9.68877 -4.93073 1.000 21.48006 500 SER A C 1
ATOM 2838 O O . SER A 1 344 ? -34.24141 8.94453 -4.32114 1.000 20.34317 500 SER A O 1
ATOM 2841 N N . LYS A 1 345 ? -35.00050 11.01640 -4.78362 1.000 20.40950 501 LYS A N 1
ATOM 2842 C CA . LYS A 1 345 ? -34.09121 11.63631 -3.82565 1.000 20.34452 501 LYS A CA 1
ATOM 2843 C C . LYS A 1 345 ? -34.46420 11.26699 -2.39256 1.000 20.44199 501 LYS A C 1
ATOM 2844 O O . LYS A 1 345 ? -33.58306 11.00814 -1.56271 1.000 21.08891 501 LYS A O 1
ATOM 2850 N N . GLU A 1 346 ? -35.76564 11.21092 -2.08753 1.000 20.69714 502 GLU A N 1
ATOM 2851 C CA . GLU A 1 346 ? -36.18449 10.78366 -0.75666 1.000 22.56062 502 GLU A CA 1
ATOM 2852 C C . GLU A 1 346 ? -35.80808 9.33306 -0.49523 1.000 22.43199 502 GLU A C 1
ATOM 2853 O O . GLU A 1 346 ? -35.39942 8.98264 0.61987 1.000 22.98710 502 GLU A O 1
ATOM 2859 N N . PHE A 1 347 ? -35.92850 8.47582 -1.51090 1.000 20.43680 503 PHE A N 1
ATOM 2860 C CA . PHE A 1 347 ? -35.56317 7.07501 -1.33526 1.000 20.24579 503 PHE A CA 1
ATOM 2861 C C . PHE A 1 347 ? -34.07501 6.93298 -1.02914 1.000 19.75210 503 PHE A C 1
ATOM 2862 O O . PHE A 1 347 ? -33.68191 6.21033 -0.10147 1.000 20.16906 503 PHE A O 1
ATOM 2870 N N . LEU A 1 348 ? -33.22532 7.62223 -1.79395 1.000 19.31695 504 LEU A N 1
ATOM 2871 C CA . LEU A 1 348 ? -31.79208 7.53580 -1.52543 1.000 18.64951 504 LEU A CA 1
ATOM 2872 C C . LEU A 1 348 ? -31.44573 8.14542 -0.17225 1.000 18.18426 504 LEU A C 1
ATOM 2873 O O . LEU A 1 348 ? -30.60462 7.60781 0.55188 1.000 18.88286 504 LEU A O 1
ATOM 2878 N N . THR A 1 349 ? -32.10448 9.24910 0.20208 1.000 18.46968 505 THR A N 1
ATOM 2879 C CA . THR A 1 349 ? -31.88877 9.82869 1.52547 1.000 19.38475 505 THR A CA 1
ATOM 2880 C C . THR A 1 349 ? -32.11415 8.78298 2.60789 1.000 19.33915 505 THR A C 1
ATOM 2881 O O . THR A 1 349 ? -31.30508 8.63706 3.53263 1.000 19.76523 505 THR A O 1
ATOM 2885 N N . LYS A 1 350 ? -33.22035 8.04164 2.50223 1.000 20.55098 506 LYS A N 1
ATOM 2886 C CA . LYS A 1 350 ? -33.55630 7.04554 3.51339 1.000 21.35624 506 LYS A CA 1
ATOM 2887 C C . LYS A 1 350 ? -32.47005 5.97882 3.62516 1.000 19.81958 506 LYS A C 1
ATOM 2888 O O . LYS A 1 350 ? -32.07543 5.59357 4.73447 1.000 20.45694 506 LYS A O 1
ATOM 2894 N N . GLN A 1 351 ? -31.95413 5.50461 2.48859 1.000 18.64908 507 GLN A N 1
ATOM 2895 C CA . GLN A 1 351 ? -30.95925 4.43738 2.54075 1.000 17.80499 507 GLN A CA 1
ATOM 2896 C C . GLN A 1 351 ? -29.62420 4.94265 3.07842 1.000 16.65406 507 GLN A C 1
ATOM 2897 O O . GLN A 1 351 ? -28.95880 4.23626 3.84407 1.000 18.49378 507 GLN A O 1
ATOM 2903 N N . ILE A 1 352 ? -29.22936 6.16795 2.71581 1.000 16.47722 508 ILE A N 1
ATOM 2904 C CA . ILE A 1 352 ? -27.95841 6.70559 3.20825 1.000 17.82831 508 ILE A CA 1
ATOM 2905 C C . ILE A 1 352 ? -28.05015 7.01068 4.70140 1.000 18.25326 508 ILE A C 1
ATOM 2906 O O . ILE A 1 352 ? -27.09992 6.76388 5.45116 1.000 17.58969 508 ILE A O 1
ATOM 2911 N N . GLU A 1 353 ? -29.19595 7.52810 5.16106 1.000 19.10505 509 GLU A N 1
ATOM 2912 C CA . GLU A 1 353 ? -29.37323 7.74789 6.59286 1.000 19.05932 509 GLU A CA 1
ATOM 2913 C C . GLU A 1 353 ? -29.22317 6.44790 7.36788 1.000 19.42164 509 GLU A C 1
ATOM 2914 O O . GLU A 1 353 ? -28.56817 6.41400 8.41871 1.000 20.11014 509 GLU A O 1
ATOM 2920 N N . TYR A 1 354 ? -29.82890 5.36876 6.86603 1.000 19.00264 510 TYR A N 1
ATOM 2921 C CA . TYR A 1 354 ? -29.67883 4.06995 7.51002 1.000 18.48495 510 TYR A CA 1
ATOM 2922 C C . TYR A 1 354 ? -28.21075 3.66340 7.57372 1.000 18.49569 510 TYR A C 1
ATOM 2923 O O . TYR A 1 354 ? -27.72484 3.20596 8.61473 1.000 19.45395 510 TYR A O 1
ATOM 2932 N N . GLU A 1 355 ? -27.48155 3.81869 6.46866 1.000 18.79842 511 GLU A N 1
ATOM 2933 C CA . GLU A 1 355 ? -26.05769 3.48380 6.49542 1.000 19.27029 511 GLU A CA 1
ATOM 2934 C C . GLU A 1 355 ? -25.31623 4.30742 7.54385 1.000 19.28268 511 GLU A C 1
ATOM 2935 O O . GLU A 1 355 ? -24.53873 3.77109 8.34681 1.000 20.76510 511 GLU A O 1
ATOM 2941 N N . ARG A 1 356 ? -25.52967 5.62007 7.54170 1.000 19.07643 512 ARG A N 1
ATOM 2942 C CA . ARG A 1 356 ? -24.82707 6.46460 8.49711 1.000 20.29073 512 ARG A CA 1
ATOM 2943 C C . ARG A 1 356 ? -25.15692 6.06619 9.92671 1.000 22.22982 512 ARG A C 1
ATOM 2944 O O . ARG A 1 356 ? -24.26660 5.98830 10.78574 1.000 23.68215 512 ARG A O 1
ATOM 2952 N N . ASN A 1 357 ? -26.43281 5.81299 10.19996 1.000 21.71539 513 ASN A N 1
ATOM 2953 C CA . ASN A 1 357 ? -26.84865 5.51771 11.56378 1.000 23.03472 513 ASN A CA 1
ATOM 2954 C C . ASN A 1 357 ? -26.35897 4.16195 12.04521 1.000 25.32934 513 ASN A C 1
ATOM 2955 O O . ASN A 1 357 ? -26.32929 3.92609 13.25464 1.000 28.50973 513 ASN A O 1
ATOM 2960 N N . ASN A 1 358 ? -25.97152 3.27131 11.13676 1.000 22.70420 514 ASN A N 1
ATOM 2961 C CA . ASN A 1 358 ? -25.54527 1.92723 11.49883 1.000 22.87218 514 ASN A CA 1
ATOM 2962 C C . ASN A 1 358 ? -24.08775 1.66685 11.15176 1.000 23.15397 514 ASN A C 1
ATOM 2963 O O . ASN A 1 358 ? -23.67491 0.50577 11.07790 1.000 26.23074 514 ASN A O 1
ATOM 2968 N N . GLU A 1 359 ? -23.30575 2.72724 10.93909 1.000 22.37817 515 GLU A N 1
ATOM 2969 C CA . GLU A 1 359 ? -21.86871 2.61536 10.67811 1.000 23.82531 515 GLU A CA 1
ATOM 2970 C C . GLU A 1 359 ? -21.56128 1.82528 9.40858 1.000 22.28381 515 GLU A C 1
ATOM 2971 O O . GLU A 1 359 ? -20.56634 1.09770 9.33300 1.000 23.33791 515 GLU A O 1
ATOM 2977 N N . PHE A 1 360 ? -22.41085 1.99537 8.39441 1.000 20.19614 516 PHE A N 1
ATOM 2978 C CA . PHE A 1 360 ? -22.15349 1.58180 7.01394 1.000 19.93113 516 PHE A CA 1
ATOM 2979 C C . PHE A 1 360 ? -22.07828 0.06876 6.84321 1.000 20.22176 516 PHE A C 1
ATOM 2980 O O . PHE A 1 360 ? -21.06027 -0.46487 6.38140 1.000 20.82832 516 PHE A O 1
ATOM 2988 N N . PRO A 1 361 ? -23.14674 -0.65375 7.18736 1.000 21.73563 517 PRO A N 1
ATOM 2989 C CA . PRO A 1 361 ? -23.14858 -2.10336 6.95965 1.000 22.36660 517 PRO A CA 1
ATOM 2990 C C . PRO A 1 361 ? -23.00473 -2.48177 5.50156 1.000 21.25629 517 PRO A C 1
ATOM 2991 O O . PRO A 1 361 ? -22.52845 -3.58773 5.21709 1.000 23.37735 517 PRO A O 1
ATOM 2995 N N . VAL A 1 362 ? -23.37088 -1.59700 4.56756 1.000 21.50178 518 VAL A N 1
ATOM 2996 C CA . VAL A 1 362 ? -23.21766 -1.92012 3.15635 1.000 21.57369 518 VAL A CA 1
ATOM 2997 C C . VAL A 1 362 ? -21.75163 -2.08087 2.77758 1.000 21.16076 518 VAL A C 1
ATOM 2998 O O . VAL A 1 362 ? -21.44605 -2.65309 1.72918 1.000 24.64630 518 VAL A O 1
ATOM 3002 N N . PHE A 1 363 ? -20.83153 -1.60220 3.62255 1.000 21.25006 519 PHE A N 1
ATOM 3003 C CA . PHE A 1 363 ? -19.39923 -1.77212 3.40196 1.000 24.30694 519 PHE A CA 1
ATOM 3004 C C . PHE A 1 363 ? -18.89360 -3.15402 3.81595 1.000 30.08674 519 PHE A C 1
ATOM 3005 O O . PHE A 1 363 ? -17.80420 -3.55386 3.38901 1.000 32.80504 519 PHE A O 1
ATOM 3013 N N . ASP A 1 364 ? -19.64870 -3.88981 4.63213 1.000 32.08226 520 ASP A N 1
ATOM 3014 C CA . ASP A 1 364 ? -19.17790 -5.15892 5.16962 1.000 37.65797 520 ASP A CA 1
ATOM 3015 C C . ASP A 1 364 ? -19.33745 -6.28213 4.15275 1.000 41.84306 520 ASP A C 1
ATOM 3016 O O . ASP A 1 364 ? -20.33407 -6.35346 3.42858 1.000 38.65746 520 ASP A O 1
ATOM 3021 N N A GLU A 1 365 ? -18.34347 -7.16991 4.09814 0.545 45.74183 521 GLU A N 1
ATOM 3022 N N B GLU A 1 365 ? -18.34024 -7.16782 4.11401 0.455 45.85494 521 GLU A N 1
ATOM 3023 C CA A GLU A 1 365 ? -18.43991 -8.30173 3.18376 0.545 50.42671 521 GLU A CA 1
ATOM 3024 C CA B GLU A 1 365 ? -18.36973 -8.31108 3.21061 0.455 50.48908 521 GLU A CA 1
ATOM 3025 C C A GLU A 1 365 ? -19.26137 -9.44445 3.76742 0.545 52.50091 521 GLU A C 1
ATOM 3026 C C B GLU A 1 365 ? -19.20278 -9.46038 3.76564 0.455 52.52565 521 GLU A C 1
ATOM 3027 O O A GLU A 1 365 ? -19.92513 -10.16838 3.01681 0.545 52.93961 521 GLU A O 1
ATOM 3028 O O B GLU A 1 365 ? -19.82085 -10.20084 2.99257 0.455 52.97909 521 GLU A O 1
ATOM 3039 N N . PHE A 1 366 ? -19.23700 -9.62112 5.08483 1.000 53.93548 522 PHE A N 1
ATOM 3040 C CA . PHE A 1 366 ? -19.98952 -10.70133 5.71630 1.000 58.34553 522 PHE A CA 1
ATOM 3041 C C . PHE A 1 366 ? -21.03172 -10.15897 6.68883 1.000 58.27412 522 PHE A C 1
ATOM 3042 O O . PHE A 1 366 ? -21.09061 -8.95635 6.94127 1.000 58.40169 522 PHE A O 1
#

Sequence (353 aa):
SKLRAVLEEKLKLSRDDISTAAGMMVKGVVDHLLLRLKCDSAFRGVGLLNTGSYYEHVKISAPNEFDVMMFKLEVPRIQLEEYSNNTRAYYFVKFHLSQFLEGEILSASSKMLSSKFRKIIKEEINDIKDTDVIMKRKRGGSPAVTLLISEKISSVDITLALESKSSWPASTQEGLRIQNWLSAKVRKQLRLKPFYLVPKHAKEGNGFFQEETWRLSFSSHIEKEILNNNHGKSKTCCENKEEKCCRKDCLKLMMKKYLLEQLKERFKDEEHLDKFSSYHVKTAFFHVCTQQNPQDSQWDRKDLGLCFDNCVTYFLQQCLRRTEKLENYFIPEFNLFSSSNLIDKRSKEFLTKQIEYERNNEFPVFDEEF

Foldseek 3Di:
DLLVVLVVQFDEDPVLCVVVVVQVCVLVVQLLVQQCVLLCLVQWDKDWFDCVLLVLHTNGQAETEMEGEDEDPPWDWDDDPPLLFKTWTFDSQPQQDDDRTRAQLSVLVVSLVSSQVSQVVDDVWDKHWDDDDAQDLFTWIGTPVGHIYTYWYKYKDQDFDDPLQVPFPLCCLAQRPVVVVVLRNHIWIWTQGFDDDPPRTDRRMTGTDDRVVLSVCSNCPGNDSCQVVDPVRDFCLSSLLSVQQLLLVLVCVVCVVPDLSPLDDSVQLSQLSVVVCSVVRHSVSGHPVCNVVSNVVSLVSSLVCLVVLARARRRRRVNGCSDCVRHPNVSSVVVSVVSVVCSVVVHPSSDPD

Secondary structure (DSSP, 8-state):
-HHHHHHHHHPPPHHHHHHHHHHHHHHHHHHHHHHTTSGGGTT-EEEEESTTTTT---S-S-EEEEEEEEE-TT-EEEESTT-SSEEEEE---GGGEETTEE-HHHHHHHHHHHHHHHHHH--SS-EEEPPP-TT--EEEEEETTTEEEEEEEEEEE-SPPPGGGTT----TTTT-HHHHHHHHTS-EEEE--PEEETTEEETT-EEEE-HHHHHHHHTS--SSTTTTSSGGG-B-HHHHHHHHHHHHHHHHHHTTTSSTTTT--HHHHHHHHHHHHHHS-SGGGGBGGGHHHHHHHHHHHHHHHHHHT--B-SS-TT-BTT-TTTS-HHHHHHHHHHHHHHHHTT-GGG---

B-factor: mean 27.23, std 13.17, range [12.8, 85.88]

Organism: Homo sapiens (NCBI:txid9606)